Protein AF-A0A3P3E1X8-F1 (afdb_monomer)

Secondary structure (DSSP, 8-state):
----------------------------------PPPPPPPP---------------------------------------------PPPP---SSTTSHHHH-STTSSSSS---------------------------EE---GGGEEEETTEEEETT-EEEEHHHHEEEEEE--B---BS--SEEEEETTEEEEEESS-SEES-EEEEE-BSTTTT-EEEE-SEEEEBTTEEEEEE-TTS-HHHHHHHHHHHTGGGG-B-SSS-B--HHHHHT-EEEE--HHHHHHHHHHHHHHHHHHHHHHHHHHHHHHHHHHHHHHHTTTSS--TT--SPPEEEEGGGTS-EEE-----TT-GGGEEEEEEEE-GGGGGGSEES--S-EE-HHHHHTSS--EE-TTPEEEE-S-STT-TT-EEEESS-EEE-TTEEEEPP-TTS-HHHHHHHHHHTHHHHHHTT--SSS-----HHHHHH-EEEE--HHHHHHHHHHHHHHHHHHHHHHHHHHHHHHHHHHHHHHHHTTSSEE-

Nearest PDB structures (foldseek):
  1yf2-assembly2_B  TM=8.009E-01  e=4.724E-29  Methanocaldococcus jannaschii DSM 2661
  1ydx-assembly1_A  TM=7.244E-01  e=2.830E-20  Mycoplasmoides genitalium
  2y7h-assembly1_A  TM=7.116E-01  e=7.309E-17  Escherichia coli
  7bto-assembly1_I  TM=7.356E-01  e=7.737E-17  Escherichia coli
  7vs4-assembly1_C  TM=6.945E-01  e=8.190E-17  Aquipseudomonas alcaligenes

Structure (mmCIF, N/CA/C/O backbone):
data_AF-A0A3P3E1X8-F1
#
_entry.id   AF-A0A3P3E1X8-F1
#
loop_
_atom_site.group_PDB
_atom_site.id
_atom_site.type_symbol
_atom_site.label_atom_id
_atom_site.label_alt_id
_atom_site.label_comp_id
_atom_site.label_asym_id
_atom_site.label_entity_id
_atom_site.label_seq_id
_atom_site.pdbx_PDB_ins_code
_atom_site.Cartn_x
_atom_site.Cartn_y
_atom_site.Cartn_z
_atom_site.occupancy
_atom_site.B_iso_or_equiv
_atom_site.auth_seq_id
_atom_site.auth_comp_id
_atom_site.auth_asym_id
_atom_site.auth_atom_id
_atom_site.pdbx_PDB_model_num
ATOM 1 N N . MET A 1 1 ? -22.800 -2.916 -76.509 1.00 49.19 1 MET A N 1
ATOM 2 C CA . MET A 1 1 ? -21.400 -2.792 -76.042 1.00 49.19 1 MET A CA 1
ATOM 3 C C . MET A 1 1 ? -20.732 -1.610 -76.734 1.00 49.19 1 MET A C 1
ATOM 5 O O . MET A 1 1 ? -20.527 -1.702 -77.935 1.00 49.19 1 MET A O 1
ATOM 9 N N . ARG A 1 2 ? -20.421 -0.545 -75.979 1.00 27.98 2 ARG A N 1
ATOM 10 C CA . ARG A 1 2 ? -19.323 0.449 -76.109 1.00 27.98 2 ARG A CA 1
ATOM 11 C C . ARG A 1 2 ? -19.760 1.844 -75.581 1.00 27.98 2 ARG A C 1
ATOM 13 O O . ARG A 1 2 ? -20.942 2.152 -75.689 1.00 27.98 2 ARG A O 1
ATOM 20 N N . PRO A 1 3 ? -18.825 2.621 -74.983 1.00 61.28 3 PRO A N 1
ATOM 21 C CA . PRO A 1 3 ? -18.996 3.977 -74.399 1.00 61.28 3 PRO A CA 1
ATOM 22 C C . PRO A 1 3 ? -18.829 5.051 -75.520 1.00 61.28 3 PRO A C 1
ATOM 24 O O . PRO A 1 3 ? -18.974 4.626 -76.670 1.00 61.28 3 PRO A O 1
ATOM 27 N N . PRO A 1 4 ? -18.463 6.357 -75.339 1.00 59.22 4 PRO A N 1
ATOM 28 C CA . PRO A 1 4 ? -18.128 7.208 -74.163 1.00 59.22 4 PRO A CA 1
ATOM 29 C C . PRO A 1 4 ? -18.690 8.667 -74.230 1.00 59.22 4 PRO A C 1
ATOM 31 O O . PRO A 1 4 ? -19.424 8.992 -75.155 1.00 59.22 4 PRO A O 1
ATOM 34 N N . ALA A 1 5 ? -18.297 9.572 -73.312 1.00 33.38 5 ALA A N 1
ATOM 35 C CA . ALA A 1 5 ? -18.135 11.014 -73.609 1.00 33.38 5 ALA A CA 1
ATOM 36 C C . ALA A 1 5 ? -17.311 11.766 -72.539 1.00 33.38 5 ALA A C 1
ATOM 38 O O . ALA A 1 5 ? -17.436 11.505 -71.346 1.00 33.38 5 ALA A O 1
ATOM 39 N N . ALA A 1 6 ? -16.487 12.710 -73.001 1.00 37.81 6 ALA A N 1
ATOM 40 C CA . ALA A 1 6 ? -15.549 13.550 -72.256 1.00 37.81 6 ALA A CA 1
ATOM 41 C C . ALA A 1 6 ? -15.864 15.053 -72.445 1.00 37.81 6 ALA A C 1
ATOM 43 O O . ALA A 1 6 ? -16.340 15.404 -73.517 1.00 37.81 6 ALA A O 1
ATOM 44 N N . LEU A 1 7 ? -15.506 15.870 -71.432 1.00 36.00 7 LEU A N 1
ATOM 45 C CA . LEU A 1 7 ? -15.072 17.298 -71.391 1.00 36.00 7 LEU A CA 1
ATOM 46 C C . LEU A 1 7 ? -15.841 18.403 -72.174 1.00 36.00 7 LEU A C 1
ATOM 48 O O . LEU A 1 7 ? -16.493 18.143 -73.178 1.00 36.00 7 LEU A O 1
ATOM 52 N N . PRO A 1 8 ? -15.736 19.680 -71.729 1.00 46.75 8 PRO A N 1
ATOM 53 C CA . PRO A 1 8 ? -14.694 20.571 -72.279 1.00 46.75 8 PRO A CA 1
ATOM 54 C C . PRO A 1 8 ? -14.038 21.555 -71.277 1.00 46.75 8 PRO A C 1
ATOM 56 O O . PRO A 1 8 ? -14.482 21.736 -70.146 1.00 46.75 8 PRO A O 1
ATOM 59 N N . ALA A 1 9 ? -12.960 22.195 -71.751 1.00 36.31 9 ALA A N 1
ATOM 60 C CA . ALA A 1 9 ? -12.118 23.208 -71.105 1.00 36.31 9 ALA A CA 1
ATOM 61 C C . ALA A 1 9 ? -12.177 24.573 -71.842 1.00 36.31 9 ALA A C 1
ATOM 63 O O . ALA A 1 9 ? -12.545 24.612 -73.013 1.00 36.31 9 ALA A O 1
ATOM 64 N N . GLY A 1 10 ? -11.716 25.657 -71.190 1.00 31.84 10 GLY A N 1
ATOM 65 C CA . GLY A 1 10 ? -11.308 26.948 -71.800 1.00 31.84 10 GLY A CA 1
ATOM 66 C C . GLY A 1 10 ? -11.087 28.055 -70.739 1.00 31.84 10 GLY A C 1
ATOM 67 O O . GLY A 1 10 ? -12.038 28.370 -70.037 1.00 31.84 10 GLY A O 1
ATOM 68 N N . VAL A 1 11 ? -9.850 28.449 -70.359 1.00 35.62 11 VAL A N 1
ATOM 69 C CA . VAL A 1 11 ? -8.920 29.504 -70.894 1.00 35.62 11 VAL A CA 1
ATOM 70 C C . VAL A 1 11 ? -9.412 30.952 -70.619 1.00 35.62 11 VAL A C 1
ATOM 72 O O . VAL A 1 11 ? -10.543 31.249 -70.963 1.00 35.62 11 VAL A O 1
ATOM 75 N N . GLY A 1 12 ? -8.665 31.928 -70.061 1.00 29.92 12 GLY A N 1
ATOM 76 C CA . GLY A 1 12 ? -7.258 32.039 -69.627 1.00 29.92 12 GLY A CA 1
ATOM 77 C C . GLY A 1 12 ? -6.856 33.471 -69.156 1.00 29.92 12 GLY A C 1
ATOM 78 O O . GLY A 1 12 ? -7.692 34.363 -69.196 1.00 29.92 12 GLY A O 1
ATOM 79 N N . GLN A 1 13 ? -5.566 33.631 -68.773 1.00 33.03 13 GLN A N 1
ATOM 80 C CA . GLN A 1 13 ? -4.687 34.846 -68.673 1.00 33.03 13 GLN A CA 1
ATOM 81 C C . GLN A 1 13 ? -5.134 36.028 -67.761 1.00 33.03 13 GLN A C 1
ATOM 83 O O . GLN A 1 13 ? -6.298 36.373 -67.736 1.00 33.03 13 GLN A O 1
ATOM 88 N N . GLY A 1 14 ? -4.323 36.782 -66.998 1.00 29.09 14 GLY A N 1
ATOM 89 C CA . GLY A 1 14 ? -2.883 36.903 -66.728 1.00 29.09 14 GLY A CA 1
ATOM 90 C C . GLY A 1 14 ? -2.587 38.272 -66.042 1.00 29.09 14 GLY A C 1
ATOM 91 O O . GLY A 1 14 ? -3.383 39.193 -66.173 1.00 29.09 14 GLY A O 1
ATOM 92 N N . LEU A 1 15 ? -1.412 38.392 -65.391 1.00 29.38 15 LEU A N 1
ATOM 93 C CA . LEU A 1 15 ? -0.599 39.610 -65.103 1.00 29.38 15 LEU A CA 1
ATOM 94 C C . LEU A 1 15 ? -0.661 40.382 -63.746 1.00 29.38 15 LEU A C 1
ATOM 96 O O . LEU A 1 15 ? -1.644 41.003 -63.370 1.00 29.38 15 LEU A O 1
ATOM 100 N N . HIS A 1 16 ? 0.551 40.451 -63.159 1.00 30.47 16 HIS A N 1
ATOM 101 C CA . HIS A 1 16 ? 1.260 41.563 -62.484 1.00 30.47 16 HIS A CA 1
ATOM 102 C C . HIS A 1 16 ? 1.055 41.965 -61.000 1.00 30.47 16 HIS A C 1
ATOM 104 O O . HIS A 1 16 ? 0.141 42.682 -60.622 1.00 30.47 16 HIS A O 1
ATOM 110 N N . LEU A 1 17 ? 2.086 41.614 -60.205 1.00 31.69 17 LEU A N 1
ATOM 111 C CA . LEU A 1 17 ? 2.957 42.466 -59.360 1.00 31.69 17 LEU A CA 1
ATOM 112 C C . LEU A 1 17 ? 2.432 43.834 -58.865 1.00 31.69 17 LEU A C 1
ATOM 114 O O . LEU A 1 17 ? 2.306 44.757 -59.665 1.00 31.69 17 LEU A O 1
ATOM 118 N N . ARG A 1 18 ? 2.413 44.024 -57.530 1.00 27.75 18 ARG A N 1
ATOM 119 C CA . ARG A 1 18 ? 3.082 45.135 -56.796 1.00 27.75 18 ARG A CA 1
ATOM 120 C C . ARG A 1 18 ? 2.929 45.001 -55.262 1.00 27.75 18 ARG A C 1
ATOM 122 O O . ARG A 1 18 ? 1.825 44.944 -54.741 1.00 27.75 18 ARG A O 1
ATOM 129 N N . ARG A 1 19 ? 4.059 45.001 -54.540 1.00 32.84 19 ARG A N 1
ATOM 130 C CA . ARG A 1 19 ? 4.225 45.568 -53.170 1.00 32.84 19 ARG A CA 1
ATOM 131 C C . ARG A 1 19 ? 4.204 47.116 -53.292 1.00 32.84 19 ARG A C 1
ATOM 133 O O . ARG A 1 19 ? 4.522 47.546 -54.406 1.00 32.84 19 ARG A O 1
ATOM 140 N N . PRO A 1 20 ? 3.933 47.970 -52.261 1.00 39.12 20 PRO A N 1
ATOM 141 C CA . PRO A 1 20 ? 4.679 48.008 -50.976 1.00 39.12 20 PRO A CA 1
ATOM 142 C C . PRO A 1 20 ? 3.999 48.676 -49.729 1.00 39.12 20 PRO A C 1
ATOM 144 O O . PRO A 1 20 ? 2.855 49.101 -49.792 1.00 39.12 20 PRO A O 1
ATOM 147 N N . ALA A 1 21 ? 4.805 48.806 -48.649 1.00 28.55 21 ALA A N 1
ATOM 148 C CA . ALA A 1 21 ? 4.802 49.791 -47.531 1.00 28.55 21 ALA A CA 1
ATOM 149 C C . ALA A 1 21 ? 3.671 49.701 -46.474 1.00 28.55 21 ALA A C 1
ATOM 151 O O . ALA A 1 21 ? 2.501 49.698 -46.815 1.00 28.55 21 ALA A O 1
ATOM 152 N N . VAL A 1 22 ? 3.915 49.483 -45.170 1.00 37.22 22 VAL A N 1
ATOM 153 C CA . VAL A 1 22 ? 4.647 50.264 -44.134 1.00 37.22 22 VAL A CA 1
ATOM 154 C C . VAL A 1 22 ? 4.157 51.710 -43.991 1.00 37.22 22 VAL A C 1
ATOM 156 O O . VAL A 1 22 ? 4.510 52.550 -44.809 1.00 37.22 22 VAL A O 1
ATOM 159 N N . SER A 1 23 ? 3.468 52.015 -42.882 1.00 27.22 23 SER A N 1
ATOM 160 C CA . SER A 1 23 ? 3.600 53.301 -42.181 1.00 27.22 23 SER A CA 1
ATOM 161 C C . SER A 1 23 ? 3.212 53.178 -40.701 1.00 27.22 23 SER A C 1
ATOM 163 O O . SER A 1 23 ? 2.346 52.384 -40.337 1.00 27.22 23 SER A O 1
ATOM 165 N N . ARG A 1 24 ? 3.931 53.949 -39.881 1.00 32.03 24 ARG A N 1
ATOM 166 C CA . ARG A 1 24 ? 3.843 54.133 -38.425 1.00 32.03 24 ARG A CA 1
ATOM 167 C C . ARG A 1 24 ? 2.888 55.282 -38.047 1.00 32.03 24 ARG A C 1
ATOM 169 O O . ARG A 1 24 ? 2.624 56.125 -38.900 1.00 32.03 24 ARG A O 1
ATOM 176 N N . ASP A 1 25 ? 2.554 55.305 -36.748 1.00 32.19 25 ASP A N 1
ATOM 177 C CA . ASP A 1 25 ? 2.068 56.409 -35.885 1.00 32.19 25 ASP A CA 1
ATOM 178 C C . ASP A 1 25 ? 0.648 56.951 -36.201 1.00 32.19 25 ASP A C 1
ATOM 180 O O . ASP A 1 25 ? 0.247 57.020 -37.351 1.00 32.19 25 ASP A O 1
ATOM 184 N N . ASP A 1 26 ? -0.237 57.294 -35.252 1.00 29.69 26 ASP A N 1
ATOM 185 C CA . ASP A 1 26 ? -0.008 58.025 -34.005 1.00 29.69 26 ASP A CA 1
ATOM 186 C C . ASP A 1 26 ? -1.218 57.930 -33.020 1.00 29.69 26 ASP A C 1
ATOM 188 O O . ASP A 1 26 ? -2.374 57.896 -33.430 1.00 29.69 26 ASP A O 1
ATOM 192 N N . GLN A 1 27 ? -0.902 57.940 -31.718 1.00 30.03 27 GLN A N 1
ATOM 193 C CA . GLN A 1 27 ? -1.565 58.599 -30.567 1.00 30.03 27 GLN A CA 1
ATOM 194 C C . GLN A 1 27 ? -3.033 58.392 -30.066 1.00 30.03 27 GLN A C 1
ATOM 196 O O . GLN A 1 27 ? -4.019 58.721 -30.712 1.00 30.03 27 GLN A O 1
ATOM 201 N N . ARG A 1 28 ? -3.067 58.124 -28.736 1.00 30.22 28 ARG A N 1
ATOM 202 C CA . ARG A 1 28 ? -3.974 58.570 -27.632 1.00 30.22 28 ARG A CA 1
ATOM 203 C C . ARG A 1 28 ? -5.379 57.953 -27.464 1.00 30.22 28 ARG A C 1
ATOM 205 O O . ARG A 1 28 ? -6.314 58.326 -28.150 1.00 30.22 28 ARG A O 1
ATOM 212 N N . HIS A 1 29 ? -5.551 57.173 -26.385 1.00 31.17 29 HIS A N 1
ATOM 213 C CA . HIS A 1 29 ? -6.383 57.512 -25.205 1.00 31.17 29 HIS A CA 1
ATOM 214 C C . HIS A 1 29 ? -6.290 56.413 -24.111 1.00 31.17 29 HIS A C 1
ATOM 216 O O . HIS A 1 29 ? -6.400 55.228 -24.400 1.00 31.17 29 HIS A O 1
ATOM 222 N N . ALA A 1 30 ? -6.076 56.818 -22.853 1.00 29.67 30 ALA A N 1
ATOM 223 C CA . ALA A 1 30 ? -6.301 56.033 -21.617 1.00 29.67 30 ALA A CA 1
ATOM 224 C C . ALA A 1 30 ? -7.712 56.370 -21.048 1.00 29.67 30 ALA A C 1
ATOM 226 O O . ALA A 1 30 ? -8.321 57.271 -21.637 1.00 29.67 30 ALA A O 1
ATOM 227 N N . PRO A 1 31 ? -8.233 55.831 -19.906 1.00 43.72 31 PRO A N 1
ATOM 228 C CA . PRO A 1 31 ? -7.720 54.873 -18.885 1.00 43.72 31 PRO A CA 1
ATOM 229 C C . PRO A 1 31 ? -8.835 53.831 -18.474 1.00 43.72 31 PRO A C 1
ATOM 231 O O . PRO A 1 31 ? -9.678 53.577 -19.334 1.00 43.72 31 PRO A O 1
ATOM 234 N N . PRO A 1 32 ? -8.995 53.269 -17.234 1.00 47.78 32 PRO A N 1
ATOM 235 C CA . PRO A 1 32 ? -8.122 53.115 -16.045 1.00 47.78 32 PRO A CA 1
ATOM 236 C C . PRO A 1 32 ? -8.095 51.698 -15.375 1.00 47.78 32 PRO A C 1
ATOM 238 O O . PRO A 1 32 ? -8.989 50.882 -15.555 1.00 47.78 32 PRO A O 1
ATOM 241 N N . GLY A 1 33 ? -7.127 51.489 -14.461 1.00 28.42 33 GLY A N 1
ATOM 242 C CA . GLY A 1 33 ? -7.375 50.892 -13.127 1.00 28.42 33 GLY A CA 1
ATOM 243 C C . GLY A 1 33 ? -7.062 49.403 -12.869 1.00 28.42 33 GLY A C 1
ATOM 244 O O . GLY A 1 33 ? -7.863 48.534 -13.186 1.00 28.42 33 GLY A O 1
ATOM 245 N N . GLY A 1 34 ? -5.969 49.117 -12.143 1.00 29.97 34 GLY A N 1
ATOM 246 C CA . GLY A 1 34 ? -5.712 47.825 -11.476 1.00 29.97 34 GLY A CA 1
ATOM 247 C C . GLY A 1 34 ? -4.430 47.862 -10.613 1.00 29.97 34 GLY A C 1
ATOM 248 O O . GLY A 1 34 ? -3.424 48.374 -11.103 1.00 29.97 34 GLY A O 1
ATOM 249 N N . PRO A 1 35 ? -4.441 47.418 -9.336 1.00 41.62 35 PRO A N 1
ATOM 250 C CA . PRO A 1 35 ? -3.450 47.833 -8.336 1.00 41.62 35 PRO A CA 1
ATOM 251 C C . PRO A 1 35 ? -2.119 47.063 -8.357 1.00 41.62 35 PRO A C 1
ATOM 253 O O . PRO A 1 35 ? -2.046 45.886 -8.702 1.00 41.62 35 PRO A O 1
ATOM 256 N N . GLY A 1 36 ? -1.071 47.788 -7.951 1.00 31.20 36 GLY A N 1
ATOM 257 C CA . GLY A 1 36 ? 0.344 47.430 -8.011 1.00 31.20 36 GLY A CA 1
ATOM 258 C C . GLY A 1 36 ? 0.820 46.344 -7.043 1.00 31.20 36 GLY A C 1
ATOM 259 O O . GLY A 1 36 ? 0.375 46.230 -5.903 1.00 31.20 36 GLY A O 1
ATOM 260 N N . LEU A 1 37 ? 1.817 45.607 -7.532 1.00 31.83 37 LEU A N 1
ATOM 261 C CA . LEU A 1 37 ? 2.762 44.775 -6.793 1.00 31.83 37 LEU A CA 1
ATOM 262 C C . LEU A 1 37 ? 3.810 45.660 -6.090 1.00 31.83 37 LEU A C 1
ATOM 264 O O . LEU A 1 37 ? 4.398 46.541 -6.716 1.00 31.83 37 LEU A O 1
ATOM 268 N N . LEU A 1 38 ? 4.074 45.391 -4.809 1.00 38.09 38 LEU A N 1
ATOM 269 C CA . LEU A 1 38 ? 5.197 45.947 -4.041 1.00 38.09 38 LEU A CA 1
ATOM 270 C C . LEU A 1 38 ? 6.435 45.027 -4.150 1.00 38.09 38 LEU A C 1
ATOM 272 O O . LEU A 1 38 ? 6.277 43.808 -4.054 1.00 38.09 38 LEU A O 1
ATOM 276 N N . PRO A 1 39 ? 7.661 45.569 -4.293 1.00 40.09 39 PRO A N 1
ATOM 277 C CA . PRO A 1 39 ? 8.906 44.804 -4.198 1.00 40.09 39 PRO A CA 1
ATOM 278 C C . PRO A 1 39 ? 9.430 44.701 -2.744 1.00 40.09 39 PRO A C 1
ATOM 280 O O . PRO A 1 39 ? 9.025 45.488 -1.884 1.00 40.09 39 PRO A O 1
ATOM 283 N N . PRO A 1 40 ? 10.334 43.744 -2.442 1.00 36.25 40 PRO A N 1
ATOM 284 C CA . PRO A 1 40 ? 10.769 43.448 -1.078 1.00 36.25 40 PRO A CA 1
ATOM 285 C C . PRO A 1 40 ? 11.883 44.390 -0.590 1.00 36.25 40 PRO A C 1
ATOM 287 O O . PRO A 1 40 ? 12.812 44.714 -1.328 1.00 36.25 40 PRO A O 1
ATOM 290 N N . ASN A 1 41 ? 11.808 44.781 0.685 1.00 31.47 41 ASN A N 1
ATOM 291 C CA . ASN A 1 41 ? 12.804 45.594 1.389 1.00 31.47 41 ASN A CA 1
ATOM 292 C C . ASN A 1 41 ? 13.659 44.698 2.324 1.00 31.47 41 ASN A C 1
ATOM 294 O O . ASN A 1 41 ? 13.076 43.861 3.021 1.00 31.47 41 ASN A O 1
ATOM 298 N N . PRO A 1 42 ? 15.002 44.834 2.374 1.00 39.78 42 PRO A N 1
ATOM 299 C CA . PRO A 1 42 ? 15.874 44.004 3.199 1.00 39.78 42 PRO A CA 1
ATOM 300 C C . PRO A 1 42 ? 16.237 44.694 4.522 1.00 39.78 42 PRO A C 1
ATOM 302 O O . PRO A 1 42 ? 16.703 45.826 4.511 1.00 39.78 42 PRO A O 1
ATOM 305 N N . ALA A 1 43 ? 16.094 43.995 5.652 1.00 28.84 43 ALA A N 1
ATOM 306 C CA . ALA A 1 43 ? 16.901 44.167 6.871 1.00 28.84 43 ALA A CA 1
ATOM 307 C C . ALA A 1 43 ? 16.348 43.286 8.001 1.00 28.84 43 ALA A C 1
ATOM 309 O O . ALA A 1 43 ? 15.186 43.417 8.366 1.00 28.84 43 ALA A O 1
ATOM 310 N N . LEU A 1 44 ? 17.196 42.436 8.591 1.00 30.70 44 LEU A N 1
ATOM 311 C CA . LEU A 1 44 ? 17.574 42.500 10.014 1.00 30.70 44 LEU A CA 1
ATOM 312 C C . LEU A 1 44 ? 18.413 41.271 10.397 1.00 30.70 44 LEU A C 1
ATOM 314 O O . LEU A 1 44 ? 17.920 40.205 10.752 1.00 30.70 44 LEU A O 1
ATOM 318 N N . LEU A 1 45 ? 19.728 41.480 10.340 1.00 27.53 45 LEU A N 1
ATOM 319 C CA . LEU A 1 45 ? 20.737 40.767 11.113 1.00 27.53 45 LEU A CA 1
ATOM 320 C C . LEU A 1 45 ? 20.613 41.175 12.586 1.00 27.53 45 LEU A C 1
ATOM 322 O O . LEU A 1 45 ? 20.724 42.365 12.878 1.00 27.53 45 LEU A O 1
ATOM 326 N N . ARG A 1 46 ? 20.472 40.206 13.499 1.00 27.89 46 ARG A N 1
ATOM 327 C CA . ARG A 1 46 ? 21.031 40.231 14.869 1.00 27.89 46 ARG A CA 1
ATOM 328 C C . ARG A 1 46 ? 20.724 38.916 15.594 1.00 27.89 46 ARG A C 1
ATOM 330 O O . ARG A 1 46 ? 19.596 38.687 16.006 1.00 27.89 46 ARG A O 1
ATOM 337 N N . ALA A 1 47 ? 21.751 38.097 15.810 1.00 30.00 47 ALA A N 1
ATOM 338 C CA . ALA A 1 47 ? 21.804 37.154 16.926 1.00 30.00 47 ALA A CA 1
ATOM 339 C C . ALA A 1 47 ? 23.271 36.844 17.274 1.00 30.00 47 ALA A C 1
ATOM 341 O O . ALA A 1 47 ? 23.975 36.142 16.556 1.00 30.00 47 ALA A O 1
ATOM 3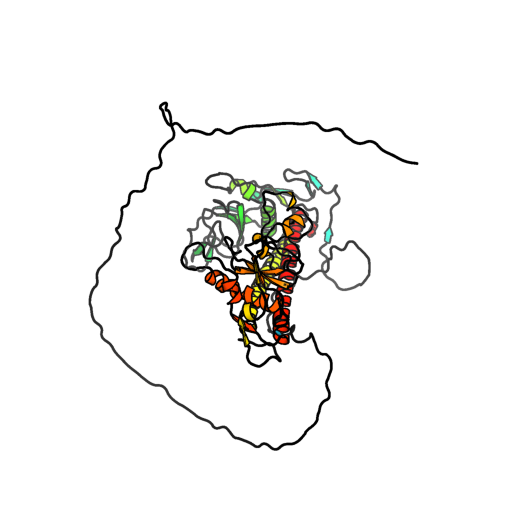42 N N . HIS A 1 48 ? 23.714 37.491 18.351 1.00 29.47 48 HIS A N 1
ATOM 343 C CA . HIS A 1 48 ? 24.674 37.068 19.372 1.00 29.47 48 HIS A CA 1
ATOM 344 C C . HIS A 1 48 ? 25.730 35.988 19.056 1.00 29.47 48 HIS A C 1
ATOM 346 O O . HIS A 1 48 ? 25.450 34.794 19.018 1.00 29.47 48 HIS A O 1
ATOM 352 N N . ARG A 1 49 ? 26.996 36.427 19.050 1.00 28.16 49 ARG A N 1
ATOM 353 C CA . ARG A 1 49 ? 28.129 35.673 19.618 1.00 28.16 49 ARG A CA 1
ATOM 354 C C . ARG A 1 49 ? 28.216 35.946 21.125 1.00 28.16 49 ARG A C 1
ATOM 356 O O . ARG A 1 49 ? 27.916 37.067 21.539 1.00 28.16 49 ARG A O 1
ATOM 363 N N . PRO A 1 50 ? 28.767 35.002 21.900 1.00 34.94 50 PRO A N 1
ATOM 364 C CA . PRO A 1 50 ? 29.673 35.375 22.973 1.00 34.94 50 PRO A CA 1
ATOM 365 C C . PRO A 1 50 ? 31.057 34.736 22.822 1.00 34.94 50 PRO A C 1
ATOM 367 O O . PRO A 1 50 ? 31.281 33.780 22.081 1.00 34.94 50 PRO A O 1
ATOM 370 N N . GLU A 1 51 ? 31.986 35.389 23.501 1.00 27.50 51 GLU A N 1
ATOM 371 C CA . GLU A 1 51 ? 33.431 35.339 23.369 1.00 27.50 51 GLU A CA 1
ATOM 372 C C . GLU A 1 51 ? 34.095 34.102 23.981 1.00 27.50 51 GLU A C 1
ATOM 374 O O . GLU A 1 51 ? 33.571 33.411 24.852 1.00 27.50 51 GLU A O 1
ATOM 379 N N . ALA A 1 52 ? 35.334 33.902 23.537 1.00 27.19 52 ALA A N 1
ATOM 380 C CA . ALA A 1 52 ? 36.321 33.011 24.107 1.00 27.19 52 ALA A CA 1
ATOM 381 C C . ALA A 1 52 ? 36.681 33.374 25.559 1.00 27.19 52 ALA A C 1
ATOM 383 O O . ALA A 1 52 ? 36.948 34.532 25.879 1.00 27.19 52 ALA A O 1
ATOM 384 N N . ARG A 1 53 ? 36.860 32.353 26.404 1.00 28.73 53 ARG A N 1
ATOM 385 C CA . ARG A 1 53 ? 37.759 32.421 27.563 1.00 28.73 53 ARG A CA 1
ATOM 386 C C . ARG A 1 53 ? 38.764 31.274 27.519 1.00 28.73 53 ARG A C 1
ATOM 388 O O . ARG A 1 53 ? 38.411 30.109 27.378 1.00 28.73 53 ARG A O 1
ATOM 395 N N . ARG A 1 54 ? 40.033 31.668 27.624 1.00 28.98 54 ARG A N 1
ATOM 396 C CA . ARG A 1 54 ? 41.214 30.839 27.883 1.00 28.98 54 ARG A CA 1
ATOM 397 C C . ARG A 1 54 ? 41.117 30.213 29.280 1.00 28.98 54 ARG A C 1
ATOM 399 O O . ARG A 1 54 ? 40.651 30.884 30.195 1.00 28.98 54 ARG A O 1
ATOM 406 N N . GLY A 1 55 ? 41.671 29.012 29.463 1.00 26.61 55 GLY A N 1
ATOM 407 C CA . GLY A 1 55 ? 41.979 28.499 30.802 1.00 26.61 55 GLY A CA 1
ATOM 408 C C . GLY A 1 55 ? 42.252 26.996 30.899 1.00 26.61 55 GLY A C 1
ATOM 409 O O . GLY A 1 55 ? 41.337 26.240 31.170 1.00 26.61 55 GLY A O 1
ATOM 410 N N . ALA A 1 56 ? 43.526 26.629 30.730 1.00 27.94 56 ALA A N 1
ATOM 411 C CA . ALA A 1 56 ? 44.267 25.564 31.426 1.00 27.94 56 ALA A CA 1
ATOM 412 C C . ALA A 1 56 ? 43.791 24.086 31.400 1.00 27.94 56 ALA A C 1
ATOM 414 O O . ALA A 1 56 ? 42.801 23.696 32.006 1.00 27.94 56 ALA A O 1
ATOM 415 N N . ALA A 1 57 ? 44.647 23.239 30.813 1.00 29.25 57 ALA A N 1
ATOM 416 C CA . ALA A 1 57 ? 44.810 21.822 31.162 1.00 29.25 57 ALA A CA 1
ATOM 417 C C . ALA A 1 57 ? 45.513 21.675 32.538 1.00 29.25 57 ALA A C 1
ATOM 419 O O . ALA A 1 57 ? 46.181 22.617 32.973 1.00 29.25 57 ALA A O 1
ATOM 420 N N . PRO A 1 58 ? 45.458 20.492 33.182 1.00 37.44 58 PRO A N 1
ATOM 421 C CA . PRO A 1 58 ? 46.534 19.535 32.925 1.00 37.44 58 PRO A CA 1
ATOM 422 C C . PRO A 1 58 ? 46.094 18.070 32.783 1.00 37.44 58 PRO A C 1
ATOM 424 O O . PRO A 1 58 ? 45.032 17.630 33.210 1.00 37.44 58 PRO A O 1
ATOM 427 N N . ARG A 1 59 ? 46.998 17.334 32.136 1.00 29.70 59 ARG A N 1
ATOM 428 C CA . ARG A 1 59 ? 47.009 15.897 31.870 1.00 29.70 59 ARG A CA 1
ATOM 429 C C . ARG A 1 59 ? 47.309 15.114 33.151 1.00 29.70 59 ARG A C 1
ATOM 431 O O . ARG A 1 59 ? 48.212 15.507 33.878 1.00 29.70 59 ARG A O 1
ATOM 438 N N . HIS A 1 60 ? 46.708 13.937 33.310 1.00 31.48 60 HIS A N 1
ATOM 439 C CA . HIS A 1 60 ? 47.372 12.815 33.973 1.00 31.48 60 HIS A CA 1
ATOM 440 C C . HIS A 1 60 ? 47.070 11.502 33.242 1.00 31.48 60 HIS A C 1
ATOM 442 O O . HIS A 1 60 ? 45.920 11.127 33.035 1.00 31.48 60 HIS A O 1
ATOM 448 N N . ARG A 1 61 ? 48.164 10.866 32.808 1.00 28.34 61 ARG A N 1
ATOM 449 C CA . ARG A 1 61 ? 48.291 9.466 32.394 1.00 28.34 61 ARG A CA 1
ATOM 450 C C . ARG A 1 61 ? 48.151 8.560 33.612 1.00 28.34 61 ARG A C 1
ATOM 452 O O . ARG A 1 61 ? 48.723 8.908 34.641 1.00 28.34 61 ARG A O 1
ATOM 459 N N . THR A 1 62 ? 47.617 7.363 33.391 1.00 29.80 62 THR A N 1
ATOM 460 C CA . THR A 1 62 ? 48.232 6.097 33.829 1.00 29.80 62 THR A CA 1
ATOM 461 C C . THR A 1 62 ? 47.734 4.963 32.926 1.00 29.80 62 THR A C 1
ATOM 463 O O . THR A 1 62 ? 46.549 4.638 32.946 1.00 29.80 62 THR A O 1
ATOM 466 N N . ASP A 1 63 ? 48.660 4.421 32.129 1.00 27.42 63 ASP A N 1
ATOM 467 C CA . ASP A 1 63 ? 48.731 3.021 31.668 1.00 27.42 63 ASP A CA 1
ATOM 468 C C . ASP A 1 63 ? 48.799 2.098 32.916 1.00 27.42 63 ASP A C 1
ATOM 470 O O . ASP A 1 63 ? 49.186 2.580 33.980 1.00 27.42 63 ASP A O 1
ATOM 474 N N . GLU A 1 64 ? 48.416 0.819 32.986 1.00 29.94 64 GLU A N 1
ATOM 475 C CA . GLU A 1 64 ? 48.620 -0.416 32.191 1.00 29.94 64 GLU A CA 1
ATOM 476 C C . GLU A 1 64 ? 47.862 -1.556 32.979 1.00 29.94 64 GLU A C 1
ATOM 478 O O . GLU A 1 64 ? 47.243 -1.225 33.996 1.00 29.94 64 GLU A O 1
ATOM 483 N N . PRO A 1 65 ? 47.940 -2.889 32.706 1.00 40.88 65 PRO A N 1
ATOM 484 C CA . PRO A 1 65 ? 48.392 -3.634 31.527 1.00 40.88 65 PRO A CA 1
ATOM 485 C C . PRO A 1 65 ? 47.448 -4.772 31.050 1.00 40.88 65 PRO A C 1
ATOM 487 O O . PRO A 1 65 ? 46.520 -5.226 31.719 1.00 40.88 65 PRO A O 1
ATOM 490 N N . VAL A 1 66 ? 47.783 -5.278 29.861 1.00 32.94 66 VAL A N 1
ATOM 491 C CA . VAL A 1 66 ? 47.330 -6.529 29.223 1.00 32.94 66 VAL A CA 1
ATOM 492 C C . VAL A 1 66 ? 48.075 -7.740 29.809 1.00 32.94 66 VAL A C 1
ATOM 494 O O . VAL A 1 66 ? 49.254 -7.615 30.137 1.00 32.94 66 VAL A O 1
ATOM 497 N N . PRO A 1 67 ? 47.478 -8.949 29.787 1.00 34.31 67 PRO A N 1
ATOM 498 C CA . PRO A 1 67 ? 48.289 -10.154 29.626 1.00 34.31 67 PRO A CA 1
ATOM 499 C C . PRO A 1 67 ? 47.803 -11.115 28.524 1.00 34.31 67 PRO A C 1
ATOM 501 O O . PRO A 1 67 ? 46.642 -11.508 28.472 1.00 34.31 67 PRO A O 1
ATOM 504 N N . GLY A 1 68 ? 48.770 -11.602 27.736 1.00 27.30 68 GLY A N 1
ATOM 505 C CA . GLY A 1 68 ? 48.948 -13.051 27.572 1.00 27.30 68 GLY A CA 1
ATOM 506 C C . GLY A 1 68 ? 48.482 -13.710 26.271 1.00 27.30 68 GLY A C 1
ATOM 507 O O . GLY A 1 68 ? 47.400 -14.277 26.197 1.00 27.30 68 GLY A O 1
ATOM 508 N N . LEU A 1 69 ? 49.388 -13.772 25.290 1.00 27.58 69 LEU A N 1
ATOM 509 C CA . LEU A 1 69 ? 49.405 -14.777 24.220 1.00 27.58 69 LEU A CA 1
ATOM 510 C C . LEU A 1 69 ? 49.505 -16.206 24.783 1.00 27.58 69 LEU A C 1
ATOM 512 O O . LEU A 1 69 ? 50.400 -16.482 25.579 1.00 27.58 69 LEU A O 1
ATOM 516 N N . LEU A 1 70 ? 48.742 -17.151 24.222 1.00 27.89 70 LEU A N 1
ATOM 517 C CA . LEU A 1 70 ? 49.110 -18.572 24.218 1.00 27.89 70 LEU A CA 1
ATOM 518 C C . LEU A 1 70 ? 48.757 -19.228 22.875 1.00 27.89 70 LEU A C 1
ATOM 520 O O . LEU A 1 70 ? 47.602 -19.421 22.509 1.00 27.89 70 LEU A O 1
ATOM 524 N N . ARG A 1 71 ? 49.820 -19.557 22.132 1.00 29.06 71 ARG A N 1
ATOM 525 C CA . ARG A 1 71 ? 49.839 -20.417 20.944 1.00 29.06 71 ARG A CA 1
ATOM 526 C C . ARG A 1 71 ? 49.648 -21.880 21.359 1.00 29.06 71 ARG A C 1
ATOM 528 O O . ARG A 1 71 ? 50.437 -22.363 22.164 1.00 29.06 71 ARG A O 1
ATOM 535 N N . GLN A 1 72 ? 48.764 -22.619 20.691 1.00 29.77 72 GLN A N 1
ATOM 536 C CA . GLN A 1 72 ? 48.855 -24.084 20.544 1.00 29.77 72 GLN A CA 1
ATOM 537 C C . GLN A 1 72 ? 48.446 -24.440 19.102 1.00 29.77 72 GLN A C 1
ATOM 539 O O . GLN A 1 72 ? 47.360 -24.100 18.653 1.00 29.77 72 GLN A O 1
ATOM 544 N N . ARG A 1 73 ? 49.425 -24.690 18.223 1.00 26.17 73 ARG A N 1
ATOM 545 C CA . ARG A 1 73 ? 49.911 -26.010 17.764 1.00 26.17 73 ARG A CA 1
ATOM 546 C C . ARG A 1 73 ? 48.828 -26.872 17.098 1.00 26.17 73 ARG A C 1
ATOM 548 O O . ARG A 1 73 ? 48.044 -27.524 17.764 1.00 26.17 73 ARG A O 1
ATOM 555 N N . ARG A 1 74 ? 48.890 -26.893 15.759 1.00 27.09 74 ARG A N 1
ATOM 556 C CA . ARG A 1 74 ? 48.358 -27.952 14.890 1.00 27.09 74 ARG A CA 1
ATOM 557 C C . ARG A 1 74 ? 49.214 -29.210 14.986 1.00 27.09 74 ARG A C 1
ATOM 559 O O . ARG A 1 74 ? 50.435 -29.132 15.131 1.00 27.09 74 ARG A O 1
ATOM 566 N N . GLU A 1 75 ? 48.606 -30.319 14.634 1.00 30.75 75 GLU A N 1
ATOM 567 C CA . GLU A 1 75 ? 49.215 -31.560 14.203 1.00 30.75 75 GLU A CA 1
ATOM 568 C C . GLU A 1 75 ? 48.704 -31.946 12.802 1.00 30.75 75 GLU A C 1
ATOM 570 O O . GLU A 1 75 ? 47.521 -32.046 12.492 1.00 30.75 75 GLU A O 1
ATOM 575 N N . ARG A 1 76 ? 49.659 -32.142 11.894 1.00 27.75 76 ARG A N 1
ATOM 576 C CA . ARG A 1 76 ? 49.431 -32.757 10.586 1.00 27.75 76 ARG A CA 1
ATOM 577 C C . ARG A 1 76 ? 49.309 -34.268 10.771 1.00 27.75 76 ARG A C 1
ATOM 579 O O . ARG A 1 76 ? 50.229 -34.862 11.330 1.00 27.75 76 ARG A O 1
ATOM 586 N N . ARG A 1 77 ? 48.331 -34.919 10.130 1.00 28.91 77 ARG A N 1
ATOM 587 C CA . ARG A 1 77 ? 48.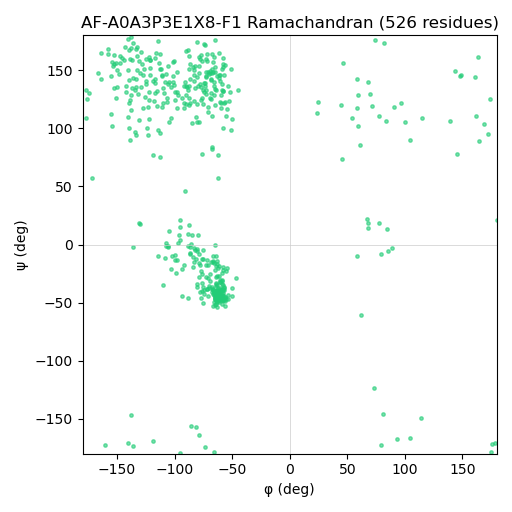497 -36.308 9.661 1.00 28.91 77 ARG A CA 1
ATOM 588 C C . ARG A 1 77 ? 47.926 -36.546 8.254 1.00 28.91 77 ARG A C 1
ATOM 590 O O . ARG A 1 77 ? 46.737 -36.426 8.016 1.00 28.91 77 ARG A O 1
ATOM 597 N N . ARG A 1 78 ? 48.882 -36.865 7.370 1.00 26.28 78 ARG A N 1
ATOM 598 C CA . ARG A 1 78 ? 48.935 -37.820 6.239 1.00 26.28 78 ARG A CA 1
ATOM 599 C C . ARG A 1 78 ? 47.765 -37.934 5.245 1.00 26.28 78 ARG A C 1
ATOM 601 O O . ARG A 1 78 ? 46.689 -38.413 5.564 1.00 26.28 78 ARG A O 1
ATOM 608 N N . ARG A 1 79 ? 48.112 -37.664 3.978 1.00 28.06 79 ARG A N 1
ATOM 609 C CA . ARG A 1 79 ? 47.509 -38.222 2.755 1.00 28.06 79 ARG A CA 1
ATOM 610 C C . ARG A 1 79 ? 47.922 -39.688 2.565 1.00 28.06 79 ARG A C 1
ATOM 612 O O . ARG A 1 79 ? 49.087 -39.996 2.809 1.00 28.06 79 ARG A O 1
ATOM 619 N N . GLN A 1 80 ? 47.040 -40.493 1.972 1.00 26.58 80 GLN A N 1
ATOM 620 C CA . GLN A 1 80 ? 47.353 -41.405 0.857 1.00 26.58 80 GLN A CA 1
ATOM 621 C C . GLN A 1 80 ? 46.082 -41.679 0.007 1.00 26.58 80 GLN A C 1
ATOM 623 O O . GLN A 1 80 ? 44.985 -41.432 0.505 1.00 26.58 80 GLN A O 1
ATOM 628 N N . PRO A 1 81 ? 46.218 -42.077 -1.279 1.00 35.62 81 PRO A N 1
ATOM 629 C CA . PRO A 1 81 ? 45.198 -41.909 -2.325 1.00 35.62 81 PRO A CA 1
ATOM 630 C C . PRO A 1 81 ? 44.587 -43.232 -2.833 1.00 35.6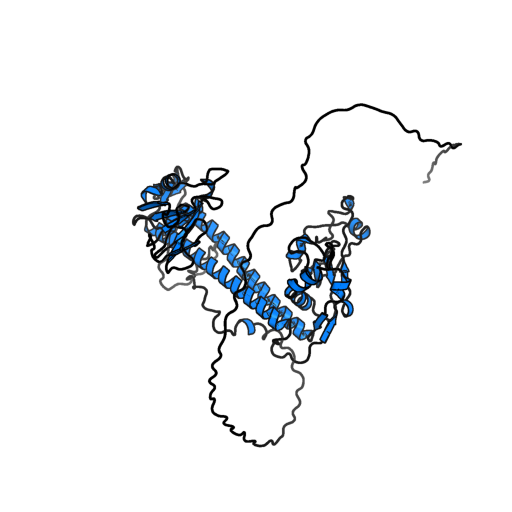2 81 PRO A C 1
ATOM 632 O O . PRO A 1 81 ? 45.210 -44.274 -2.678 1.00 35.62 81 PRO A O 1
ATOM 635 N N . ALA A 1 82 ? 43.441 -43.163 -3.527 1.00 26.53 82 ALA A N 1
ATOM 636 C CA . ALA A 1 82 ? 43.133 -43.851 -4.802 1.00 26.53 82 ALA A CA 1
ATOM 637 C C . ALA A 1 82 ? 41.615 -43.918 -5.054 1.00 26.53 82 ALA A C 1
ATOM 639 O O . ALA A 1 82 ? 40.839 -44.125 -4.129 1.00 26.53 82 ALA A O 1
ATOM 640 N N . GLY A 1 83 ? 41.211 -43.795 -6.324 1.00 25.84 83 GLY A N 1
ATOM 641 C CA . GLY A 1 83 ? 39.855 -44.115 -6.781 1.00 25.84 83 GLY A CA 1
ATOM 642 C C . GLY A 1 83 ? 39.357 -43.211 -7.905 1.00 25.84 83 GLY A C 1
ATOM 643 O O . GLY A 1 83 ? 38.579 -42.296 -7.666 1.00 25.84 83 GLY A O 1
ATOM 644 N N . ARG A 1 84 ? 39.816 -43.454 -9.140 1.00 27.28 84 ARG A N 1
ATOM 645 C CA . ARG A 1 84 ? 39.209 -42.894 -10.357 1.00 27.28 84 ARG A CA 1
ATOM 646 C C . ARG A 1 84 ? 37.910 -43.649 -10.643 1.00 27.28 84 ARG A C 1
ATOM 648 O O . ARG A 1 84 ? 37.983 -44.839 -10.915 1.00 27.28 84 ARG A O 1
ATOM 655 N N . HIS A 1 85 ? 36.778 -42.956 -10.691 1.00 28.14 85 HIS A N 1
ATOM 656 C CA . HIS A 1 85 ? 35.605 -43.407 -11.440 1.00 28.14 85 HIS A CA 1
ATOM 657 C C . HIS A 1 85 ? 34.965 -42.212 -12.153 1.00 28.14 85 HIS A C 1
ATOM 659 O O . HIS A 1 85 ? 34.667 -41.189 -11.542 1.00 28.14 85 HIS A O 1
ATOM 665 N N . HIS A 1 86 ? 34.822 -42.338 -13.473 1.00 28.25 86 HIS A N 1
ATOM 666 C CA . HIS A 1 86 ? 33.976 -41.481 -14.302 1.00 28.25 86 HIS A CA 1
ATOM 667 C C . HIS A 1 86 ? 32.5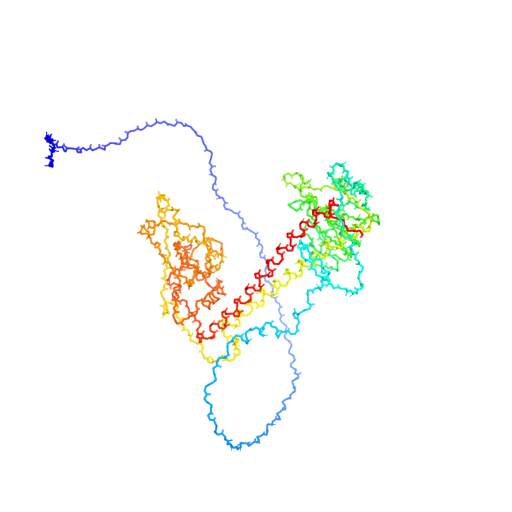10 -41.582 -13.864 1.00 28.25 86 HIS A C 1
ATOM 669 O O . HIS A 1 86 ? 32.056 -42.694 -13.590 1.00 28.25 86 HIS A O 1
ATOM 675 N N . PRO A 1 87 ? 31.742 -40.486 -13.962 1.00 28.81 87 PRO A N 1
ATOM 676 C CA . PRO A 1 87 ? 30.314 -40.585 -14.202 1.00 28.81 87 PRO A CA 1
ATOM 677 C C . PRO A 1 87 ? 29.931 -39.978 -15.561 1.00 28.81 87 PRO A C 1
ATOM 679 O O . PRO A 1 87 ? 30.342 -38.875 -15.923 1.00 28.81 87 PRO A O 1
ATOM 682 N N . GLN A 1 88 ? 29.128 -40.737 -16.306 1.00 26.38 88 GLN A N 1
ATOM 683 C CA . GLN A 1 88 ? 28.253 -40.254 -17.377 1.00 26.38 88 GLN A CA 1
ATOM 684 C C . GLN A 1 88 ? 27.138 -39.349 -16.800 1.00 26.38 88 GLN A C 1
ATOM 686 O O . GLN A 1 88 ? 26.900 -39.382 -15.590 1.00 26.38 88 GLN A O 1
ATOM 691 N N . PRO A 1 89 ? 26.482 -38.511 -17.628 1.00 28.33 89 PRO A N 1
ATOM 692 C CA . PRO A 1 89 ? 25.723 -37.359 -17.155 1.00 28.33 89 PRO A CA 1
ATOM 693 C C . PRO A 1 89 ? 24.345 -37.758 -16.619 1.00 28.33 89 PRO A C 1
ATOM 695 O O . PRO A 1 89 ? 23.628 -38.536 -17.242 1.00 28.33 89 PRO A O 1
ATOM 698 N N . ALA A 1 90 ? 23.969 -37.184 -15.475 1.00 26.16 90 ALA A N 1
ATOM 699 C CA . ALA A 1 90 ? 22.612 -37.246 -14.952 1.00 26.16 90 ALA A CA 1
ATOM 700 C C . ALA A 1 90 ? 21.819 -36.027 -15.439 1.00 26.16 90 ALA A C 1
ATOM 702 O O . ALA A 1 90 ? 22.194 -34.878 -15.199 1.00 26.16 90 ALA A O 1
ATOM 703 N N . GLU A 1 91 ? 20.726 -36.318 -16.131 1.00 27.44 91 GLU A N 1
ATOM 704 C CA . GLU A 1 91 ? 19.689 -35.389 -16.553 1.00 27.44 91 GLU A CA 1
ATOM 705 C C . GLU A 1 91 ? 18.965 -34.756 -15.347 1.00 27.44 91 GLU A C 1
ATOM 707 O O . GLU A 1 91 ? 18.733 -35.399 -14.324 1.00 27.44 91 GLU A O 1
ATOM 712 N N . GLY A 1 92 ? 18.574 -33.488 -15.508 1.00 32.72 92 GLY A N 1
ATOM 713 C CA . GLY A 1 92 ? 17.352 -32.913 -14.938 1.00 32.72 92 GLY A CA 1
ATOM 714 C C . GLY A 1 92 ? 17.186 -32.897 -13.415 1.00 32.72 92 GLY A C 1
ATOM 715 O O . GLY A 1 92 ? 16.445 -33.699 -12.853 1.00 32.72 92 GLY A O 1
ATOM 716 N N . ARG A 1 93 ? 17.722 -31.865 -12.751 1.00 26.14 93 ARG A N 1
ATOM 717 C CA . ARG A 1 93 ? 17.145 -31.343 -11.498 1.00 26.14 93 ARG A CA 1
ATOM 718 C C . ARG A 1 93 ? 17.078 -29.820 -11.549 1.00 26.14 93 ARG A C 1
ATOM 720 O O . ARG A 1 93 ? 18.048 -29.137 -11.243 1.00 26.14 93 ARG A O 1
ATOM 727 N N . THR A 1 94 ? 15.917 -29.293 -11.916 1.00 35.44 94 THR A N 1
ATOM 728 C CA . THR A 1 94 ? 15.545 -27.885 -11.741 1.00 35.44 94 THR A CA 1
ATOM 729 C C . THR A 1 94 ? 14.423 -27.768 -10.701 1.00 35.44 94 THR A C 1
ATOM 731 O O . THR A 1 94 ? 13.619 -28.681 -10.534 1.00 35.44 94 THR A O 1
ATOM 734 N N . ALA A 1 95 ? 14.392 -26.619 -10.014 1.00 32.62 95 ALA A N 1
ATOM 735 C CA . ALA A 1 95 ? 13.278 -26.069 -9.221 1.00 32.62 95 ALA A CA 1
ATOM 736 C C . ALA A 1 95 ? 13.060 -26.496 -7.745 1.00 32.62 95 ALA A C 1
ATOM 738 O O . ALA A 1 95 ? 12.027 -26.151 -7.180 1.00 32.62 95 ALA A O 1
ATOM 739 N N . GLY A 1 96 ? 14.015 -27.153 -7.072 1.00 28.02 96 GLY A N 1
ATOM 740 C CA . GLY A 1 96 ? 13.890 -27.467 -5.631 1.00 28.02 96 GLY A CA 1
ATOM 741 C C . GLY A 1 96 ? 14.514 -26.445 -4.665 1.00 28.02 96 GLY A C 1
ATOM 742 O O . GLY A 1 96 ? 13.900 -26.067 -3.677 1.00 28.02 96 GLY A O 1
ATOM 743 N N . GLY A 1 97 ? 15.728 -25.964 -4.954 1.00 29.30 97 GLY A N 1
ATOM 744 C CA . GLY A 1 97 ? 16.596 -25.347 -3.934 1.00 29.30 97 GLY A CA 1
ATOM 745 C C . GLY A 1 97 ? 16.418 -23.850 -3.651 1.00 29.30 97 GLY A C 1
ATOM 746 O O . GLY A 1 97 ? 17.122 -23.318 -2.800 1.00 29.30 97 GLY A O 1
ATOM 747 N N . VAL A 1 98 ? 15.522 -23.144 -4.350 1.00 38.59 98 VAL A N 1
ATOM 748 C CA . VAL A 1 98 ? 15.344 -21.683 -4.168 1.00 38.59 98 VAL A CA 1
ATOM 749 C C . VAL A 1 98 ? 14.236 -21.355 -3.154 1.00 38.59 98 VAL A C 1
ATOM 751 O O . VAL A 1 98 ? 14.266 -20.297 -2.530 1.00 38.59 98 VAL A O 1
ATOM 754 N N . ARG A 1 99 ? 13.307 -22.290 -2.903 1.00 35.03 99 ARG A N 1
ATOM 755 C CA . ARG A 1 99 ? 12.251 -22.134 -1.885 1.00 35.03 99 ARG A CA 1
ATOM 756 C C . ARG A 1 99 ? 12.771 -22.236 -0.447 1.00 35.03 99 ARG A C 1
ATOM 758 O O . ARG A 1 99 ? 12.203 -21.609 0.445 1.00 35.03 99 ARG A O 1
ATOM 765 N N . ASP A 1 100 ? 13.856 -22.972 -0.223 1.00 38.34 100 ASP A N 1
ATOM 766 C CA . ASP A 1 100 ? 14.316 -23.305 1.132 1.00 38.34 100 ASP A CA 1
ATOM 767 C C . ASP A 1 100 ? 15.018 -22.137 1.843 1.00 38.34 100 ASP A C 1
ATOM 769 O O . ASP A 1 100 ? 14.911 -22.003 3.060 1.00 38.34 100 ASP A O 1
ATOM 773 N N . LEU A 1 101 ? 15.605 -21.190 1.102 1.00 41.75 101 LEU A N 1
ATOM 774 C CA . LEU A 1 101 ? 16.228 -19.991 1.687 1.00 41.75 101 LEU A CA 1
ATOM 775 C C . LEU A 1 101 ? 15.227 -19.061 2.395 1.00 41.75 101 LEU A C 1
ATOM 777 O O . LEU A 1 101 ? 15.615 -18.290 3.272 1.00 41.75 101 LEU A O 1
ATOM 781 N N . TRP A 1 102 ? 13.940 -19.148 2.047 1.00 41.84 102 TRP A N 1
ATOM 782 C CA . TRP A 1 102 ? 12.865 -18.378 2.680 1.00 41.84 102 TRP A CA 1
ATOM 783 C C . TRP A 1 102 ? 12.199 -19.115 3.848 1.00 41.84 102 TRP A C 1
ATOM 785 O O . TRP A 1 102 ? 11.520 -18.487 4.666 1.00 41.84 102 TRP A O 1
ATOM 795 N N . HIS A 1 103 ? 12.384 -20.435 3.937 1.00 37.09 103 HIS A N 1
ATOM 796 C CA . HIS A 1 103 ? 11.780 -21.284 4.962 1.00 37.09 103 HIS A CA 1
ATOM 797 C C . HIS A 1 103 ? 12.756 -21.696 6.075 1.00 37.09 103 HIS A C 1
ATOM 799 O O . HIS A 1 103 ? 12.299 -21.976 7.184 1.00 37.09 103 HIS A O 1
ATOM 805 N N . GLU A 1 104 ? 14.071 -21.644 5.846 1.00 29.30 104 GLU A N 1
ATOM 806 C CA . GLU A 1 104 ? 15.108 -22.001 6.827 1.00 29.30 104 GLU A CA 1
ATOM 807 C C . GLU A 1 104 ? 15.593 -20.819 7.696 1.00 29.30 104 GLU A C 1
ATOM 809 O O . GLU A 1 104 ? 16.784 -20.644 7.949 1.00 29.30 104 GLU A O 1
ATOM 814 N N . GLN A 1 105 ? 14.664 -20.016 8.225 1.00 30.94 105 GLN A N 1
ATOM 815 C CA . GLN A 1 105 ? 14.923 -19.246 9.449 1.00 30.94 105 GLN A CA 1
ATOM 816 C C . GLN A 1 105 ? 13.997 -19.741 10.569 1.00 30.94 105 GLN A C 1
ATOM 818 O O . GLN A 1 105 ? 12.770 -19.647 10.430 1.00 30.94 105 GLN A O 1
ATOM 823 N N . PRO A 1 106 ? 14.533 -20.250 11.696 1.00 29.52 106 PRO A N 1
ATOM 824 C CA . PRO A 1 106 ? 13.718 -20.736 12.801 1.00 29.52 106 PRO A CA 1
ATOM 825 C C . PRO A 1 106 ? 13.146 -19.547 13.590 1.00 29.52 106 PRO A C 1
ATOM 827 O O . PRO A 1 106 ? 13.697 -19.191 14.621 1.00 29.52 106 PRO A O 1
ATOM 830 N N . ALA A 1 107 ? 12.087 -18.903 13.070 1.00 32.75 107 ALA A N 1
ATOM 831 C CA . ALA A 1 107 ? 11.155 -18.011 13.799 1.00 32.75 107 ALA A CA 1
ATOM 832 C C . ALA A 1 107 ? 10.018 -17.399 12.929 1.00 32.75 107 ALA A C 1
ATOM 834 O O . ALA A 1 107 ? 9.471 -16.359 13.289 1.00 32.75 107 ALA A O 1
ATOM 835 N N . VAL A 1 108 ? 9.646 -17.955 11.764 1.00 36.25 108 VAL A N 1
ATOM 836 C CA . VAL A 1 108 ? 8.676 -17.275 10.857 1.00 36.25 108 VAL A CA 1
ATOM 837 C C . VAL A 1 108 ? 7.291 -17.939 10.796 1.00 36.25 108 VAL A C 1
ATOM 839 O O . VAL A 1 108 ? 6.338 -17.330 10.318 1.00 36.25 108 VAL A O 1
ATOM 842 N N . ARG A 1 109 ? 7.112 -19.151 11.338 1.00 29.72 109 ARG A N 1
ATOM 843 C CA . ARG A 1 109 ? 5.825 -19.877 11.260 1.00 29.72 109 ARG A CA 1
ATOM 844 C C . ARG A 1 109 ? 4.820 -19.599 12.391 1.00 29.72 109 ARG A C 1
ATOM 846 O O . ARG A 1 109 ? 3.725 -20.142 12.323 1.00 29.72 109 ARG A O 1
ATOM 853 N N . SER A 1 110 ? 5.128 -18.767 13.391 1.00 38.84 110 SER A N 1
ATOM 854 C CA . SER A 1 110 ? 4.314 -18.690 14.623 1.00 38.84 110 SER A CA 1
ATOM 855 C C . SER A 1 110 ? 3.878 -17.291 15.087 1.00 38.84 110 SER A C 1
ATOM 857 O O . SER A 1 110 ? 3.486 -17.146 16.238 1.00 38.84 110 SER A O 1
ATOM 859 N N . GLU A 1 111 ? 3.922 -16.255 14.242 1.00 35.91 111 GLU A N 1
ATOM 860 C CA . GLU A 1 111 ? 3.582 -14.877 14.673 1.00 35.91 111 GLU A CA 1
ATOM 861 C C . GLU A 1 111 ? 2.240 -14.339 14.150 1.00 35.91 111 GLU A C 1
ATOM 863 O O . GLU A 1 111 ? 1.859 -13.213 14.471 1.00 35.91 111 GLU A O 1
ATOM 868 N N . ILE A 1 112 ? 1.485 -15.133 13.387 1.00 34.12 112 ILE A N 1
ATOM 869 C CA . ILE A 1 112 ? 0.058 -14.862 13.193 1.00 34.12 112 ILE A CA 1
ATOM 870 C C . ILE A 1 112 ? -0.650 -15.658 14.290 1.00 34.12 112 ILE A C 1
ATOM 872 O O . ILE A 1 112 ? -0.510 -16.884 14.277 1.00 34.12 112 ILE A O 1
ATOM 876 N N . PRO A 1 113 ? -1.375 -15.032 15.239 1.00 30.41 113 PRO A N 1
ATOM 877 C CA . PRO A 1 113 ? -2.263 -15.805 16.091 1.00 30.41 113 PRO A CA 1
ATOM 878 C C . PRO A 1 113 ? -3.148 -16.629 15.162 1.00 30.41 113 PRO A C 1
ATOM 880 O O . PRO A 1 113 ? -3.764 -16.082 14.243 1.00 30.41 113 PRO A O 1
ATOM 883 N N . ALA A 1 114 ? -3.143 -17.948 15.345 1.00 28.95 114 ALA A N 1
ATOM 884 C CA . ALA A 1 114 ? -4.155 -18.778 14.734 1.00 28.95 114 ALA A CA 1
ATOM 885 C C . ALA A 1 114 ? -5.483 -18.228 15.251 1.00 28.95 114 ALA A C 1
ATOM 887 O O . ALA A 1 114 ? -5.864 -18.480 16.390 1.00 28.95 114 ALA A O 1
ATOM 888 N N . VAL A 1 115 ? -6.169 -17.429 14.430 1.00 32.34 115 VAL A N 1
ATOM 889 C CA . VAL A 1 115 ? -7.617 -17.368 14.531 1.00 32.34 115 VAL A CA 1
ATOM 890 C C . VAL A 1 115 ? -7.997 -18.828 14.395 1.00 32.34 115 VAL A C 1
ATOM 892 O O . VAL A 1 115 ? -7.630 -19.452 13.393 1.00 32.34 115 VAL A O 1
ATOM 895 N N . SER A 1 116 ? -8.600 -19.399 15.433 1.00 29.55 116 SER A N 1
ATOM 896 C CA . SER A 1 116 ? -9.310 -20.656 15.300 1.00 29.55 116 SER A CA 1
ATOM 897 C C . SER A 1 116 ? -10.244 -20.454 14.122 1.00 29.55 116 SER A C 1
ATOM 899 O O . SER A 1 116 ? -11.273 -19.788 14.230 1.00 29.55 116 SER A O 1
ATOM 901 N N . ALA A 1 117 ? -9.819 -20.936 12.960 1.00 29.95 117 ALA A N 1
ATOM 902 C CA . ALA A 1 117 ? -10.669 -21.076 11.814 1.00 29.95 117 ALA A CA 1
ATOM 903 C C . ALA A 1 117 ? -11.653 -22.163 12.229 1.00 29.95 117 ALA A C 1
ATOM 905 O O . ALA A 1 117 ? -11.444 -23.341 11.960 1.00 29.95 117 ALA A O 1
ATOM 906 N N . GLY A 1 118 ? -12.706 -21.756 12.942 1.00 27.89 118 GLY A N 1
ATOM 907 C CA . GLY A 1 118 ? -13.990 -22.390 12.763 1.00 27.89 118 GLY A CA 1
ATOM 908 C C . GLY A 1 118 ? -14.200 -22.372 11.261 1.00 27.89 118 GLY A C 1
ATOM 909 O O . GLY A 1 118 ? -14.297 -21.311 10.642 1.00 27.89 118 GLY A O 1
ATOM 910 N N . SER A 1 119 ? -14.095 -23.544 10.656 1.00 32.75 119 SER A N 1
ATOM 911 C CA . SER A 1 119 ? -14.424 -23.797 9.269 1.00 32.75 119 SER A CA 1
ATOM 912 C C . SER A 1 119 ? -15.915 -23.524 9.083 1.00 32.75 119 SER A C 1
ATOM 914 O O . SER A 1 119 ? -16.726 -24.436 9.052 1.00 32.75 119 SER A O 1
ATOM 916 N N . GLY A 1 120 ? -16.274 -22.247 9.010 1.00 28.86 120 GLY A N 1
ATOM 917 C CA . GLY A 1 120 ? -17.554 -21.735 8.556 1.00 28.86 120 GLY A CA 1
ATOM 918 C C . GLY A 1 120 ? -17.291 -20.991 7.261 1.00 28.86 120 GLY A C 1
ATOM 919 O O . GLY A 1 120 ? -17.188 -19.767 7.237 1.00 28.86 120 GLY A O 1
ATOM 920 N N . GLY A 1 121 ? -17.078 -21.742 6.180 1.00 25.02 121 GLY A N 1
ATOM 921 C CA . GLY A 1 121 ? -17.131 -21.157 4.852 1.00 25.02 121 GLY A CA 1
ATOM 922 C C . GLY A 1 121 ? -18.510 -20.538 4.652 1.00 25.02 121 GLY A C 1
ATOM 923 O O . GLY A 1 121 ? -19.522 -21.184 4.909 1.00 25.02 121 GLY A O 1
ATOM 924 N N . ILE A 1 122 ? -18.556 -19.302 4.157 1.00 31.75 122 ILE A N 1
ATOM 925 C CA . ILE A 1 122 ? -19.737 -18.786 3.464 1.00 31.75 122 ILE A CA 1
ATOM 926 C C . ILE A 1 122 ? -19.829 -19.606 2.168 1.00 31.75 122 ILE A C 1
ATOM 928 O O . ILE A 1 122 ? -19.283 -19.224 1.135 1.00 31.75 122 ILE A O 1
ATOM 932 N N . ALA A 1 123 ? -20.398 -20.805 2.264 1.00 27.08 123 ALA A N 1
ATOM 933 C CA . ALA A 1 123 ? -20.601 -21.719 1.155 1.00 27.08 123 ALA A CA 1
ATOM 934 C C . ALA A 1 123 ? -22.084 -21.694 0.781 1.00 27.08 123 ALA A C 1
ATOM 936 O O . ALA A 1 123 ? -22.927 -22.261 1.472 1.00 27.08 123 ALA A O 1
ATOM 937 N N . ALA A 1 124 ? -22.393 -21.042 -0.341 1.00 27.53 124 ALA A N 1
ATOM 938 C CA . ALA A 1 124 ? -23.536 -21.443 -1.149 1.00 27.53 124 ALA A CA 1
ATOM 939 C C . ALA A 1 124 ? -23.286 -22.904 -1.575 1.00 27.53 124 ALA A C 1
ATOM 941 O O . ALA A 1 124 ? -22.215 -23.222 -2.092 1.00 27.53 124 ALA A O 1
ATOM 942 N N . GLY A 1 125 ? -24.215 -23.789 -1.213 1.00 25.73 125 GLY A N 1
ATOM 943 C CA . GLY A 1 125 ? -23.941 -25.206 -0.981 1.00 25.73 125 GLY A CA 1
ATOM 944 C C . GLY A 1 125 ? -23.534 -26.066 -2.178 1.00 25.73 125 GLY A C 1
ATOM 945 O O . GLY A 1 125 ? -23.898 -25.779 -3.309 1.00 25.73 125 GLY A O 1
ATOM 946 N N . VAL A 1 126 ? -22.854 -27.173 -1.858 1.00 25.52 126 VAL A N 1
ATOM 947 C CA . VAL A 1 126 ? -23.038 -28.544 -2.380 1.00 25.52 126 VAL A CA 1
ATOM 948 C C . VAL A 1 126 ? -22.556 -29.490 -1.261 1.00 25.52 126 VAL A C 1
ATOM 950 O O . VAL A 1 126 ? -21.550 -29.201 -0.619 1.00 25.52 126 VAL A O 1
ATOM 953 N N . GLY A 1 127 ? -23.321 -30.548 -0.972 1.00 26.17 127 GLY A N 1
ATOM 954 C CA . GLY A 1 127 ? -23.214 -31.367 0.244 1.00 26.17 127 GLY A CA 1
ATOM 955 C C . GLY A 1 127 ? -22.027 -32.332 0.360 1.00 26.17 127 GLY A C 1
ATOM 956 O O . GLY A 1 127 ? -21.285 -32.571 -0.591 1.00 26.17 127 GLY A O 1
ATOM 957 N N . GLY A 1 128 ? -21.911 -32.911 1.559 1.00 25.03 128 GLY A N 1
ATOM 958 C CA . GLY A 1 128 ? -21.018 -34.018 1.907 1.00 25.03 128 GLY A CA 1
ATOM 959 C C . GLY A 1 128 ? -20.812 -34.122 3.423 1.00 25.03 128 GLY A C 1
ATOM 960 O O . GLY A 1 128 ? -20.185 -33.247 4.014 1.00 25.03 128 GLY A O 1
ATOM 961 N N . ASP A 1 129 ? -21.361 -35.178 4.024 1.00 27.22 129 ASP A N 1
ATOM 962 C CA . ASP A 1 129 ? -21.321 -35.518 5.453 1.00 27.22 129 ASP A CA 1
ATOM 963 C C . ASP A 1 129 ? -19.913 -35.857 5.970 1.00 27.22 129 ASP A C 1
ATOM 965 O O . ASP A 1 129 ? -19.209 -36.627 5.319 1.00 27.22 129 ASP A O 1
ATOM 969 N N . VAL A 1 130 ? -19.564 -35.396 7.183 1.00 29.47 130 VAL A N 1
ATOM 970 C CA . VAL A 1 130 ? -18.697 -36.115 8.147 1.00 29.47 130 VAL A CA 1
ATOM 971 C C . VAL A 1 130 ? -19.081 -35.712 9.583 1.00 29.47 130 VAL A C 1
ATOM 973 O O . VAL A 1 130 ? -19.091 -34.531 9.926 1.00 29.47 130 VAL A O 1
ATOM 976 N N . GLU A 1 131 ? -19.376 -36.708 10.421 1.00 27.86 131 GLU A N 1
ATOM 977 C CA . GLU A 1 131 ? -19.684 -36.593 11.854 1.00 27.86 131 GLU A CA 1
ATOM 978 C C . GLU A 1 131 ? -18.432 -36.429 12.745 1.00 27.86 131 GLU A C 1
ATOM 980 O O . GLU A 1 131 ? -17.407 -37.072 12.517 1.00 27.86 131 GLU A O 1
ATOM 985 N N . GLY A 1 132 ? -18.585 -35.686 13.854 1.00 27.06 132 GLY A N 1
ATOM 986 C CA . GLY A 1 132 ? -17.961 -36.016 15.147 1.00 27.06 132 GLY A CA 1
ATOM 987 C C . GLY A 1 132 ? -16.907 -35.052 15.721 1.00 27.06 132 GLY A C 1
ATOM 988 O O . GLY A 1 132 ? -15.756 -35.058 15.298 1.00 27.06 132 GLY A O 1
ATOM 989 N N . GLY A 1 133 ? -17.265 -34.338 16.802 1.00 24.75 133 GLY A N 1
ATOM 990 C CA . GLY A 1 133 ? -16.311 -33.779 17.780 1.00 24.75 133 GLY A CA 1
ATOM 991 C C . GLY A 1 133 ? -16.652 -32.367 18.269 1.00 24.75 133 GLY A C 1
ATOM 992 O O . GLY A 1 133 ? -16.484 -31.407 17.531 1.00 24.75 133 GLY A O 1
ATOM 993 N N . GLY A 1 134 ? -17.136 -32.243 19.510 1.00 34.34 134 GLY A N 1
ATOM 994 C CA . GLY A 1 134 ? -17.801 -31.048 20.045 1.00 34.34 134 GLY A CA 1
ATOM 995 C C . GLY A 1 134 ? -17.002 -29.737 20.021 1.00 34.34 134 GLY A C 1
ATOM 996 O O . GLY A 1 134 ? -15.881 -29.656 20.518 1.00 34.34 134 GLY A O 1
ATOM 997 N N . ALA A 1 135 ? -17.663 -28.688 19.530 1.00 30.50 135 ALA A N 1
ATOM 998 C CA . ALA A 1 135 ? -17.319 -27.286 19.717 1.00 30.50 135 ALA A CA 1
ATOM 999 C C . ALA A 1 135 ? -18.628 -26.498 19.883 1.00 30.50 135 ALA A C 1
ATOM 1001 O O . ALA A 1 135 ? -19.601 -26.750 19.168 1.00 30.50 135 ALA A O 1
ATOM 1002 N N . VAL A 1 136 ? -18.665 -25.576 20.848 1.00 33.62 136 VAL A N 1
ATOM 1003 C CA . VAL A 1 136 ? -19.796 -24.666 21.074 1.00 33.62 136 VAL A CA 1
ATOM 1004 C C . VAL A 1 136 ? -20.065 -23.926 19.764 1.00 33.62 136 VAL A C 1
ATOM 1006 O O . VAL A 1 136 ? -19.230 -23.165 19.283 1.00 33.62 136 VAL A O 1
ATOM 1009 N N . THR A 1 137 ? -21.193 -24.244 19.139 1.00 37.69 137 THR A N 1
ATOM 1010 C CA . THR A 1 137 ? -21.594 -23.696 17.846 1.00 37.69 137 THR A CA 1
ATOM 1011 C C . THR A 1 137 ? -22.181 -22.315 18.113 1.00 37.69 137 THR A C 1
ATOM 1013 O O . THR A 1 137 ? -23.275 -22.231 18.658 1.00 37.69 137 THR A O 1
ATOM 1016 N N . GLN A 1 138 ? -21.455 -21.239 17.787 1.00 52.25 138 GLN A N 1
ATOM 1017 C CA . GLN A 1 138 ? -22.068 -19.909 17.693 1.00 52.25 138 GLN A CA 1
ATOM 1018 C C . GLN A 1 138 ? -23.167 -19.994 16.627 1.00 52.25 138 GLN A C 1
ATOM 1020 O O . GLN A 1 138 ? -22.883 -20.316 15.468 1.00 52.25 138 GLN A O 1
ATOM 1025 N N . LEU A 1 139 ? -24.418 -19.771 17.024 1.00 56.00 139 LEU A N 1
ATOM 1026 C CA . LEU A 1 139 ? -25.551 -19.807 16.110 1.00 56.00 139 LEU A CA 1
ATOM 1027 C C . LEU A 1 139 ? -25.577 -18.482 15.348 1.00 56.00 139 LEU A C 1
ATOM 1029 O O . LEU A 1 139 ? -25.918 -17.431 15.884 1.00 56.00 139 LEU A O 1
ATOM 1033 N N . VAL A 1 140 ? -25.163 -18.530 14.083 1.00 67.25 140 VAL A N 1
ATOM 1034 C CA . VAL A 1 140 ? -25.329 -17.407 13.159 1.00 67.25 140 VAL A CA 1
ATOM 1035 C C . VAL A 1 140 ? -26.754 -17.462 12.629 1.00 67.25 140 VAL A C 1
ATOM 1037 O O . VAL A 1 140 ? -27.086 -18.344 11.836 1.00 67.25 140 VAL A O 1
ATOM 1040 N N . GLU A 1 141 ? -27.591 -16.519 13.048 1.00 73.31 141 GLU A N 1
ATOM 1041 C CA . GLU A 1 141 ? -28.974 -16.423 12.578 1.00 73.31 141 GLU A CA 1
ATOM 1042 C C . GLU A 1 141 ? -29.167 -15.229 11.640 1.00 73.31 141 GLU A C 1
ATOM 1044 O O . GLU A 1 141 ? -28.641 -14.134 11.864 1.00 73.31 141 GLU A O 1
ATOM 1049 N N . VAL A 1 142 ? -29.959 -15.443 10.587 1.00 73.19 142 VAL A N 1
ATOM 1050 C CA . VAL A 1 142 ? -30.493 -14.383 9.724 1.00 73.19 142 VAL A CA 1
ATOM 1051 C C . VAL A 1 142 ? -31.960 -14.187 10.119 1.00 73.19 142 VAL A C 1
ATOM 1053 O O . VAL A 1 142 ? -32.770 -15.078 9.844 1.00 73.19 142 VAL A O 1
ATOM 1056 N N . PRO A 1 143 ? -32.334 -13.075 10.778 1.00 66.25 143 PRO A N 1
ATOM 1057 C CA . PRO A 1 143 ? -33.707 -12.880 11.230 1.00 66.25 143 PRO A CA 1
ATOM 1058 C C . PRO A 1 143 ? -34.673 -12.712 10.051 1.00 66.25 143 PRO A C 1
ATOM 1060 O O . PRO A 1 143 ? -34.324 -12.131 9.020 1.00 66.25 143 PRO A O 1
ATOM 1063 N N . GLN A 1 144 ? -35.916 -13.174 10.214 1.00 68.44 144 GLN A N 1
ATOM 1064 C CA . GLN A 1 144 ? -36.987 -12.886 9.254 1.00 68.44 144 GLN A CA 1
ATOM 1065 C C . GLN A 1 144 ? -37.304 -11.381 9.217 1.00 68.44 144 GLN A C 1
ATOM 1067 O O . GLN A 1 144 ? -37.118 -10.671 10.201 1.00 68.44 144 GLN A O 1
ATOM 1072 N N . GLN A 1 145 ? -37.803 -10.883 8.082 1.00 57.28 145 GLN A N 1
ATOM 1073 C CA . GLN A 1 145 ? -38.033 -9.447 7.858 1.00 57.28 145 GLN A CA 1
ATOM 1074 C C . GLN A 1 145 ? -39.036 -8.827 8.853 1.00 57.28 145 GLN A C 1
ATOM 1076 O O . GLN A 1 145 ? -38.876 -7.671 9.240 1.00 57.28 145 GLN A O 1
ATOM 1081 N N . ASP A 1 146 ? -39.997 -9.620 9.334 1.00 57.41 146 ASP A N 1
ATOM 1082 C CA . ASP A 1 146 ? -41.003 -9.224 10.333 1.00 57.41 146 ASP A CA 1
ATOM 1083 C C . ASP A 1 146 ? -40.441 -9.145 11.768 1.00 57.41 146 ASP A C 1
ATOM 1085 O O . ASP A 1 146 ? -41.128 -8.709 12.689 1.00 57.41 146 ASP A O 1
ATOM 1089 N N . ALA A 1 147 ? -39.174 -9.526 11.969 1.00 81.06 147 ALA A N 1
ATOM 1090 C CA . ALA A 1 147 ? -38.457 -9.414 13.239 1.00 81.06 147 ALA A CA 1
ATOM 1091 C C . ALA A 1 147 ? -37.749 -8.057 13.416 1.00 81.06 147 ALA A C 1
ATOM 1093 O O . ALA A 1 147 ? -36.958 -7.898 14.345 1.00 81.06 147 ALA A O 1
ATOM 1094 N N . PHE A 1 148 ? -38.003 -7.081 12.537 1.00 89.81 148 PHE A N 1
ATOM 1095 C CA . PHE A 1 148 ? -37.405 -5.747 12.587 1.00 89.81 148 PHE A CA 1
ATOM 1096 C C . PHE A 1 148 ? -38.432 -4.665 12.940 1.00 89.81 148 PHE A C 1
ATOM 1098 O O . PHE A 1 148 ? -39.575 -4.682 12.492 1.00 89.81 148 PHE A O 1
ATOM 1105 N N . GLN A 1 149 ? -37.987 -3.659 13.689 1.00 91.69 149 GLN A N 1
ATOM 1106 C CA . GLN A 1 149 ? -38.731 -2.441 14.003 1.00 91.69 149 GLN A CA 1
ATOM 1107 C C . GLN A 1 149 ? -38.080 -1.217 13.344 1.00 91.69 149 GLN A C 1
ATOM 1109 O O . GLN A 1 149 ? -36.865 -1.176 13.130 1.00 91.69 149 GLN A O 1
ATOM 1114 N N . GLN A 1 150 ? -38.883 -0.201 13.017 1.00 93.12 150 GLN A N 1
ATOM 1115 C CA . GLN A 1 150 ? -38.380 1.077 12.506 1.00 93.12 150 GLN A CA 1
ATOM 1116 C C . GLN A 1 150 ? -38.069 2.042 13.646 1.00 93.12 150 GLN A C 1
ATOM 1118 O O . GLN A 1 150 ? -38.887 2.244 14.540 1.00 93.12 150 GLN A O 1
ATOM 1123 N N . THR A 1 151 ? -36.895 2.668 13.586 1.00 92.62 151 THR A N 1
ATOM 1124 C CA . THR A 1 151 ? -36.419 3.620 14.598 1.00 92.62 151 THR A CA 1
ATOM 1125 C C . THR A 1 151 ? -35.793 4.851 13.947 1.00 92.62 151 THR A C 1
ATOM 1127 O O . THR A 1 151 ? -35.572 4.895 12.737 1.00 92.62 151 THR A O 1
ATOM 1130 N N . GLU A 1 152 ? -35.439 5.850 14.755 1.00 89.81 152 GLU A N 1
ATOM 1131 C CA . GLU A 1 152 ? -34.749 7.065 14.295 1.00 89.81 152 GLU A CA 1
ATOM 1132 C C . GLU A 1 152 ? -33.366 6.806 13.663 1.00 89.81 152 GLU A C 1
ATOM 1134 O O . GLU A 1 152 ? -32.849 7.650 12.932 1.00 89.81 152 GLU A O 1
ATOM 1139 N N . ILE A 1 153 ? -32.762 5.638 13.913 1.00 91.06 153 ILE A N 1
ATOM 1140 C CA . ILE A 1 153 ? -31.475 5.227 13.328 1.00 91.06 153 ILE A CA 1
ATOM 1141 C C . ILE A 1 153 ? -31.620 4.188 12.212 1.00 91.06 153 ILE A C 1
ATOM 1143 O O . ILE A 1 153 ? -30.612 3.644 11.758 1.00 91.06 153 ILE A O 1
ATOM 1147 N N . GLY A 1 154 ? -32.851 3.958 11.748 1.00 91.12 154 GLY A N 1
ATOM 1148 C CA . GLY A 1 154 ? -33.199 2.991 10.714 1.00 91.12 154 GLY A CA 1
ATOM 1149 C C . GLY A 1 154 ? -33.857 1.731 11.271 1.00 91.12 154 GLY A C 1
ATOM 1150 O O . GLY A 1 154 ? -34.291 1.681 12.425 1.00 91.12 154 GLY A O 1
ATOM 1151 N N . SER A 1 155 ? -33.940 0.711 10.421 1.00 91.81 155 SER A N 1
ATOM 1152 C CA . SER A 1 155 ? -34.495 -0.589 10.785 1.00 91.81 155 SER A CA 1
ATOM 1153 C C . SER A 1 155 ? -33.488 -1.380 11.620 1.00 91.81 155 SER A C 1
ATOM 1155 O O . SER A 1 155 ? -32.340 -1.542 11.203 1.00 91.81 155 SER A O 1
ATOM 1157 N N . ILE A 1 156 ? -33.920 -1.843 12.791 1.00 93.88 156 ILE A N 1
ATOM 1158 C CA . ILE A 1 156 ? -33.141 -2.683 13.711 1.00 93.88 156 ILE A CA 1
ATOM 1159 C C . ILE A 1 156 ? -34.004 -3.866 14.168 1.00 93.88 156 ILE A C 1
ATOM 1161 O O . ILE A 1 156 ? -35.228 -3.775 14.052 1.00 93.88 156 ILE A O 1
ATOM 1165 N N . PRO A 1 157 ? -33.429 -4.950 14.708 1.00 94.50 157 PRO A N 1
ATOM 1166 C CA . PRO A 1 157 ? -34.225 -6.035 15.263 1.00 94.50 157 PRO A CA 1
ATOM 1167 C C . PRO A 1 157 ? -35.173 -5.560 16.372 1.00 94.50 157 PRO A C 1
ATOM 1169 O O . PRO A 1 157 ? -34.868 -4.635 17.129 1.00 94.50 157 PRO A O 1
ATOM 1172 N N . ALA A 1 158 ? -36.346 -6.182 16.457 1.00 92.75 158 ALA A N 1
ATOM 1173 C CA . ALA A 1 158 ? -37.404 -5.813 17.395 1.00 92.75 158 ALA A CA 1
ATOM 1174 C C . ALA A 1 158 ? -36.990 -5.986 18.867 1.00 92.75 158 ALA A C 1
ATOM 1176 O O . ALA A 1 158 ? -37.481 -5.273 19.737 1.00 92.75 158 ALA A O 1
ATOM 1177 N N . ASP A 1 159 ? -36.061 -6.902 19.140 1.00 92.06 159 ASP A N 1
ATOM 1178 C CA . ASP A 1 159 ? -35.499 -7.173 20.463 1.00 92.06 159 ASP A CA 1
ATOM 1179 C C . ASP A 1 159 ? -34.298 -6.277 20.819 1.00 92.06 159 ASP A C 1
ATOM 1181 O O . ASP A 1 159 ? -33.829 -6.286 21.958 1.00 92.06 159 ASP A O 1
ATOM 1185 N N . TRP A 1 160 ? -33.805 -5.473 19.872 1.00 95.00 160 TRP A N 1
ATOM 1186 C CA . TRP A 1 160 ? -32.785 -4.463 20.143 1.00 95.00 160 TRP A CA 1
ATOM 1187 C C . TRP A 1 160 ? -33.415 -3.191 20.710 1.00 95.00 160 TRP A C 1
ATOM 1189 O O . TRP A 1 160 ? -34.557 -2.845 20.417 1.00 95.00 160 TRP A O 1
ATOM 1199 N N . SER A 1 161 ? -32.636 -2.433 21.482 1.00 94.50 161 SER A N 1
ATOM 1200 C CA . SER A 1 161 ? -33.062 -1.135 22.017 1.00 94.50 161 SER A CA 1
ATOM 1201 C C . SER A 1 161 ? -32.203 0.007 21.484 1.00 94.50 161 SER A C 1
ATOM 1203 O O . SER A 1 161 ? -30.993 -0.138 21.314 1.00 94.50 161 SER A O 1
ATOM 1205 N N . VAL A 1 162 ? -32.813 1.165 21.220 1.00 96.88 162 VAL A N 1
ATOM 1206 C CA . VAL A 1 162 ? -32.071 2.391 20.892 1.00 96.88 162 VAL A CA 1
ATOM 1207 C C . VAL A 1 162 ? -31.847 3.183 22.167 1.00 96.88 162 VAL A C 1
ATOM 1209 O O . VAL A 1 162 ? -32.795 3.499 22.883 1.00 96.88 162 VAL A O 1
ATOM 1212 N N . GLN A 1 163 ? -30.591 3.515 22.447 1.00 95.56 163 GLN A N 1
ATOM 1213 C CA . GLN A 1 163 ? -30.215 4.305 23.613 1.00 95.56 163 GLN A CA 1
ATOM 1214 C C . GLN A 1 163 ? -29.181 5.373 23.225 1.00 95.56 163 GLN A C 1
ATOM 1216 O O . GLN A 1 163 ? -28.304 5.117 22.390 1.00 95.56 163 GLN A O 1
ATOM 1221 N N . PRO A 1 164 ? -29.233 6.580 23.817 1.00 97.00 164 PRO A N 1
ATOM 1222 C CA . PRO A 1 164 ? -28.193 7.578 23.611 1.00 97.00 164 PRO A CA 1
ATOM 1223 C C . PRO A 1 164 ? -26.886 7.122 24.274 1.00 97.00 164 PRO A C 1
ATOM 1225 O O . PRO A 1 164 ? -26.913 6.608 25.394 1.00 97.00 164 PRO A O 1
ATOM 1228 N N . LEU A 1 165 ? -25.729 7.365 23.648 1.00 97.19 165 LEU A N 1
ATOM 1229 C CA . LEU A 1 165 ? -24.408 7.000 24.193 1.00 97.19 165 LEU A CA 1
ATOM 1230 C C . LEU A 1 165 ? -24.218 7.464 25.646 1.00 97.19 165 LEU A C 1
ATOM 1232 O O . LEU A 1 165 ? -23.621 6.760 26.457 1.00 97.19 165 LEU A O 1
ATOM 1236 N N . GLY A 1 166 ? -24.735 8.645 25.990 1.00 96.50 166 GLY A N 1
ATOM 1237 C CA . GLY A 1 166 ? -24.645 9.203 27.337 1.00 96.50 166 GLY A CA 1
ATOM 1238 C C . GLY A 1 166 ? -25.333 8.367 28.421 1.00 96.50 166 GLY A C 1
ATOM 1239 O O . GLY A 1 166 ? -24.983 8.530 29.583 1.00 96.50 166 GLY A O 1
ATOM 1240 N N . SER A 1 167 ? -26.269 7.481 28.064 1.00 95.94 167 SER A N 1
ATOM 1241 C CA . SER A 1 167 ? -26.953 6.591 29.016 1.00 95.94 167 SER A CA 1
ATOM 1242 C C . SER A 1 167 ? -26.119 5.370 29.417 1.00 95.94 167 SER A C 1
ATOM 1244 O O . SER A 1 167 ? -26.249 4.887 30.537 1.00 95.94 167 SER A O 1
ATOM 1246 N N . VAL A 1 168 ? -25.224 4.908 28.537 1.00 95.75 168 VAL A N 1
ATOM 1247 C CA . VAL A 1 168 ? -24.331 3.762 28.793 1.00 95.75 168 VAL A CA 1
ATOM 1248 C C . VAL A 1 168 ? -22.918 4.190 29.199 1.00 95.75 168 VAL A C 1
ATOM 1250 O O . VAL A 1 168 ? -22.122 3.373 29.663 1.00 95.75 168 VAL A O 1
ATOM 1253 N N . ALA A 1 169 ? -22.576 5.469 29.019 1.00 97.00 169 ALA A N 1
ATOM 1254 C CA . ALA A 1 169 ? -21.268 6.011 29.353 1.00 97.00 169 ALA A CA 1
ATOM 1255 C C . ALA A 1 169 ? -21.214 6.538 30.797 1.00 97.00 169 ALA A C 1
ATOM 1257 O O . ALA A 1 169 ? -22.001 7.390 31.197 1.00 97.00 169 ALA A O 1
ATOM 1258 N N . THR A 1 170 ? -20.208 6.110 31.562 1.00 96.31 170 THR A N 1
ATOM 1259 C CA . THR A 1 170 ? -19.902 6.658 32.897 1.00 96.31 170 THR A CA 1
ATOM 1260 C C . THR A 1 170 ? -19.184 8.003 32.822 1.00 96.31 170 THR A C 1
ATOM 1262 O O . THR A 1 170 ? -19.248 8.797 33.758 1.00 96.31 170 THR A O 1
ATOM 1265 N N . ALA A 1 171 ? -18.512 8.295 31.703 1.00 95.19 171 ALA A N 1
ATOM 1266 C CA . ALA A 1 171 ? -17.919 9.600 31.443 1.00 95.19 171 ALA A CA 1
ATOM 1267 C C . ALA A 1 171 ? -17.891 9.908 29.945 1.00 95.19 171 ALA A C 1
ATOM 1269 O O . ALA A 1 171 ? -17.471 9.075 29.148 1.00 95.19 171 ALA A O 1
ATOM 1270 N N . VAL A 1 172 ? -18.267 11.137 29.582 1.00 97.12 172 VAL A N 1
ATOM 1271 C CA . VAL A 1 172 ? -18.013 11.740 28.264 1.00 97.12 172 VAL A CA 1
ATOM 1272 C C . VAL A 1 172 ? -17.484 13.147 28.511 1.00 97.12 172 VAL A C 1
ATOM 1274 O O . VAL A 1 172 ? -18.262 14.072 28.768 1.00 97.12 172 VAL A O 1
ATOM 1277 N N . ALA A 1 173 ? -16.160 13.292 28.535 1.00 95.94 173 ALA A N 1
ATOM 1278 C CA . ALA A 1 173 ? -15.499 14.517 28.982 1.00 95.94 173 ALA A CA 1
ATOM 1279 C C . ALA A 1 173 ? -14.158 14.737 28.277 1.00 95.94 173 ALA A C 1
ATOM 1281 O O . ALA A 1 173 ? -13.478 13.783 27.910 1.00 95.94 173 ALA A O 1
ATOM 1282 N N . SER A 1 174 ? -13.773 16.003 28.106 1.00 95.31 174 SER A N 1
ATOM 1283 C CA . SER A 1 174 ? -12.442 16.350 27.600 1.00 95.31 174 SER A CA 1
ATOM 1284 C C . SER A 1 174 ? -11.352 15.981 28.604 1.00 95.31 174 SER A C 1
ATOM 1286 O O . SER A 1 174 ? -11.584 15.977 29.818 1.00 95.31 174 SER A O 1
ATOM 1288 N N . GLY A 1 175 ? -10.171 15.677 28.076 1.00 92.75 175 GLY A N 1
ATOM 1289 C CA . GLY A 1 175 ? -8.961 15.523 28.860 1.00 92.75 175 GLY A CA 1
ATOM 1290 C C . GLY A 1 175 ? -8.577 16.805 29.597 1.00 92.75 175 GLY A C 1
ATOM 1291 O O . GLY A 1 175 ? -9.103 17.888 29.330 1.00 92.75 175 GLY A O 1
ATOM 1292 N N . ARG A 1 176 ? -7.680 16.671 30.569 1.00 92.12 176 ARG A N 1
ATOM 1293 C CA . ARG A 1 176 ? -7.177 17.782 31.391 1.00 92.12 176 ARG A CA 1
ATOM 1294 C C . ARG A 1 176 ? -5.665 17.736 31.599 1.00 92.12 176 ARG A C 1
ATOM 1296 O O . ARG A 1 176 ? -5.123 18.635 32.232 1.00 92.12 176 ARG A O 1
ATOM 1303 N N . SER A 1 177 ? -5.001 16.711 31.077 1.00 87.06 177 SER A N 1
ATOM 1304 C CA . SER A 1 177 ? -3.553 16.576 31.155 1.00 87.06 177 SER A CA 1
ATOM 1305 C C . SER A 1 177 ? -2.893 17.636 30.272 1.00 87.06 177 SER A C 1
ATOM 1307 O O . SER A 1 177 ? -3.418 17.999 29.215 1.00 87.06 177 SER A O 1
ATOM 1309 N N . GLY A 1 178 ? -1.715 18.111 30.680 1.00 83.75 178 GLY A N 1
ATOM 1310 C CA . GLY A 1 178 ? -0.832 18.860 29.782 1.00 83.75 178 GLY A CA 1
ATOM 1311 C C . GLY A 1 178 ? -0.335 17.979 28.630 1.00 83.75 178 GLY A C 1
ATOM 1312 O O . GLY A 1 178 ? -0.581 16.777 28.609 1.00 83.75 178 GLY A O 1
ATOM 1313 N N . SER A 1 179 ? 0.421 18.545 27.687 1.00 77.31 179 SER A N 1
ATOM 1314 C CA . SER A 1 179 ? 0.932 17.830 26.501 1.00 77.31 179 SER A CA 1
ATOM 1315 C C . SER A 1 179 ? 1.927 16.689 26.792 1.00 77.31 179 SER A C 1
ATOM 1317 O O . SER A 1 179 ? 2.394 16.038 25.862 1.00 77.31 179 SER A O 1
ATOM 1319 N N . GLY A 1 180 ? 2.249 16.435 28.063 1.00 76.06 180 GLY A N 1
ATOM 1320 C CA . GLY A 1 180 ? 3.280 15.490 28.485 1.00 76.06 180 GLY A CA 1
ATOM 1321 C C . GLY A 1 180 ? 4.698 16.017 28.254 1.00 76.06 180 GLY A C 1
ATOM 1322 O O . GLY A 1 180 ? 4.904 17.104 27.710 1.00 76.06 180 GLY A O 1
ATOM 1323 N N . SER A 1 181 ? 5.683 15.237 28.694 1.00 80.06 181 SER A N 1
ATOM 1324 C CA . SER A 1 181 ? 7.105 15.455 28.421 1.00 80.06 181 SER A CA 1
ATOM 1325 C C . SER A 1 181 ? 7.664 14.313 27.559 1.00 80.06 181 SER A C 1
ATOM 1327 O O . SER A 1 181 ? 6.964 13.342 27.275 1.00 80.06 181 SER A O 1
ATOM 1329 N N . ALA A 1 182 ? 8.926 14.399 27.130 1.00 78.50 182 ALA A N 1
ATOM 1330 C CA . ALA A 1 182 ? 9.593 13.272 26.465 1.00 78.50 182 ALA A CA 1
ATOM 1331 C C . ALA A 1 182 ? 9.940 12.120 27.436 1.00 78.50 182 ALA A C 1
ATOM 1333 O O . ALA A 1 182 ? 10.293 11.031 26.994 1.00 78.50 182 ALA A O 1
ATOM 1334 N N . GLN A 1 183 ? 9.862 12.371 28.746 1.00 73.81 183 GLN A N 1
ATOM 1335 C CA . GLN A 1 183 ? 10.148 11.436 29.833 1.00 73.81 183 GLN A CA 1
ATOM 1336 C C . GLN A 1 183 ? 8.843 11.078 30.569 1.00 73.81 183 GLN A C 1
ATOM 1338 O O . GLN A 1 183 ? 7.938 11.908 30.684 1.00 73.81 183 GLN A O 1
ATOM 1343 N N . GLY A 1 184 ? 8.724 9.843 31.052 1.00 83.75 184 GLY A N 1
ATOM 1344 C CA . GLY A 1 184 ? 7.521 9.370 31.738 1.00 83.75 184 GLY A CA 1
ATOM 1345 C C . GLY A 1 184 ? 7.248 7.884 31.514 1.00 83.75 184 GLY A C 1
ATOM 1346 O O . GLY A 1 184 ? 7.467 7.378 30.413 1.00 83.75 184 GLY A O 1
ATOM 1347 N N . GLY A 1 185 ? 6.714 7.199 32.525 1.00 91.75 185 GLY A N 1
ATOM 1348 C CA . GLY A 1 185 ? 6.266 5.806 32.410 1.00 91.75 185 GLY A CA 1
ATOM 1349 C C . GLY A 1 185 ? 4.908 5.600 31.720 1.00 91.75 185 GLY A C 1
ATOM 1350 O O . GLY A 1 185 ? 4.613 4.483 31.297 1.00 91.75 185 GLY A O 1
ATOM 1351 N N . PHE A 1 186 ? 4.072 6.641 31.592 1.00 93.94 186 PHE A N 1
ATOM 1352 C CA . PHE A 1 186 ? 2.690 6.518 31.100 1.00 93.94 186 PHE A CA 1
ATOM 1353 C C . PHE A 1 186 ? 2.403 7.433 29.904 1.00 93.94 186 PHE A C 1
ATOM 1355 O O . PHE A 1 186 ? 2.808 8.595 29.927 1.00 93.94 186 PHE A O 1
ATOM 1362 N N . PRO A 1 187 ? 1.688 6.964 28.866 1.00 96.00 187 PRO A N 1
ATOM 1363 C CA . PRO A 1 187 ? 1.426 7.758 27.671 1.00 96.00 187 PRO A CA 1
ATOM 1364 C C . PRO A 1 187 ? 0.406 8.873 27.931 1.00 96.00 187 PRO A C 1
ATOM 1366 O O . PRO A 1 187 ? -0.576 8.695 28.653 1.00 96.00 187 PRO A O 1
ATOM 1369 N N . VAL A 1 188 ? 0.609 10.019 27.286 1.00 95.88 188 VAL A N 1
ATOM 1370 C CA . VAL A 1 188 ? -0.359 11.116 27.200 1.00 95.88 188 VAL A CA 1
ATOM 1371 C C . VAL A 1 188 ? -0.939 11.141 25.792 1.00 95.88 188 VAL A C 1
ATOM 1373 O O . VAL A 1 188 ? -0.206 11.257 24.808 1.00 95.88 188 VAL A O 1
ATOM 1376 N N . HIS A 1 189 ? -2.261 11.036 25.694 1.00 95.25 189 HIS A N 1
ATOM 1377 C CA . HIS A 1 189 ? -2.982 10.985 24.429 1.00 95.25 189 HIS A CA 1
ATOM 1378 C C . HIS A 1 189 ? -3.573 12.346 24.059 1.00 95.25 189 HIS A C 1
ATOM 1380 O O . HIS A 1 189 ? -4.270 12.975 24.855 1.00 95.25 189 HIS A O 1
ATOM 1386 N N . GLY A 1 190 ? -3.334 12.757 22.817 1.00 92.75 190 GLY A N 1
ATOM 1387 C CA . GLY A 1 190 ? -4.014 13.865 22.158 1.00 92.75 190 GLY A CA 1
ATOM 1388 C C . GLY A 1 190 ? -4.769 13.419 20.908 1.00 92.75 190 GLY A C 1
ATOM 1389 O O . GLY A 1 190 ? -4.903 12.228 20.620 1.00 92.75 190 GLY A O 1
ATOM 1390 N N . SER A 1 191 ? -5.234 14.390 20.118 1.00 88.94 191 SER A N 1
ATOM 1391 C CA . SER A 1 191 ? -6.100 14.148 18.952 1.00 88.94 191 SER A CA 1
ATOM 1392 C C . SER A 1 191 ? -5.450 13.316 17.834 1.00 88.94 191 SER A C 1
ATOM 1394 O O . SER A 1 191 ? -6.137 12.821 16.939 1.00 88.94 191 SER A O 1
ATOM 1396 N N . THR A 1 192 ? -4.128 13.143 17.875 1.00 87.62 192 THR A N 1
ATOM 1397 C CA . THR A 1 192 ? -3.336 12.367 16.911 1.00 87.62 192 THR A CA 1
ATOM 1398 C C . THR A 1 192 ? -2.820 11.034 17.454 1.00 87.62 192 THR A C 1
ATOM 1400 O O . THR A 1 192 ? -2.188 10.301 16.696 1.00 87.62 192 THR A O 1
ATOM 1403 N N . GLY A 1 193 ? -3.095 10.692 18.716 1.00 90.50 193 GLY A N 1
ATOM 1404 C CA . GLY A 1 193 ? -2.519 9.532 19.402 1.00 90.50 193 GLY A CA 1
ATOM 1405 C C . GLY A 1 193 ? -1.617 9.951 20.562 1.00 90.50 193 GLY A C 1
ATOM 1406 O O . GLY A 1 193 ? -1.868 10.974 21.194 1.00 90.50 193 GLY A O 1
ATOM 1407 N N . VAL A 1 194 ? -0.582 9.164 20.862 1.00 93.69 194 VAL A N 1
ATOM 1408 C CA . VAL A 1 194 ? 0.381 9.491 21.928 1.00 93.69 194 VAL A CA 1
ATOM 1409 C C . VAL A 1 194 ? 1.213 10.707 21.514 1.00 93.69 194 VAL A C 1
ATOM 1411 O O . VAL A 1 194 ? 1.818 10.703 20.443 1.00 93.69 194 VAL A O 1
ATOM 1414 N N . ILE A 1 195 ? 1.232 11.743 22.353 1.00 92.75 195 ILE A N 1
ATOM 1415 C CA . ILE A 1 195 ? 1.945 13.011 22.102 1.00 92.75 195 ILE A CA 1
ATOM 1416 C C . ILE A 1 195 ? 3.105 13.259 23.075 1.00 92.75 195 ILE A C 1
ATOM 1418 O O . ILE A 1 195 ? 3.899 14.172 22.869 1.00 92.75 195 ILE A O 1
ATOM 1422 N N . GLY A 1 196 ? 3.207 12.447 24.123 1.00 93.56 196 GLY A N 1
ATOM 1423 C CA . GLY A 1 196 ? 4.214 12.557 25.167 1.00 93.56 196 GLY A CA 1
ATOM 1424 C C . GLY A 1 196 ? 3.963 11.530 26.263 1.00 93.56 196 GLY A C 1
ATOM 1425 O O . GLY A 1 196 ? 3.090 10.670 26.131 1.00 93.56 196 GLY A O 1
ATOM 1426 N N . TYR A 1 197 ? 4.718 11.643 27.348 1.00 94.69 197 TYR A N 1
ATOM 1427 C CA . TYR A 1 197 ? 4.635 10.766 28.508 1.00 94.69 197 TYR A CA 1
ATOM 1428 C C . TYR A 1 197 ? 4.549 11.573 29.811 1.00 94.69 197 TYR A C 1
ATOM 1430 O O . TYR A 1 197 ? 4.898 12.755 29.864 1.00 94.69 197 TYR A O 1
ATOM 1438 N N . THR A 1 198 ? 4.032 10.940 30.861 1.00 92.88 198 THR A N 1
ATOM 1439 C CA . THR A 1 198 ? 3.897 11.492 32.213 1.00 92.88 198 THR A CA 1
ATOM 1440 C C . THR A 1 198 ? 4.210 10.419 33.254 1.00 92.88 198 THR A C 1
ATOM 1442 O O . THR A 1 198 ? 3.970 9.235 33.029 1.00 92.88 198 THR A O 1
ATOM 1445 N N . GLU A 1 199 ? 4.727 10.829 34.409 1.00 93.94 199 GLU A N 1
ATOM 1446 C CA . GLU A 1 199 ? 4.832 9.975 35.604 1.00 93.94 199 GLU A CA 1
ATOM 1447 C C . GLU A 1 199 ? 3.522 9.954 36.413 1.00 93.94 199 GLU A C 1
ATOM 1449 O O . GLU A 1 199 ? 3.270 9.037 37.194 1.00 93.94 199 GLU A O 1
ATOM 1454 N N . PHE A 1 200 ? 2.651 10.947 36.201 1.00 91.7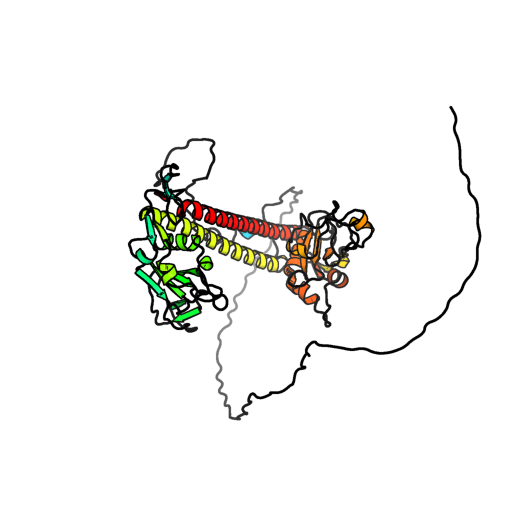5 200 PHE A N 1
ATOM 1455 C CA . PHE A 1 200 ? 1.428 11.165 36.973 1.00 91.75 200 PHE A CA 1
ATOM 1456 C C . PHE A 1 200 ? 0.191 11.071 36.067 1.00 91.75 200 PHE A C 1
ATOM 1458 O O . PHE A 1 200 ? -0.354 12.098 35.668 1.00 91.75 200 PHE A O 1
ATOM 1465 N N . PRO A 1 201 ? -0.251 9.858 35.690 1.00 93.25 201 PRO A N 1
ATOM 1466 C CA . PRO A 1 201 ? -1.416 9.683 34.831 1.00 93.25 201 PRO A CA 1
ATOM 1467 C C . PRO A 1 201 ? -2.709 9.990 35.595 1.00 93.25 201 PRO A C 1
ATOM 1469 O O . PRO A 1 201 ? -2.952 9.431 36.669 1.00 93.25 201 PRO A O 1
ATOM 1472 N N . GLU A 1 202 ? -3.561 10.839 35.022 1.00 94.88 202 GLU A N 1
ATOM 1473 C CA . GLU A 1 202 ? -4.842 11.250 35.609 1.00 94.88 202 GLU A CA 1
ATOM 1474 C C . GLU A 1 202 ? -5.981 10.256 35.342 1.00 94.88 202 GLU A C 1
ATOM 1476 O O . GLU A 1 202 ? -7.029 10.320 35.990 1.00 94.88 202 GLU A O 1
ATOM 1481 N N . TYR A 1 203 ? -5.793 9.336 34.393 1.00 95.31 203 TYR A N 1
ATOM 1482 C CA . TYR A 1 203 ? -6.813 8.391 33.953 1.00 95.31 203 TYR A CA 1
ATOM 1483 C C . TYR A 1 203 ? -6.300 6.948 34.017 1.00 95.31 203 TYR A C 1
ATOM 1485 O O . TYR A 1 203 ? -5.102 6.674 33.906 1.00 95.31 203 TYR A O 1
ATOM 1493 N N . SER A 1 204 ? -7.222 6.003 34.224 1.00 95.06 204 SER A N 1
ATOM 1494 C CA . SER A 1 204 ? -6.909 4.572 34.241 1.00 95.06 204 SER A CA 1
ATOM 1495 C C . SER A 1 204 ? -8.074 3.684 33.794 1.00 95.06 204 SER A C 1
ATOM 1497 O O . SER A 1 204 ? -9.238 4.074 33.908 1.00 95.06 204 SER A O 1
ATOM 1499 N N . GLY A 1 205 ? -7.774 2.481 33.310 1.00 93.25 205 GLY A N 1
ATOM 1500 C CA . GLY A 1 205 ? -8.746 1.533 32.759 1.00 93.25 205 GLY A CA 1
ATOM 1501 C C . GLY A 1 205 ? -9.161 1.879 31.331 1.00 93.25 205 GLY A C 1
ATOM 1502 O O . GLY A 1 205 ? -8.616 2.792 30.718 1.00 93.25 205 GLY A O 1
ATOM 1503 N N . ASP A 1 206 ? -10.143 1.169 30.797 1.00 93.75 206 ASP A N 1
ATOM 1504 C CA . ASP A 1 206 ? -10.464 1.266 29.375 1.00 93.75 206 ASP A CA 1
ATOM 1505 C C . ASP A 1 206 ? -11.259 2.529 29.029 1.00 93.75 206 ASP A C 1
ATOM 1507 O O . ASP A 1 206 ? -12.190 2.927 29.740 1.00 93.75 206 ASP A O 1
ATOM 1511 N N . ALA A 1 207 ? -10.902 3.165 27.914 1.00 95.75 207 ALA A N 1
ATOM 1512 C CA . ALA A 1 207 ? -11.657 4.281 27.362 1.00 95.75 207 ALA A CA 1
ATOM 1513 C C . ALA A 1 207 ? -11.577 4.323 25.836 1.00 95.75 207 ALA A C 1
ATOM 1515 O O . ALA A 1 207 ? -10.547 4.038 25.221 1.00 95.75 207 ALA A O 1
ATOM 1516 N N . ILE A 1 208 ? -12.673 4.769 25.230 1.00 97.19 208 ILE A N 1
ATOM 1517 C CA . ILE A 1 208 ? -12.702 5.194 23.836 1.00 97.19 208 ILE A CA 1
ATOM 1518 C C . ILE A 1 208 ? -12.313 6.671 23.818 1.00 97.19 208 ILE A C 1
ATOM 1520 O O . ILE A 1 208 ? -12.914 7.482 24.519 1.00 97.19 208 ILE A O 1
ATOM 1524 N N . LEU A 1 209 ? -11.316 7.042 23.026 1.00 97.50 209 LEU A N 1
ATOM 1525 C CA . LEU A 1 209 ? -10.927 8.432 22.825 1.00 97.50 209 LEU A CA 1
ATOM 1526 C C . LEU A 1 209 ? -11.473 8.940 21.495 1.00 97.50 209 LEU A C 1
ATOM 1528 O O . LEU A 1 209 ? -11.430 8.241 20.483 1.00 97.50 209 LEU A O 1
ATOM 1532 N N . VAL A 1 210 ? -11.949 10.179 21.502 1.00 97.75 210 VAL A N 1
ATOM 1533 C CA . VAL A 1 210 ? -12.438 10.900 20.332 1.00 97.75 210 VAL A CA 1
ATOM 1534 C C . VAL A 1 210 ? -11.639 12.187 20.203 1.00 97.75 210 VAL A C 1
ATOM 1536 O O . VAL A 1 210 ? -11.688 13.050 21.082 1.00 97.75 210 VAL A O 1
ATOM 1539 N N . ALA A 1 211 ? -10.913 12.344 19.102 1.00 96.44 211 ALA A N 1
ATOM 1540 C CA . ALA A 1 211 ? -10.274 13.607 18.768 1.00 96.44 211 ALA A CA 1
ATOM 1541 C C . ALA A 1 211 ? -11.341 14.707 18.697 1.00 96.44 211 ALA A C 1
ATOM 1543 O O . ALA A 1 211 ? -12.314 14.605 17.949 1.00 96.44 211 ALA A O 1
ATOM 1544 N N . ARG A 1 212 ? -11.179 15.748 19.513 1.00 95.25 212 ARG A N 1
ATOM 1545 C CA . ARG A 1 212 ? -12.201 16.777 19.710 1.00 95.25 212 ARG A CA 1
ATOM 1546 C C . ARG A 1 212 ? -12.070 17.902 18.695 1.00 95.25 212 ARG A C 1
ATOM 1548 O O . ARG A 1 212 ? -13.075 18.330 18.143 1.00 95.25 212 ARG A O 1
ATOM 1555 N N . VAL A 1 213 ? -10.846 18.385 18.479 1.00 91.81 213 VAL A N 1
ATOM 1556 C CA . VAL A 1 213 ? -10.565 19.637 17.759 1.00 91.81 213 VAL A CA 1
ATOM 1557 C C . VAL A 1 213 ? -9.556 19.422 16.631 1.00 91.81 213 VAL A C 1
ATOM 1559 O O . VAL A 1 213 ? -8.603 18.653 16.776 1.00 91.81 213 VAL A O 1
ATOM 1562 N N . GLY A 1 214 ? -9.723 20.169 15.540 1.00 90.44 214 GLY A N 1
ATOM 1563 C CA . GLY A 1 214 ? -8.795 20.258 14.417 1.00 90.44 214 GLY A CA 1
ATOM 1564 C C . GLY A 1 214 ? -9.120 19.279 13.292 1.00 90.44 214 GLY A C 1
ATOM 1565 O O . GLY A 1 214 ? -10.175 18.653 13.272 1.00 90.44 214 GLY A O 1
ATOM 1566 N N . ALA A 1 215 ? -8.184 19.116 12.357 1.00 89.06 215 ALA A N 1
ATOM 1567 C CA . ALA A 1 215 ? -8.368 18.274 11.169 1.00 89.06 215 ALA A CA 1
ATOM 1568 C C . ALA A 1 215 ? -8.697 16.799 11.481 1.00 89.06 215 ALA A C 1
ATOM 1570 O O . ALA A 1 215 ? -9.232 16.095 10.631 1.00 89.06 215 ALA A O 1
ATOM 1571 N N . ASN A 1 216 ? -8.397 16.338 12.700 1.00 91.56 216 ASN A N 1
ATOM 1572 C CA . ASN A 1 216 ? -8.675 14.977 13.156 1.00 91.56 216 ASN A CA 1
ATOM 1573 C C . ASN A 1 216 ? -9.992 14.844 13.930 1.00 91.56 216 ASN A C 1
ATOM 1575 O O . ASN A 1 216 ? -10.252 13.764 14.450 1.00 91.56 216 ASN A O 1
ATOM 1579 N N . ALA A 1 217 ? -10.798 15.902 14.068 1.00 94.25 217 ALA A N 1
ATOM 1580 C CA . ALA A 1 217 ? -12.027 15.848 14.855 1.00 94.25 217 ALA A CA 1
ATOM 1581 C C . ALA A 1 217 ? -12.918 14.655 14.435 1.00 94.25 217 ALA A C 1
ATOM 1583 O O . ALA A 1 217 ? -13.139 14.399 13.252 1.00 94.25 217 ALA A O 1
ATOM 1584 N N . GLY A 1 218 ? -13.385 13.885 15.421 1.00 94.62 218 GLY A N 1
ATOM 1585 C CA . GLY A 1 218 ? -14.137 12.643 15.219 1.00 94.62 218 GLY A CA 1
ATOM 1586 C C . GLY A 1 218 ? -13.286 11.379 15.025 1.00 94.62 218 GLY A C 1
ATOM 1587 O O . GLY A 1 218 ? -13.845 10.285 14.978 1.00 94.62 218 GLY A O 1
ATOM 1588 N N . LYS A 1 219 ? -11.953 11.474 14.944 1.00 95.50 219 LYS A N 1
ATOM 1589 C CA . LYS A 1 219 ? -11.079 10.291 14.919 1.00 95.50 219 LYS A CA 1
ATOM 1590 C C . LYS A 1 219 ? -11.183 9.523 16.240 1.00 95.50 219 LYS A C 1
ATOM 1592 O O . LYS A 1 219 ? -11.103 10.126 17.308 1.00 95.50 219 LYS A O 1
ATOM 1597 N N . LEU A 1 220 ? -11.333 8.204 16.145 1.00 95.69 220 LEU A N 1
ATOM 1598 C CA . LEU A 1 220 ? -11.430 7.293 17.283 1.00 95.69 220 LEU A CA 1
ATOM 1599 C C . LEU A 1 220 ? -10.082 6.634 17.595 1.00 95.69 220 LEU A C 1
ATOM 1601 O O . LEU A 1 220 ? -9.298 6.344 16.691 1.00 95.69 220 LEU A O 1
ATOM 1605 N N . SER A 1 221 ? -9.848 6.346 18.871 1.00 94.44 221 SER A N 1
ATOM 1606 C CA . SER A 1 221 ? -8.845 5.380 19.330 1.00 94.44 221 SER A CA 1
ATOM 1607 C C . SER A 1 221 ? -9.319 4.693 20.609 1.00 94.44 221 SER A C 1
ATOM 1609 O O . SER A 1 221 ? -10.210 5.198 21.285 1.00 94.44 221 SER A O 1
ATOM 1611 N N . PHE A 1 222 ? -8.722 3.559 20.959 1.00 92.31 222 PHE A N 1
ATOM 1612 C CA . PHE A 1 222 ? -9.005 2.842 22.202 1.00 92.31 222 PHE A CA 1
ATOM 1613 C C . PHE A 1 222 ? -7.747 2.806 23.069 1.00 92.31 222 PHE A C 1
ATOM 1615 O O . PHE A 1 222 ? -6.647 2.629 22.542 1.00 92.31 222 PHE A O 1
ATOM 1622 N N . VAL A 1 223 ? -7.898 2.997 24.377 1.00 93.75 223 VAL A N 1
ATOM 1623 C CA . VAL A 1 223 ? -6.790 2.972 25.339 1.00 93.75 223 VAL A CA 1
ATOM 1624 C C . VAL A 1 223 ? -7.146 2.120 26.548 1.00 93.75 223 VAL A C 1
ATOM 1626 O O . VAL A 1 223 ? -8.309 2.037 26.933 1.00 93.75 223 VAL A O 1
ATOM 1629 N N . SER A 1 224 ? -6.123 1.515 27.146 1.00 92.81 224 SER A N 1
ATOM 1630 C CA . SER A 1 224 ? -6.207 0.724 28.373 1.00 92.81 224 SER A CA 1
ATOM 1631 C C . SER A 1 224 ? -4.993 1.021 29.260 1.00 92.81 224 SER A C 1
ATOM 1633 O O . SER A 1 224 ? -4.020 1.636 28.817 1.00 92.81 224 SER A O 1
ATOM 1635 N N . GLY A 1 225 ? -5.033 0.597 30.521 1.00 94.94 225 GLY A N 1
ATOM 1636 C CA . GLY A 1 225 ? -3.971 0.861 31.493 1.00 94.94 225 GLY A CA 1
ATOM 1637 C C . GLY A 1 225 ? -4.072 2.257 32.106 1.00 94.94 225 GLY A C 1
ATOM 1638 O O . GLY A 1 225 ? -5.172 2.738 32.348 1.00 94.94 225 GLY A O 1
ATOM 1639 N N . ARG A 1 226 ? -2.938 2.892 32.418 1.00 96.62 226 ARG A N 1
ATOM 1640 C CA . ARG A 1 226 ? -2.878 4.240 33.014 1.00 96.62 226 ARG A CA 1
ATOM 1641 C C . ARG A 1 226 ? -2.323 5.230 31.995 1.00 96.62 226 ARG A C 1
ATOM 1643 O O . ARG A 1 226 ? -1.328 4.925 31.345 1.00 96.62 226 ARG A O 1
ATOM 1650 N N . TYR A 1 227 ? -2.952 6.394 31.865 1.00 96.12 227 TYR A N 1
ATOM 1651 C CA . TYR A 1 227 ? -2.627 7.366 30.820 1.00 96.12 227 TYR A CA 1
ATOM 1652 C C . TYR A 1 227 ? -3.071 8.791 31.178 1.00 96.12 227 TYR A C 1
ATOM 1654 O O . TYR A 1 227 ? -3.889 9.004 32.075 1.00 96.12 227 TYR A O 1
ATOM 1662 N N . GLY A 1 228 ? -2.530 9.770 30.451 1.00 96.50 228 GLY A N 1
ATOM 1663 C CA . GLY A 1 228 ? -3.020 11.149 30.396 1.00 96.50 228 GLY A CA 1
ATOM 1664 C C . GLY A 1 228 ? -3.845 11.403 29.129 1.00 96.50 228 GLY A C 1
ATOM 1665 O O . GLY A 1 228 ? -3.692 10.700 28.128 1.00 96.50 228 GLY A O 1
ATOM 1666 N N . ILE A 1 229 ? -4.713 12.414 29.150 1.00 95.94 229 ILE A N 1
ATOM 1667 C CA . ILE A 1 229 ? -5.507 12.851 27.991 1.00 95.94 229 ILE A CA 1
ATOM 1668 C C . ILE A 1 229 ? -5.521 14.376 27.954 1.00 95.94 229 ILE A C 1
ATOM 1670 O O . ILE A 1 229 ? -5.891 15.006 28.947 1.00 95.94 229 ILE A O 1
ATOM 1674 N N . THR A 1 230 ? -5.189 14.977 26.814 1.00 94.88 230 THR A N 1
ATOM 1675 C CA . THR A 1 230 ? -5.261 16.433 26.632 1.00 94.88 230 THR A CA 1
ATOM 1676 C C . THR A 1 230 ? -6.679 16.939 26.367 1.00 94.88 230 THR A C 1
ATOM 1678 O O . THR A 1 230 ? -7.573 16.210 25.938 1.00 94.88 230 THR A O 1
ATOM 1681 N N . ASP A 1 231 ? -6.887 18.233 26.580 1.00 93.81 231 ASP A N 1
ATOM 1682 C CA . ASP A 1 231 ? -8.158 18.954 26.404 1.00 93.81 231 ASP A CA 1
ATOM 1683 C C . ASP A 1 231 ? -8.761 18.901 24.984 1.00 93.81 231 ASP A C 1
ATOM 1685 O O . ASP A 1 231 ? -9.982 19.007 24.800 1.00 93.81 231 ASP A O 1
ATOM 1689 N N . ASN A 1 232 ? -7.918 18.689 23.974 1.00 93.88 232 ASN A N 1
ATOM 1690 C CA . ASN A 1 232 ? -8.301 18.485 22.577 1.00 93.88 232 ASN A CA 1
ATOM 1691 C C . ASN A 1 232 ? -8.791 17.056 22.257 1.00 93.88 232 ASN A C 1
ATOM 1693 O O . ASN A 1 232 ? -8.996 16.727 21.084 1.00 93.88 232 ASN A O 1
ATOM 1697 N N . THR A 1 233 ? -8.976 16.212 23.272 1.00 96.00 233 THR A N 1
ATOM 1698 C CA . THR A 1 233 ? -9.433 14.825 23.144 1.00 96.00 233 THR A CA 1
ATOM 1699 C C . THR A 1 233 ? -10.518 14.543 24.176 1.00 96.00 233 THR A C 1
ATOM 1701 O O . THR A 1 233 ? -10.399 14.912 25.342 1.00 96.00 233 THR A O 1
ATOM 1704 N N . ILE A 1 234 ? -11.612 13.919 23.748 1.00 97.25 234 ILE A N 1
ATOM 1705 C CA . ILE A 1 234 ? -12.707 13.487 24.619 1.00 97.25 234 ILE A CA 1
ATOM 1706 C C . ILE A 1 234 ? -12.507 12.015 24.952 1.00 97.25 234 ILE A C 1
ATOM 1708 O O . ILE A 1 234 ? -12.374 11.200 24.049 1.00 97.25 234 ILE A O 1
ATOM 1712 N N . GLN A 1 235 ? -12.548 11.665 26.232 1.00 96.94 235 GLN A N 1
ATOM 1713 C CA . GLN A 1 235 ? -12.744 10.280 26.649 1.00 96.94 235 GLN A CA 1
ATOM 1714 C C . GLN A 1 235 ? -14.229 9.943 26.732 1.00 96.94 235 GLN A C 1
ATOM 1716 O O . GLN A 1 235 ? -15.039 10.742 27.210 1.00 96.94 235 GLN A O 1
ATOM 1721 N N . VAL A 1 236 ? -14.549 8.724 26.326 1.00 97.88 236 VAL A N 1
ATOM 1722 C CA . VAL A 1 236 ? -15.829 8.049 26.486 1.00 97.88 236 VAL A CA 1
ATOM 1723 C C . VAL A 1 236 ? -15.553 6.757 27.255 1.00 97.88 236 VAL A C 1
ATOM 1725 O O . VAL A 1 236 ? -14.943 5.825 26.729 1.00 97.88 236 VAL A O 1
ATOM 1728 N N . ARG A 1 237 ? -15.970 6.713 28.521 1.00 96.81 237 ARG A N 1
ATOM 1729 C CA . ARG A 1 237 ? -15.861 5.526 29.380 1.00 96.81 237 ARG A CA 1
ATOM 1730 C C . ARG A 1 237 ? -17.201 4.822 29.421 1.00 96.81 237 ARG A C 1
ATOM 1732 O O . ARG A 1 237 ? -18.195 5.448 29.777 1.00 96.81 237 ARG A O 1
ATOM 1739 N N . ILE A 1 238 ? -17.224 3.542 29.078 1.00 96.38 238 ILE A N 1
ATOM 1740 C CA . ILE A 1 238 ? -18.449 2.737 29.059 1.00 96.38 238 ILE A CA 1
ATOM 1741 C C . ILE A 1 238 ? -18.652 2.093 30.434 1.00 96.38 238 ILE A C 1
ATOM 1743 O O . ILE A 1 238 ? -17.692 1.660 31.068 1.00 96.38 238 ILE A O 1
ATOM 1747 N N . GLY A 1 239 ? -19.883 2.137 30.944 1.00 92.00 239 GLY A N 1
ATOM 1748 C CA . GLY A 1 239 ? -20.266 1.500 32.205 1.00 92.00 239 GLY A CA 1
ATOM 1749 C C . GLY A 1 239 ? -20.523 0.002 32.054 1.00 92.00 239 GLY A C 1
ATOM 1750 O O . GLY A 1 239 ? -20.555 -0.520 30.947 1.00 92.00 239 GLY A O 1
ATOM 1751 N N . GLY A 1 240 ? -20.771 -0.689 33.170 1.00 86.69 240 GLY A N 1
ATOM 1752 C CA . GLY A 1 240 ? -20.977 -2.146 33.181 1.00 86.69 240 GLY A CA 1
ATOM 1753 C C . GLY A 1 240 ? -22.215 -2.650 32.422 1.00 86.69 240 GLY A C 1
ATOM 1754 O O . GLY A 1 240 ? -22.343 -3.850 32.228 1.00 86.69 240 GLY A O 1
ATOM 1755 N N . GLY A 1 241 ? -23.113 -1.760 31.985 1.00 89.12 241 GLY A N 1
ATOM 1756 C CA . GLY A 1 241 ? -24.314 -2.116 31.218 1.00 89.12 241 GLY A CA 1
ATOM 1757 C C . GLY A 1 241 ? -24.095 -2.307 29.712 1.00 89.12 241 GLY A C 1
ATOM 1758 O O . GLY A 1 241 ? -25.041 -2.667 29.020 1.00 89.12 241 GLY A O 1
ATOM 1759 N N . ALA A 1 242 ? -22.891 -2.056 29.189 1.00 95.06 242 ALA A N 1
ATOM 1760 C CA . ALA A 1 242 ? -22.587 -2.215 27.767 1.00 95.06 242 ALA A CA 1
ATOM 1761 C C . ALA A 1 242 ? -21.134 -2.647 27.538 1.00 95.06 242 ALA A C 1
ATOM 1763 O O . ALA A 1 242 ? -20.247 -2.383 28.352 1.00 95.06 242 ALA A O 1
ATOM 1764 N N . VAL A 1 243 ? -20.868 -3.275 26.392 1.00 95.19 243 VAL A N 1
ATOM 1765 C CA . VAL A 1 243 ? -19.513 -3.708 26.025 1.00 95.19 243 VAL A CA 1
ATOM 1766 C C . VAL A 1 243 ? -18.774 -2.583 25.298 1.00 95.19 243 VAL A C 1
ATOM 1768 O O . VAL A 1 243 ? -19.181 -2.139 24.224 1.00 95.19 243 VAL A O 1
ATOM 1771 N N . ALA A 1 244 ? -17.640 -2.136 25.847 1.00 94.56 244 ALA A N 1
ATOM 1772 C CA . ALA A 1 244 ? -16.870 -1.022 25.286 1.00 94.56 244 ALA A CA 1
ATOM 1773 C C . ALA A 1 244 ? -16.403 -1.267 23.840 1.00 94.56 244 ALA A C 1
ATOM 1775 O O . ALA A 1 244 ? -16.477 -0.359 23.012 1.00 94.56 244 ALA A O 1
ATOM 1776 N N . ALA A 1 245 ? -15.981 -2.495 23.518 1.00 93.94 245 ALA A N 1
ATOM 1777 C CA . ALA A 1 245 ? -15.602 -2.878 22.158 1.00 93.94 245 ALA A CA 1
ATOM 1778 C C . ALA A 1 245 ? -16.780 -2.746 21.178 1.00 93.94 245 ALA A C 1
ATOM 1780 O O . ALA A 1 245 ? -16.614 -2.183 20.101 1.00 93.94 245 ALA A O 1
ATOM 1781 N N . PHE A 1 246 ? -17.986 -3.176 21.561 1.00 96.56 246 PHE A N 1
ATOM 1782 C CA . PHE A 1 246 ? -19.191 -3.005 20.745 1.00 96.56 246 PHE A CA 1
ATOM 1783 C C . PHE A 1 246 ? -19.529 -1.526 20.525 1.00 96.56 246 PHE A C 1
ATOM 1785 O O . PHE A 1 246 ? -19.734 -1.093 19.389 1.00 96.56 246 PHE A O 1
ATOM 1792 N N . VAL A 1 247 ? -19.505 -0.719 21.591 1.00 97.25 247 VAL A N 1
ATOM 1793 C CA . VAL A 1 247 ? -19.760 0.727 21.489 1.00 97.25 247 VAL A CA 1
ATOM 1794 C C . VAL A 1 247 ? -18.726 1.408 20.590 1.00 97.25 247 VAL A C 1
ATOM 1796 O O . VAL A 1 247 ? -19.087 2.250 19.769 1.00 97.25 247 VAL A O 1
ATOM 1799 N N . TYR A 1 248 ? -17.453 1.014 20.676 1.00 96.50 248 TYR A N 1
ATOM 1800 C CA . TYR A 1 248 ? -16.413 1.496 19.768 1.00 96.50 248 TYR A CA 1
ATOM 1801 C C . TYR A 1 248 ? -16.778 1.231 18.298 1.00 96.50 248 TYR A C 1
ATOM 1803 O O . TYR A 1 248 ? -16.681 2.143 17.475 1.00 96.50 248 TYR A O 1
ATOM 1811 N N . ARG A 1 249 ? -17.269 0.027 17.969 1.00 96.56 249 ARG A N 1
ATOM 1812 C CA . ARG A 1 249 ? -17.699 -0.334 16.603 1.00 96.56 249 ARG A CA 1
ATOM 1813 C C . ARG A 1 249 ? -18.907 0.459 16.132 1.00 96.56 249 ARG A C 1
ATOM 1815 O O . ARG A 1 249 ? -18.913 0.931 14.995 1.00 96.56 249 ARG A O 1
ATOM 1822 N N . GLN A 1 250 ? -19.885 0.675 17.007 1.00 96.31 250 GLN A N 1
ATOM 1823 C CA . GLN A 1 250 ? -21.024 1.545 16.718 1.00 96.31 250 GLN A CA 1
ATOM 1824 C C . GLN A 1 250 ? -20.563 2.976 16.389 1.00 96.31 250 GLN A C 1
ATOM 1826 O O . GLN A 1 250 ? -20.995 3.557 15.392 1.00 96.31 250 GLN A O 1
ATOM 1831 N N . LEU A 1 251 ? -19.632 3.543 17.165 1.00 96.50 251 LEU A N 1
ATOM 1832 C CA . LEU A 1 251 ? -19.082 4.879 16.901 1.00 96.50 251 LEU A CA 1
ATOM 1833 C C . LEU A 1 251 ? -18.251 4.930 15.607 1.00 96.50 251 LEU A C 1
ATOM 1835 O O . LEU A 1 251 ? -18.340 5.908 14.860 1.00 96.50 251 LEU A O 1
ATOM 1839 N N . GLU A 1 252 ? -17.486 3.876 15.310 1.00 95.31 252 GLU A N 1
ATOM 1840 C CA . GLU A 1 252 ? -16.732 3.725 14.057 1.00 95.31 252 GLU A CA 1
ATOM 1841 C C . GLU A 1 252 ? -17.689 3.744 12.850 1.00 95.31 252 GLU A C 1
ATOM 1843 O O . GLU A 1 252 ? -17.504 4.529 11.913 1.00 95.31 252 GLU A O 1
ATOM 1848 N N . ALA A 1 253 ? -18.786 2.981 12.914 1.00 94.25 253 ALA A N 1
ATOM 1849 C CA . ALA A 1 253 ? -19.820 2.945 11.879 1.00 94.25 253 ALA A CA 1
ATOM 1850 C C . ALA A 1 253 ? -20.547 4.292 11.704 1.00 94.25 253 ALA A C 1
ATOM 1852 O O . ALA A 1 253 ? -20.871 4.697 10.579 1.00 94.25 253 ALA A O 1
ATOM 1853 N N . LYS A 1 254 ? -20.742 5.051 12.792 1.00 93.75 254 LYS A N 1
ATOM 1854 C CA . LYS A 1 254 ? -21.319 6.404 12.734 1.00 93.75 254 LYS A CA 1
ATOM 1855 C C . LYS A 1 254 ? -20.418 7.409 12.014 1.00 93.75 254 LYS A C 1
ATOM 1857 O O . LYS A 1 254 ? -20.934 8.451 11.631 1.00 93.75 254 LYS A O 1
ATOM 1862 N N . ARG A 1 255 ? -19.133 7.121 11.750 1.00 93.25 255 ARG A N 1
ATOM 1863 C CA . ARG A 1 255 ? -18.158 8.033 11.105 1.00 93.25 255 ARG A CA 1
ATOM 1864 C C . ARG A 1 255 ? -18.235 9.443 11.698 1.00 93.25 255 ARG A C 1
ATOM 1866 O O . ARG A 1 255 ? -18.793 10.354 11.082 1.00 93.25 255 ARG A O 1
ATOM 1873 N N . LEU A 1 256 ? -17.732 9.601 12.923 1.00 94.94 256 LEU A N 1
ATOM 1874 C CA . LEU A 1 256 ? -17.974 10.793 13.745 1.00 94.94 256 LEU A CA 1
ATOM 1875 C C . LEU A 1 256 ? -17.527 12.117 13.108 1.00 94.94 256 LEU A C 1
ATOM 1877 O O . LEU A 1 256 ? -18.064 13.171 13.441 1.00 94.94 256 LEU A O 1
ATOM 1881 N N . ASN A 1 257 ? -16.607 12.064 12.145 1.00 91.69 257 ASN A N 1
ATOM 1882 C CA . ASN A 1 257 ? -16.205 13.204 11.326 1.00 91.69 257 ASN A CA 1
ATOM 1883 C C . ASN A 1 257 ? -17.384 13.891 10.606 1.00 91.69 257 ASN A C 1
ATOM 1885 O O . ASN A 1 257 ? -17.288 15.073 10.299 1.00 91.69 257 ASN A O 1
ATOM 1889 N N . ARG A 1 258 ? -18.517 13.206 10.382 1.00 92.12 258 ARG A N 1
ATOM 1890 C CA . ARG A 1 258 ? -19.728 13.818 9.799 1.00 92.12 258 ARG A CA 1
ATOM 1891 C C . ARG A 1 258 ? -20.482 14.761 10.746 1.00 92.12 258 ARG A C 1
ATOM 1893 O O . ARG A 1 258 ? -21.318 15.527 10.287 1.00 92.12 258 ARG A O 1
ATOM 1900 N N . PHE A 1 259 ? -20.229 14.672 12.053 1.00 91.44 259 PHE A N 1
ATOM 1901 C CA . PHE A 1 259 ? -20.861 15.522 13.074 1.00 91.44 259 PHE A CA 1
ATOM 1902 C C . PHE A 1 259 ? -19.980 16.717 13.461 1.00 91.44 259 PHE A C 1
ATOM 1904 O O . PHE A 1 259 ? -20.337 17.502 14.342 1.00 91.44 259 PHE A O 1
ATOM 1911 N N . VAL A 1 260 ? -18.813 16.834 12.825 1.00 92.31 260 VAL A N 1
ATOM 1912 C CA . VAL A 1 260 ? -17.866 17.922 13.043 1.00 92.31 260 VAL A CA 1
ATOM 1913 C C . VAL A 1 260 ? -18.401 19.203 12.409 1.00 92.31 260 VAL A C 1
ATOM 1915 O O . VAL A 1 260 ? -18.886 19.188 11.280 1.00 92.31 260 VAL A O 1
ATOM 1918 N N . PHE A 1 261 ? -18.289 20.320 13.123 1.00 89.56 261 PHE A N 1
ATOM 1919 C CA . PHE A 1 261 ? -18.691 21.645 12.648 1.00 89.56 261 PHE A CA 1
ATOM 1920 C C . PHE A 1 261 ? -17.566 22.671 12.838 1.00 89.56 261 PHE A C 1
ATOM 1922 O O . PHE A 1 261 ? -16.616 22.426 13.576 1.00 89.56 261 PHE A O 1
ATOM 1929 N N . GLY A 1 262 ? -17.690 23.830 12.185 1.00 85.56 262 GLY A N 1
ATOM 1930 C CA . GLY A 1 262 ? -16.691 24.904 12.216 1.00 85.56 262 GLY A CA 1
ATOM 1931 C C . GLY A 1 262 ? -15.654 24.774 11.097 1.00 85.56 262 GLY A C 1
ATOM 1932 O O . GLY A 1 262 ? -14.913 23.799 11.031 1.00 85.56 262 GLY A O 1
ATOM 1933 N N . SER A 1 263 ? -15.592 25.768 10.205 1.00 78.25 263 SER A N 1
ATOM 1934 C CA . SER A 1 263 ? -14.707 25.752 9.028 1.00 78.25 263 SER A CA 1
ATOM 1935 C C . SER A 1 263 ? -13.246 26.075 9.360 1.00 78.25 263 SER A C 1
ATOM 1937 O O . SER A 1 263 ? -12.347 25.430 8.833 1.00 78.25 263 SER A O 1
ATOM 1939 N N . GLY A 1 264 ? -12.999 27.051 10.242 1.00 81.81 264 GLY A N 1
ATOM 1940 C CA . GLY A 1 264 ? -11.642 27.434 10.660 1.00 81.81 264 GLY A CA 1
ATOM 1941 C C . GLY A 1 264 ? -11.044 26.513 11.727 1.00 81.81 264 GLY A C 1
ATOM 1942 O O . GLY A 1 264 ? -9.846 26.245 11.718 1.00 81.81 264 GLY A O 1
ATOM 1943 N N . GLN A 1 265 ? -11.882 25.995 12.628 1.00 85.38 265 GLN A N 1
ATOM 1944 C CA . GLN A 1 265 ? -11.481 25.056 13.672 1.00 85.38 265 GLN A CA 1
ATOM 1945 C C . GLN A 1 265 ? -12.546 23.960 13.803 1.00 85.38 265 GLN A C 1
ATOM 1947 O O . GLN A 1 265 ? -13.495 24.121 14.573 1.00 85.38 265 GLN A O 1
ATOM 1952 N N . PRO A 1 266 ? -12.406 22.861 13.041 1.00 92.25 266 PRO A N 1
ATOM 1953 C CA . PRO A 1 266 ? -13.345 21.752 13.099 1.00 92.25 266 PRO A CA 1
ATOM 1954 C C . PRO A 1 266 ? -13.419 21.176 14.518 1.00 92.25 266 PRO A C 1
ATOM 1956 O O . PRO A 1 266 ? -12.389 20.951 15.159 1.00 92.25 266 PRO A O 1
ATOM 1959 N N . LEU A 1 267 ? -14.633 20.961 15.016 1.00 94.12 267 LEU A N 1
ATOM 1960 C CA . LEU A 1 267 ? -14.909 20.547 16.388 1.00 94.12 267 LEU A CA 1
ATOM 1961 C C . LEU A 1 267 ? -16.024 19.496 16.449 1.00 94.12 267 LEU A C 1
ATOM 1963 O O . LEU A 1 267 ? -17.039 19.614 15.767 1.00 94.12 267 LEU A O 1
ATOM 1967 N N . ILE A 1 268 ? -15.866 18.521 17.345 1.00 95.38 268 ILE A N 1
ATOM 1968 C CA . ILE A 1 268 ? -16.951 17.688 17.879 1.00 95.38 268 ILE A CA 1
ATOM 1969 C C . ILE A 1 268 ? -17.041 17.885 19.396 1.00 95.38 268 ILE A C 1
ATOM 1971 O O . ILE A 1 268 ? -16.027 18.018 20.081 1.00 95.38 268 ILE A O 1
ATOM 1975 N N . THR A 1 269 ? -18.251 17.942 19.948 1.00 95.31 269 THR A N 1
ATOM 1976 C CA . THR A 1 269 ? -18.475 18.221 21.377 1.00 95.31 269 THR A CA 1
ATOM 1977 C C . THR A 1 269 ? -18.873 16.974 22.158 1.00 95.31 269 THR A C 1
ATOM 1979 O O . THR A 1 269 ? -19.489 16.051 21.629 1.00 95.31 269 THR A O 1
ATOM 1982 N N . GLY A 1 270 ? -18.583 16.968 23.464 1.00 96.00 270 GLY A N 1
ATOM 1983 C CA . GLY A 1 270 ? -19.055 15.906 24.357 1.00 96.00 270 GLY A CA 1
ATOM 1984 C C . GLY A 1 270 ? -20.584 15.817 24.406 1.00 96.00 270 GLY A C 1
ATOM 1985 O O . GLY A 1 270 ? -21.123 14.723 24.520 1.00 96.00 270 GLY A O 1
ATOM 1986 N N . SER A 1 271 ? -21.285 16.945 24.261 1.00 96.12 271 SER A N 1
ATOM 1987 C CA . SER A 1 271 ? -22.749 17.005 24.192 1.00 96.12 271 SER A CA 1
ATOM 1988 C C . SER A 1 271 ? -23.289 16.251 22.977 1.00 96.12 271 SER A C 1
ATOM 1990 O O . SER A 1 271 ? -24.164 15.408 23.140 1.00 96.12 271 SER A O 1
ATOM 1992 N N . GLN A 1 272 ? -22.711 16.491 21.791 1.00 95.88 272 GLN A N 1
ATOM 1993 C CA . GLN A 1 272 ? -23.063 15.756 20.571 1.00 95.88 272 GLN A CA 1
ATOM 1994 C C . GLN A 1 272 ? -22.819 14.258 20.736 1.00 95.88 272 GLN A C 1
ATOM 1996 O O . GLN A 1 272 ? -23.670 13.467 20.351 1.00 95.88 272 GLN A O 1
ATOM 2001 N N . LEU A 1 273 ? -21.687 13.865 21.335 1.00 97.38 273 LEU A N 1
ATOM 2002 C CA . LEU A 1 273 ? -21.396 12.455 21.595 1.00 97.38 273 LEU A CA 1
ATOM 2003 C C . LEU A 1 273 ? -22.434 11.832 22.532 1.00 97.38 273 LEU A C 1
ATOM 2005 O O . LEU A 1 273 ? -22.960 10.775 22.211 1.00 97.38 273 LEU A O 1
ATOM 2009 N N . LYS A 1 274 ? -22.770 12.486 23.653 1.00 97.62 274 LYS A N 1
ATOM 2010 C CA . LYS A 1 274 ? -23.765 11.983 24.617 1.00 97.62 274 LYS A CA 1
ATOM 2011 C C . LYS A 1 274 ? -25.130 11.735 23.976 1.00 97.62 274 LYS A C 1
ATOM 2013 O O . LYS A 1 274 ? -25.786 10.771 24.353 1.00 97.62 274 LYS A O 1
ATOM 2018 N N . SER A 1 275 ? -25.545 12.577 23.031 1.00 96.75 275 SER A N 1
ATOM 2019 C CA . SER A 1 275 ? -26.840 12.458 22.356 1.00 96.75 275 SER A CA 1
ATOM 2020 C C . SER A 1 275 ? -26.855 11.470 21.188 1.00 96.75 275 SER A C 1
ATOM 2022 O O . SER A 1 275 ? -27.905 11.313 20.580 1.00 96.75 275 SER A O 1
ATOM 2024 N N . LEU A 1 276 ? -25.732 10.836 20.820 1.00 96.50 276 LEU A N 1
ATOM 2025 C CA . LEU A 1 276 ? -25.705 9.914 19.680 1.00 96.50 276 LEU A CA 1
ATOM 2026 C C . LEU A 1 276 ? -26.581 8.682 19.953 1.00 96.50 276 LEU A C 1
ATOM 2028 O O . LEU A 1 276 ? -26.261 7.936 20.881 1.00 96.50 276 LEU A O 1
ATOM 2032 N N . PRO A 1 277 ? -27.617 8.417 19.136 1.00 96.75 277 PRO A N 1
ATOM 2033 C CA . PRO A 1 277 ? -28.435 7.221 19.279 1.00 96.75 277 PRO A CA 1
ATOM 2034 C C . PRO A 1 277 ? -27.703 5.997 18.721 1.00 96.75 277 PRO A C 1
ATOM 2036 O O . PRO A 1 277 ? -27.278 5.975 17.553 1.00 96.75 277 PRO A O 1
ATOM 2039 N N . LEU A 1 278 ? -27.548 4.979 19.566 1.00 96.31 278 LEU A N 1
ATOM 2040 C CA . LEU A 1 278 ? -26.910 3.705 19.251 1.00 96.31 278 LEU A CA 1
ATOM 2041 C C . LEU A 1 278 ? -27.901 2.560 19.490 1.00 96.31 278 LEU A C 1
ATOM 2043 O O . LEU A 1 278 ? -28.727 2.631 20.397 1.00 96.31 278 LEU A O 1
ATOM 2047 N N . ALA A 1 279 ? -27.812 1.517 18.669 1.00 96.12 279 ALA A N 1
ATOM 2048 C CA . ALA A 1 279 ? -28.615 0.309 18.818 1.00 96.12 279 ALA A CA 1
ATOM 2049 C C . ALA A 1 279 ? -27.878 -0.699 19.713 1.00 96.12 279 ALA A C 1
ATOM 2051 O O . ALA A 1 279 ? -26.669 -0.889 19.551 1.00 96.12 279 ALA A O 1
ATOM 2052 N N . PHE A 1 280 ? -28.590 -1.332 20.637 1.00 95.88 280 PHE A N 1
ATOM 2053 C CA . PHE A 1 280 ? -28.029 -2.264 21.606 1.00 95.88 280 PHE A CA 1
ATOM 2054 C C . PHE A 1 280 ? -28.784 -3.599 21.579 1.00 95.88 280 PHE A C 1
ATOM 2056 O O . PHE A 1 280 ? -29.975 -3.612 21.911 1.00 95.88 280 PHE A O 1
ATOM 2063 N N . PRO A 1 281 ? -28.099 -4.701 21.220 1.00 95.75 281 PRO A N 1
ATOM 2064 C CA . PRO A 1 281 ? -28.565 -6.059 21.475 1.00 95.75 281 PRO A CA 1
ATOM 2065 C C . PRO A 1 281 ? -28.436 -6.450 22.953 1.00 95.75 281 PRO A C 1
ATOM 2067 O O . PRO A 1 281 ? -28.010 -5.650 23.797 1.00 95.75 281 PRO A O 1
ATOM 2070 N N . SER A 1 282 ? -28.731 -7.721 23.249 1.00 95.06 282 SER A N 1
ATOM 2071 C CA . SER A 1 282 ? -28.367 -8.358 24.516 1.00 95.06 282 SER A CA 1
ATOM 2072 C C . SER A 1 282 ? -26.875 -8.164 24.827 1.00 95.06 282 SER A C 1
ATOM 2074 O O . SER A 1 282 ? -26.034 -8.024 23.936 1.00 95.06 282 SER A O 1
ATOM 2076 N N . PHE A 1 283 ? -26.525 -8.141 26.113 1.00 95.06 283 PHE A N 1
ATOM 2077 C CA . PHE A 1 283 ? -25.135 -7.953 26.539 1.00 95.06 283 PHE A CA 1
ATOM 2078 C C . PHE A 1 283 ? -24.195 -9.036 25.978 1.00 95.06 283 PHE A C 1
ATOM 2080 O O . PHE A 1 283 ? -23.040 -8.753 25.660 1.00 95.06 283 PHE A O 1
ATOM 2087 N N . GLU A 1 284 ? -24.698 -10.262 25.837 1.00 94.31 284 GLU A N 1
ATOM 2088 C CA . GLU A 1 284 ? -23.970 -11.382 25.244 1.00 94.31 284 GLU A CA 1
ATOM 2089 C C . GLU A 1 284 ? -23.658 -11.134 23.767 1.00 94.31 284 GLU A C 1
ATOM 2091 O O . GLU A 1 284 ? -22.489 -11.126 23.390 1.00 94.31 284 GLU A O 1
ATOM 2096 N N . GLU A 1 285 ? -24.658 -10.788 22.961 1.00 95.69 285 GLU A N 1
ATOM 2097 C CA . GLU A 1 285 ? -24.456 -10.493 21.540 1.00 95.69 285 GLU A CA 1
ATOM 2098 C C . GLU A 1 285 ? -23.543 -9.266 21.333 1.00 95.69 285 GLU A C 1
ATOM 2100 O O . GLU A 1 285 ? -22.698 -9.259 20.437 1.00 95.69 285 GLU A O 1
ATOM 2105 N N . GLN A 1 286 ? -23.602 -8.251 22.209 1.00 96.88 286 GLN A N 1
ATOM 2106 C CA . GLN A 1 286 ? -22.623 -7.150 22.195 1.00 96.88 286 GLN A CA 1
ATOM 2107 C C . GLN A 1 286 ? -21.184 -7.660 22.375 1.00 96.88 286 GLN A C 1
ATOM 2109 O O . GLN A 1 286 ? -20.266 -7.192 21.693 1.00 96.88 286 GLN A O 1
ATOM 2114 N N . ARG A 1 287 ? -20.969 -8.596 23.308 1.00 95.62 287 ARG A N 1
ATOM 2115 C CA . ARG A 1 287 ? -19.651 -9.188 23.573 1.00 95.62 287 ARG A CA 1
ATOM 2116 C C . ARG A 1 287 ? -19.163 -9.970 22.363 1.00 95.62 287 ARG A C 1
ATOM 2118 O O . ARG A 1 287 ? -18.016 -9.765 21.960 1.00 95.62 287 ARG A O 1
ATOM 2125 N N . GLU A 1 288 ? -20.015 -10.799 21.771 1.00 95.62 288 GLU A N 1
ATOM 2126 C CA . GLU A 1 288 ? -19.661 -11.605 20.601 1.00 95.62 288 GLU A CA 1
ATOM 2127 C C . GLU A 1 288 ? -19.329 -10.717 19.395 1.00 95.62 288 GLU A C 1
ATOM 2129 O O . GLU A 1 288 ? -18.221 -10.798 18.865 1.00 95.62 288 GLU A O 1
ATOM 2134 N N . ILE A 1 289 ? -20.191 -9.755 19.041 1.00 95.88 289 ILE A N 1
ATOM 2135 C CA . ILE A 1 289 ? -19.929 -8.798 17.949 1.00 95.88 289 ILE A CA 1
ATOM 2136 C C . ILE A 1 289 ? -18.624 -8.025 18.185 1.00 95.88 289 ILE A C 1
ATOM 2138 O O . ILE A 1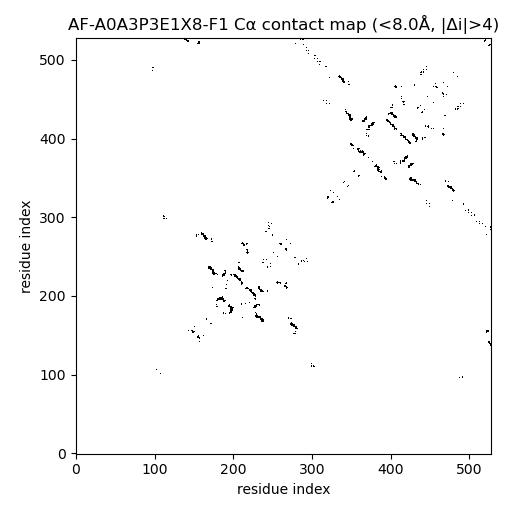 289 ? -17.805 -7.863 17.272 1.00 95.88 289 ILE A O 1
ATOM 2142 N N . GLY A 1 290 ? -18.424 -7.525 19.410 1.00 94.38 290 GLY A N 1
ATOM 2143 C CA . GLY A 1 290 ? -17.221 -6.793 19.791 1.00 94.38 290 GLY A CA 1
ATOM 2144 C C . GLY A 1 290 ? -15.954 -7.633 19.624 1.00 94.38 290 GLY A C 1
ATOM 2145 O O . GLY A 1 290 ? -14.973 -7.140 19.063 1.00 94.38 290 GLY A O 1
ATOM 2146 N N . THR A 1 291 ? -16.001 -8.891 20.064 1.00 93.69 291 THR A N 1
ATOM 2147 C CA . THR A 1 291 ? -14.891 -9.853 19.997 1.00 93.69 291 THR A CA 1
ATOM 2148 C C . THR A 1 291 ? -14.576 -10.205 18.550 1.00 93.69 291 THR A C 1
ATOM 2150 O O . THR A 1 291 ? -13.460 -9.963 18.098 1.00 93.69 291 THR A O 1
ATOM 2153 N N . THR A 1 292 ? -15.579 -10.624 17.774 1.00 95.50 292 THR A N 1
ATOM 2154 C CA . THR A 1 292 ? -15.422 -10.979 16.360 1.00 95.50 292 THR A CA 1
ATOM 2155 C C . THR A 1 292 ? -14.798 -9.844 15.545 1.00 95.50 292 THR A C 1
ATOM 2157 O O . THR A 1 292 ? -13.851 -10.059 14.789 1.00 95.50 292 THR A O 1
ATOM 2160 N N . LEU A 1 293 ? -15.279 -8.605 15.696 1.00 95.69 293 LEU A N 1
ATOM 2161 C CA . LEU A 1 293 ? -14.722 -7.467 14.954 1.00 95.69 293 LEU A CA 1
ATOM 2162 C C . LEU A 1 293 ? -13.318 -7.074 15.440 1.00 95.69 293 LEU A C 1
ATOM 2164 O O . LEU A 1 293 ? -12.526 -6.545 14.657 1.00 95.69 293 LEU A O 1
ATOM 2168 N N . ASN A 1 294 ? -12.995 -7.314 16.713 1.00 93.75 294 ASN A N 1
ATOM 2169 C CA . ASN A 1 294 ? -11.649 -7.113 17.245 1.00 93.75 294 ASN A CA 1
ATOM 2170 C C . ASN A 1 294 ? -10.655 -8.165 16.732 1.00 93.75 294 ASN A C 1
ATOM 2172 O O . ASN A 1 294 ? -9.535 -7.806 16.375 1.00 93.75 294 ASN A O 1
ATOM 2176 N N . ASP A 1 295 ? -11.074 -9.423 16.597 1.00 94.94 295 ASP A N 1
ATOM 2177 C CA . ASP A 1 295 ? -10.247 -10.493 16.026 1.00 94.94 295 ASP A CA 1
ATOM 2178 C C . ASP A 1 295 ? -9.885 -10.206 14.564 1.00 94.94 295 ASP A C 1
ATOM 2180 O O . ASP A 1 295 ? -8.742 -10.403 14.140 1.00 94.94 295 ASP A O 1
ATOM 2184 N N . VAL A 1 296 ? -10.827 -9.654 13.792 1.00 96.44 296 VAL A N 1
ATOM 2185 C CA . VAL A 1 296 ? -10.565 -9.210 12.414 1.00 96.44 296 VAL A CA 1
ATOM 2186 C C . VAL A 1 296 ? -9.546 -8.064 12.377 1.00 96.44 296 VAL A C 1
ATOM 2188 O O . VAL A 1 296 ? -8.658 -8.061 11.521 1.00 96.44 296 VAL A O 1
ATOM 2191 N N . ASP A 1 297 ? -9.619 -7.111 13.310 1.00 95.06 297 ASP A N 1
ATOM 2192 C CA . ASP A 1 297 ? -8.611 -6.050 13.430 1.00 95.06 297 ASP A CA 1
ATOM 2193 C C . ASP A 1 297 ? -7.237 -6.591 13.840 1.00 95.06 297 ASP A C 1
ATOM 2195 O O . ASP A 1 297 ? -6.219 -6.167 13.285 1.00 95.06 297 ASP A O 1
ATOM 2199 N N . ALA A 1 298 ? -7.189 -7.561 14.756 1.00 95.19 298 ALA A N 1
ATOM 2200 C CA . ALA A 1 298 ? -5.952 -8.230 15.144 1.00 95.19 298 ALA A CA 1
ATOM 2201 C C . ALA A 1 298 ? -5.316 -8.967 13.954 1.00 95.19 298 ALA A C 1
ATOM 2203 O O . ALA A 1 298 ? -4.099 -8.876 13.751 1.00 95.19 298 ALA A O 1
ATOM 2204 N N . LEU A 1 299 ? -6.129 -9.629 13.121 1.00 97.00 299 LEU A N 1
ATOM 2205 C CA . LEU A 1 299 ? -5.686 -10.251 11.874 1.00 97.00 299 LEU A CA 1
ATOM 2206 C C . LEU A 1 299 ? -5.134 -9.212 10.889 1.00 97.00 299 LEU A C 1
ATOM 2208 O O . LEU A 1 299 ? -4.050 -9.418 10.344 1.00 97.00 299 LEU A O 1
ATOM 2212 N N . LEU A 1 300 ? -5.830 -8.091 10.675 1.00 97.75 300 LEU A N 1
ATOM 2213 C CA . LEU A 1 300 ? -5.355 -7.007 9.805 1.00 97.75 300 LEU A CA 1
ATOM 2214 C C . LEU A 1 300 ? -4.011 -6.446 10.285 1.00 97.75 300 LEU A C 1
ATOM 2216 O O . LEU A 1 300 ? -3.074 -6.345 9.495 1.00 97.75 300 LEU A O 1
ATOM 2220 N N . ALA A 1 301 ? -3.879 -6.172 11.584 1.00 96.62 301 ALA A N 1
ATOM 2221 C CA . ALA A 1 301 ? -2.626 -5.712 12.178 1.00 96.62 301 ALA A CA 1
ATOM 2222 C C . ALA A 1 301 ? -1.506 -6.765 12.083 1.00 96.62 301 ALA A C 1
ATOM 2224 O O . ALA A 1 301 ? -0.328 -6.422 11.968 1.00 96.62 301 ALA A O 1
ATOM 2225 N N . GLY A 1 302 ? -1.841 -8.056 12.156 1.00 97.88 302 GLY A N 1
ATOM 2226 C CA . GLY A 1 302 ? -0.910 -9.157 11.901 1.00 97.88 302 GLY A CA 1
ATOM 2227 C C . GLY A 1 302 ? -0.430 -9.187 10.448 1.00 97.88 302 GLY A C 1
ATOM 2228 O O . GLY A 1 302 ? 0.771 -9.284 10.201 1.00 97.88 302 GLY A O 1
ATOM 2229 N N . LEU A 1 303 ? -1.348 -9.033 9.490 1.00 98.12 303 LEU A N 1
ATOM 2230 C CA . LEU A 1 303 ? -1.030 -8.980 8.061 1.00 98.12 303 LEU A CA 1
ATOM 2231 C C . LEU A 1 303 ? -0.159 -7.769 7.716 1.00 98.12 303 LEU A C 1
ATOM 2233 O O . LEU A 1 303 ? 0.834 -7.932 7.015 1.00 98.12 303 LEU A O 1
ATOM 2237 N N . ASP A 1 304 ? -0.467 -6.581 8.243 1.00 98.12 304 ASP A N 1
ATOM 2238 C CA . ASP A 1 304 ? 0.341 -5.378 8.008 1.00 98.12 304 ASP A CA 1
ATOM 2239 C C . ASP A 1 304 ? 1.775 -5.534 8.541 1.00 98.12 304 ASP A C 1
ATOM 2241 O O . ASP A 1 304 ? 2.737 -5.203 7.843 1.00 98.12 304 ASP A O 1
ATOM 2245 N N . ARG A 1 305 ? 1.940 -6.115 9.739 1.00 98.06 305 ARG A N 1
ATOM 2246 C CA . ARG A 1 305 ? 3.264 -6.438 10.301 1.00 98.06 305 ARG A CA 1
ATOM 2247 C C . ARG A 1 305 ? 4.015 -7.462 9.454 1.00 98.06 305 ARG A C 1
ATOM 2249 O O . ARG A 1 305 ? 5.207 -7.288 9.205 1.00 98.06 305 ARG A O 1
ATOM 2256 N N . LEU A 1 306 ? 3.332 -8.510 8.994 1.00 97.81 306 LEU A N 1
ATOM 2257 C CA . LEU A 1 306 ? 3.936 -9.536 8.147 1.00 97.81 306 LEU A CA 1
ATOM 2258 C C . LEU A 1 306 ? 4.384 -8.963 6.797 1.00 97.81 306 LEU A C 1
ATOM 2260 O O . LEU A 1 306 ? 5.504 -9.233 6.372 1.00 97.81 306 LEU A O 1
ATOM 2264 N N . ILE A 1 307 ? 3.550 -8.142 6.153 1.00 98.38 307 ILE A N 1
ATOM 2265 C CA . ILE A 1 307 ? 3.885 -7.459 4.896 1.00 98.38 307 ILE A CA 1
ATOM 2266 C C . ILE A 1 307 ? 5.114 -6.567 5.090 1.00 98.38 307 ILE A C 1
ATOM 2268 O O . ILE A 1 307 ? 6.039 -6.629 4.284 1.00 98.38 307 ILE A O 1
ATOM 2272 N N . ALA A 1 308 ? 5.164 -5.775 6.167 1.00 97.94 308 ALA A N 1
ATOM 2273 C CA . ALA A 1 308 ? 6.328 -4.944 6.477 1.00 97.94 308 ALA A CA 1
ATOM 2274 C C . ALA A 1 308 ? 7.604 -5.792 6.633 1.00 97.94 308 ALA A C 1
ATOM 2276 O O . ALA A 1 308 ? 8.583 -5.562 5.925 1.00 97.94 308 ALA A O 1
ATOM 2277 N N . LYS A 1 309 ? 7.553 -6.851 7.454 1.00 97.88 309 LYS A N 1
ATOM 2278 C CA . LYS A 1 309 ? 8.675 -7.784 7.663 1.00 97.88 309 LYS A CA 1
ATOM 2279 C C . LYS A 1 309 ? 9.136 -8.432 6.353 1.00 97.88 309 LYS A C 1
ATOM 2281 O O . LYS A 1 309 ? 10.333 -8.542 6.104 1.00 97.88 309 LYS A O 1
ATOM 2286 N N . LYS A 1 310 ? 8.203 -8.843 5.489 1.00 97.88 310 LYS A N 1
ATOM 2287 C CA . LYS A 1 310 ? 8.509 -9.446 4.182 1.00 97.88 310 LYS A CA 1
ATOM 2288 C C . LYS A 1 310 ? 9.138 -8.446 3.210 1.00 97.88 310 LYS A C 1
ATOM 2290 O O . LYS A 1 310 ? 10.077 -8.812 2.508 1.00 97.88 310 LYS A O 1
ATOM 2295 N N . ARG A 1 311 ? 8.696 -7.183 3.208 1.00 97.50 311 ARG A N 1
ATOM 2296 C CA . ARG A 1 311 ? 9.323 -6.111 2.415 1.00 97.50 311 ARG A CA 1
ATOM 2297 C C . ARG A 1 311 ? 10.756 -5.842 2.867 1.00 97.50 311 ARG A C 1
ATOM 2299 O O . ARG A 1 311 ? 11.640 -5.757 2.016 1.00 97.50 311 ARG A O 1
ATOM 2306 N N . ASP A 1 312 ? 10.996 -5.786 4.175 1.00 96.88 312 ASP A N 1
ATOM 2307 C CA . ASP A 1 312 ? 12.340 -5.590 4.731 1.00 96.88 312 ASP A CA 1
ATOM 2308 C C . ASP A 1 312 ? 13.272 -6.751 4.362 1.00 96.88 312 ASP A C 1
ATOM 2310 O O . ASP A 1 312 ? 14.397 -6.533 3.908 1.00 96.88 312 ASP A O 1
ATOM 2314 N N . LEU A 1 313 ? 12.784 -7.992 4.476 1.00 96.81 313 LEU A N 1
ATOM 2315 C CA . LEU A 1 313 ? 13.527 -9.186 4.065 1.00 96.81 313 LEU A CA 1
ATOM 2316 C C . LEU A 1 313 ? 13.827 -9.191 2.563 1.00 96.81 313 LEU A C 1
ATOM 2318 O O . LEU A 1 313 ? 14.960 -9.479 2.180 1.00 96.81 313 LEU A O 1
ATOM 2322 N N . LYS A 1 314 ? 12.858 -8.830 1.712 1.00 97.00 314 LYS A N 1
ATOM 2323 C CA . LYS A 1 314 ? 13.079 -8.694 0.266 1.00 97.00 314 LYS A CA 1
ATOM 2324 C C . LYS A 1 314 ? 14.162 -7.654 -0.019 1.00 97.00 314 LYS A C 1
ATOM 2326 O O . LYS A 1 314 ? 15.087 -7.928 -0.778 1.00 97.00 314 LYS A O 1
ATOM 2331 N N . HIS A 1 315 ? 14.082 -6.480 0.604 1.00 95.88 315 HIS A N 1
ATOM 2332 C CA . HIS A 1 315 ? 15.069 -5.420 0.411 1.00 95.88 315 HIS A CA 1
ATOM 2333 C C . HIS A 1 315 ? 16.474 -5.855 0.865 1.00 95.88 315 HIS A C 1
ATOM 2335 O O . HIS A 1 315 ? 17.461 -5.639 0.159 1.00 95.88 315 HIS A O 1
ATOM 2341 N N . ALA A 1 316 ? 16.574 -6.542 2.007 1.00 96.38 316 ALA A N 1
ATOM 2342 C CA . ALA A 1 316 ? 17.826 -7.132 2.470 1.00 96.38 316 ALA A CA 1
ATOM 2343 C C . ALA A 1 316 ? 18.358 -8.194 1.490 1.00 96.38 316 ALA A C 1
ATOM 2345 O O . ALA A 1 316 ? 19.548 -8.189 1.170 1.00 96.38 316 ALA A O 1
ATOM 2346 N N . ALA A 1 317 ? 17.490 -9.062 0.963 1.00 96.94 317 ALA A N 1
ATOM 2347 C CA . ALA A 1 317 ? 17.856 -10.058 -0.039 1.00 96.94 317 ALA A CA 1
ATOM 2348 C C . ALA A 1 317 ? 18.355 -9.404 -1.334 1.00 96.94 317 ALA A C 1
ATOM 2350 O O . ALA A 1 317 ? 19.392 -9.811 -1.850 1.00 96.94 317 ALA A O 1
ATOM 2351 N N . MET A 1 318 ? 17.702 -8.342 -1.816 1.00 97.31 318 MET A N 1
ATOM 2352 C CA . MET A 1 318 ? 18.165 -7.552 -2.964 1.00 97.31 318 MET A CA 1
ATOM 2353 C C . MET A 1 318 ? 19.584 -7.022 -2.728 1.00 97.31 318 MET A C 1
ATOM 2355 O O . MET A 1 318 ? 20.468 -7.248 -3.553 1.00 97.31 318 MET A O 1
ATOM 2359 N N . GLN A 1 319 ? 19.846 -6.417 -1.565 1.00 96.44 319 GLN A N 1
ATOM 2360 C CA . GLN A 1 319 ? 21.179 -5.927 -1.205 1.00 96.44 319 GLN A CA 1
ATOM 2361 C C . GLN A 1 319 ? 22.232 -7.042 -1.176 1.00 96.44 319 GLN A C 1
ATOM 2363 O O . GLN A 1 319 ? 23.371 -6.801 -1.578 1.00 96.44 319 GLN A O 1
ATOM 2368 N N . GLN A 1 320 ? 21.899 -8.235 -0.685 1.00 96.31 320 GLN A N 1
ATOM 2369 C CA . GLN A 1 320 ? 22.841 -9.354 -0.597 1.00 96.31 320 GLN A CA 1
ATOM 2370 C C . GLN A 1 320 ? 23.093 -10.011 -1.957 1.00 96.31 320 GLN A C 1
ATOM 2372 O O . GLN A 1 320 ? 24.249 -10.176 -2.354 1.00 96.31 320 GLN A O 1
ATOM 2377 N N . LEU A 1 321 ? 22.015 -10.348 -2.665 1.00 97.38 321 LEU A N 1
ATOM 2378 C CA . LEU A 1 321 ? 22.043 -11.126 -3.896 1.00 97.38 321 LEU A CA 1
ATOM 2379 C C . LEU A 1 321 ? 22.483 -10.280 -5.086 1.00 97.38 321 LEU A C 1
ATOM 2381 O O . LEU A 1 321 ? 23.368 -10.705 -5.808 1.00 97.38 321 LEU A O 1
ATOM 2385 N N . LEU A 1 322 ? 21.954 -9.066 -5.282 1.00 96.88 322 LEU A N 1
ATOM 2386 C CA . LEU A 1 322 ? 22.254 -8.250 -6.474 1.00 96.88 322 LEU A CA 1
ATOM 2387 C C . LEU A 1 322 ? 23.646 -7.606 -6.445 1.00 96.88 322 LEU A C 1
ATOM 2389 O O . LEU A 1 322 ? 24.111 -7.109 -7.470 1.00 96.88 322 LEU A O 1
ATOM 2393 N N . THR A 1 323 ? 24.318 -7.620 -5.291 1.00 94.06 323 THR A N 1
ATOM 2394 C CA . THR A 1 323 ? 25.705 -7.145 -5.148 1.00 94.06 323 THR A CA 1
ATOM 2395 C C . THR A 1 323 ? 26.720 -8.278 -5.004 1.00 94.06 323 THR A C 1
ATOM 2397 O O . THR A 1 323 ? 27.917 -8.013 -4.896 1.00 94.06 323 THR A O 1
ATOM 2400 N N . GLY A 1 324 ? 26.260 -9.534 -4.984 1.00 92.81 324 GLY A N 1
ATOM 2401 C CA . GLY A 1 324 ? 27.116 -10.707 -4.828 1.00 92.81 324 GLY A CA 1
ATOM 2402 C C . GLY A 1 324 ? 27.777 -10.831 -3.450 1.00 92.81 324 GLY A C 1
ATOM 2403 O O . GLY A 1 324 ? 28.703 -11.627 -3.305 1.00 92.81 324 GLY A O 1
ATOM 2404 N N . ARG A 1 325 ? 27.322 -10.069 -2.437 1.00 93.44 325 ARG A N 1
ATOM 2405 C CA . ARG A 1 325 ? 27.771 -10.213 -1.035 1.00 93.44 325 ARG A CA 1
ATOM 2406 C C . ARG A 1 325 ? 27.451 -11.603 -0.495 1.00 93.44 325 ARG A C 1
ATOM 2408 O O . ARG A 1 325 ? 28.256 -12.173 0.233 1.00 93.44 325 ARG A O 1
ATOM 2415 N N . THR A 1 326 ? 26.294 -12.131 -0.886 1.00 93.75 326 THR A N 1
ATOM 2416 C CA . THR A 1 326 ? 25.903 -13.524 -0.671 1.00 93.75 326 THR A CA 1
ATOM 2417 C C . THR A 1 326 ? 25.550 -14.142 -2.018 1.00 93.75 326 THR A C 1
ATOM 2419 O O . THR A 1 326 ? 24.941 -13.487 -2.864 1.00 93.75 326 THR A O 1
ATOM 2422 N N . ARG A 1 327 ? 25.943 -15.400 -2.218 1.00 93.75 327 ARG A N 1
ATOM 2423 C CA . ARG A 1 327 ? 25.653 -16.183 -3.425 1.00 93.75 327 ARG A CA 1
ATOM 2424 C C . ARG A 1 327 ? 24.614 -17.244 -3.089 1.00 93.75 327 ARG A C 1
ATOM 2426 O O . ARG A 1 327 ? 24.606 -17.757 -1.970 1.00 93.75 327 ARG A O 1
ATOM 2433 N N . LEU A 1 328 ? 23.751 -17.573 -4.045 1.00 94.00 328 LEU A N 1
ATOM 2434 C CA . LEU A 1 328 ? 22.869 -18.730 -3.899 1.00 94.00 328 LEU A CA 1
ATOM 2435 C C . LEU A 1 328 ? 23.722 -20.021 -3.895 1.00 94.00 328 LEU A C 1
ATOM 2437 O O . LEU A 1 328 ? 24.773 -20.051 -4.545 1.00 94.00 328 LEU A O 1
ATOM 2441 N N . PRO A 1 329 ? 23.313 -21.082 -3.174 1.00 94.06 329 PRO A N 1
ATOM 2442 C CA . PRO A 1 329 ? 24.053 -22.342 -3.149 1.00 94.06 329 PRO A CA 1
ATOM 2443 C C . PRO A 1 329 ? 24.309 -22.894 -4.557 1.00 94.06 329 PRO A C 1
ATOM 2445 O O . PRO A 1 329 ? 23.416 -22.899 -5.400 1.00 94.06 329 PRO A O 1
ATOM 2448 N N . GLY A 1 330 ? 25.530 -23.374 -4.804 1.00 93.62 330 GLY A N 1
ATOM 2449 C CA . GLY A 1 330 ? 25.935 -23.929 -6.102 1.00 93.62 330 GLY A CA 1
ATOM 2450 C C . GLY A 1 330 ? 26.497 -22.911 -7.099 1.00 93.62 330 GLY A C 1
ATOM 2451 O O . GLY A 1 330 ? 26.957 -23.318 -8.164 1.00 93.62 330 GLY A O 1
ATOM 2452 N N . PHE A 1 331 ? 26.528 -21.618 -6.761 1.00 94.12 331 PHE A N 1
ATOM 2453 C CA . PHE A 1 331 ? 27.132 -20.589 -7.608 1.00 94.12 331 PHE A CA 1
ATOM 2454 C C . PHE A 1 331 ? 28.437 -20.046 -7.026 1.00 94.12 331 PHE A C 1
ATOM 2456 O O . PHE A 1 331 ? 28.514 -19.626 -5.873 1.00 94.12 331 PHE A O 1
ATOM 2463 N N . GLU A 1 332 ? 29.469 -20.004 -7.867 1.00 90.69 332 GLU A N 1
ATOM 2464 C CA . GLU A 1 332 ? 30.813 -19.553 -7.505 1.00 90.69 332 GLU A CA 1
ATOM 2465 C C . GLU A 1 332 ? 31.402 -18.639 -8.595 1.00 90.69 332 GLU A C 1
ATOM 2467 O O . GLU A 1 332 ? 30.722 -18.225 -9.537 1.00 90.69 332 GLU A O 1
ATOM 2472 N N . GLY A 1 333 ? 32.676 -18.267 -8.460 1.00 89.50 333 GLY A N 1
ATOM 2473 C CA . GLY A 1 333 ? 33.398 -17.488 -9.465 1.00 89.50 333 GLY A CA 1
ATOM 2474 C C . GLY A 1 333 ? 33.154 -15.978 -9.402 1.00 89.50 333 GLY A C 1
ATOM 2475 O O . GLY A 1 333 ? 32.354 -15.471 -8.612 1.00 89.50 333 GLY A O 1
ATOM 2476 N N . LYS A 1 334 ? 33.907 -15.238 -10.223 1.00 91.44 334 LYS A N 1
ATOM 2477 C CA . LYS A 1 334 ? 33.869 -13.771 -10.262 1.00 91.44 334 LYS A CA 1
ATOM 2478 C C . LYS A 1 334 ? 32.795 -13.279 -11.221 1.00 91.44 334 LYS A C 1
ATOM 2480 O O . LYS A 1 334 ? 32.700 -13.755 -12.350 1.00 91.44 334 LYS A O 1
ATOM 2485 N N . TRP A 1 335 ? 32.053 -12.269 -10.789 1.00 96.38 335 TRP A N 1
ATOM 2486 C CA . TRP A 1 335 ? 31.114 -11.559 -11.646 1.00 96.38 335 TRP A CA 1
ATOM 2487 C C . TRP A 1 335 ? 31.862 -10.652 -12.616 1.00 96.38 335 TRP A C 1
ATOM 2489 O O . TRP A 1 335 ? 32.835 -9.990 -12.244 1.00 96.38 335 TRP A O 1
ATOM 2499 N N . LYS A 1 336 ? 31.407 -10.620 -13.869 1.00 95.31 336 LYS A N 1
ATOM 2500 C CA . LYS A 1 336 ? 31.902 -9.656 -14.856 1.00 95.31 336 LYS A CA 1
ATOM 2501 C C . LYS A 1 336 ? 31.148 -8.349 -14.659 1.00 95.31 336 LYS A C 1
ATOM 2503 O O . LYS A 1 336 ? 29.971 -8.372 -14.335 1.00 95.31 336 LYS A O 1
ATOM 2508 N N . ILE A 1 337 ? 31.799 -7.214 -14.877 1.00 97.31 337 ILE A N 1
ATOM 2509 C CA . ILE A 1 337 ? 31.119 -5.917 -14.895 1.00 97.31 337 ILE A CA 1
ATOM 2510 C C . ILE A 1 337 ? 31.140 -5.424 -16.337 1.00 97.31 337 ILE A C 1
ATOM 2512 O O . ILE A 1 337 ? 32.213 -5.306 -16.928 1.00 97.31 337 ILE A O 1
ATOM 2516 N N . LYS A 1 338 ? 29.963 -5.172 -16.906 1.00 97.75 338 LYS A N 1
ATOM 2517 C CA . LYS A 1 338 ? 29.791 -4.608 -18.254 1.00 97.75 338 LYS A CA 1
ATOM 2518 C C . LYS A 1 338 ? 28.853 -3.407 -18.179 1.00 97.75 338 LYS A C 1
ATOM 2520 O O . LYS A 1 338 ? 28.048 -3.326 -17.254 1.00 97.75 338 LYS A O 1
ATOM 2525 N N . ARG A 1 339 ? 28.945 -2.467 -19.121 1.00 98.25 339 ARG A N 1
ATOM 2526 C CA . ARG A 1 339 ? 27.978 -1.363 -19.194 1.00 98.25 339 ARG A CA 1
ATOM 2527 C C . ARG A 1 339 ? 26.778 -1.779 -20.031 1.00 98.25 339 ARG A C 1
ATOM 2529 O O . ARG A 1 339 ? 26.930 -2.579 -20.950 1.00 98.25 339 ARG A O 1
ATOM 2536 N N . ILE A 1 340 ? 25.604 -1.214 -19.753 1.00 98.38 340 ILE A N 1
ATOM 2537 C CA . ILE A 1 340 ? 24.367 -1.540 -20.488 1.00 98.38 340 ILE A CA 1
ATOM 2538 C C . ILE A 1 340 ? 24.547 -1.370 -22.004 1.00 98.38 340 ILE A C 1
ATOM 2540 O O . ILE A 1 340 ? 24.166 -2.252 -22.768 1.00 98.38 340 ILE A O 1
ATOM 2544 N N . GLY A 1 341 ? 25.187 -0.283 -22.440 1.00 97.75 341 GLY A N 1
ATOM 2545 C CA . GLY A 1 341 ? 25.416 -0.007 -23.860 1.00 97.75 341 GLY A CA 1
ATOM 2546 C C . GLY A 1 341 ? 26.398 -0.958 -24.550 1.00 97.75 341 GLY A C 1
ATOM 2547 O O . GLY A 1 341 ? 26.425 -0.984 -25.774 1.00 97.75 341 GLY A O 1
ATOM 2548 N N . ASP A 1 342 ? 27.175 -1.739 -23.789 1.00 97.81 342 ASP A N 1
ATOM 2549 C CA . ASP A 1 342 ? 28.042 -2.793 -24.329 1.00 97.81 342 ASP A CA 1
ATOM 2550 C C . ASP A 1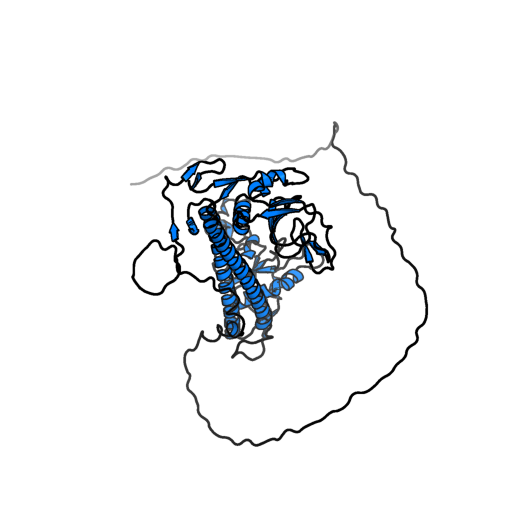 342 ? 27.280 -4.137 -24.483 1.00 97.81 342 ASP A C 1
ATOM 2552 O O . ASP A 1 342 ? 27.830 -5.097 -25.019 1.00 97.81 342 ASP A O 1
ATOM 2556 N N . LEU A 1 343 ? 26.041 -4.236 -23.973 1.00 97.75 343 LEU A N 1
ATOM 2557 C CA . LEU A 1 343 ? 25.240 -5.472 -23.903 1.00 97.75 343 LEU A CA 1
ATOM 2558 C C . LEU A 1 343 ? 24.039 -5.480 -24.851 1.00 97.75 343 LEU A C 1
ATOM 2560 O O . LEU A 1 343 ? 23.611 -6.544 -25.302 1.00 97.75 343 LEU A O 1
ATOM 2564 N N . THR A 1 344 ? 23.427 -4.314 -25.049 1.00 98.31 344 THR A N 1
ATOM 2565 C CA . THR A 1 344 ? 22.175 -4.161 -25.789 1.00 98.31 344 THR A CA 1
ATOM 2566 C C . THR A 1 344 ? 21.942 -2.701 -26.169 1.00 98.31 344 THR A C 1
ATOM 2568 O O . THR A 1 344 ? 22.546 -1.778 -25.612 1.00 98.31 344 THR A O 1
ATOM 2571 N N . ASP A 1 345 ? 21.017 -2.488 -27.096 1.00 97.75 345 ASP A N 1
ATOM 2572 C CA . ASP A 1 345 ? 20.560 -1.159 -27.458 1.00 97.75 345 ASP A CA 1
ATOM 2573 C C . ASP A 1 345 ? 19.576 -0.581 -26.437 1.00 97.75 345 ASP A C 1
ATOM 2575 O O . ASP A 1 345 ? 18.919 -1.272 -25.653 1.00 97.75 345 ASP A O 1
ATOM 2579 N N . CYS A 1 346 ? 19.458 0.745 -26.463 1.00 97.81 346 CYS A N 1
ATOM 2580 C CA . CYS A 1 346 ? 18.445 1.468 -25.707 1.00 97.81 346 CYS A CA 1
ATOM 2581 C C . CYS A 1 346 ? 17.788 2.507 -26.607 1.00 97.81 346 CYS A C 1
ATOM 2583 O O . CYS A 1 346 ? 18.474 3.173 -27.388 1.00 97.81 346 CYS A O 1
ATOM 2585 N N . THR A 1 347 ? 16.483 2.702 -26.449 1.00 97.38 347 THR A N 1
ATOM 2586 C CA . THR A 1 347 ? 15.740 3.757 -27.143 1.00 97.38 347 THR A CA 1
ATOM 2587 C C . THR A 1 347 ? 14.901 4.559 -26.163 1.00 97.38 347 THR A C 1
ATOM 2589 O O . THR A 1 347 ? 14.412 4.026 -25.173 1.00 97.38 347 THR A O 1
ATOM 2592 N N . ALA A 1 348 ? 14.718 5.845 -26.443 1.00 96.25 348 ALA A N 1
ATOM 2593 C CA . ALA A 1 348 ? 13.630 6.613 -25.855 1.00 96.25 348 ALA A CA 1
ATOM 2594 C C . ALA A 1 348 ? 12.380 6.448 -26.727 1.00 96.25 348 ALA A C 1
ATOM 2596 O O . ALA A 1 348 ? 12.496 6.135 -27.919 1.00 96.25 348 ALA A O 1
ATOM 2597 N N . GLY A 1 349 ? 11.211 6.634 -26.121 1.00 94.00 349 GLY A N 1
ATOM 2598 C CA . GLY A 1 349 ? 9.942 6.652 -26.833 1.00 94.00 349 GLY A CA 1
ATOM 2599 C C . GLY A 1 349 ? 9.663 7.972 -27.555 1.00 94.00 349 GLY A C 1
ATOM 2600 O O . GLY A 1 349 ? 10.538 8.824 -27.731 1.00 94.00 349 GLY A O 1
ATOM 2601 N N . GLY A 1 350 ? 8.407 8.167 -27.941 1.00 95.31 350 GLY A N 1
ATOM 2602 C CA . GLY A 1 350 ? 7.938 9.365 -28.625 1.00 95.31 350 GLY A CA 1
ATOM 2603 C C . GLY A 1 350 ? 6.463 9.623 -28.373 1.00 95.31 350 GLY A C 1
ATOM 2604 O O . GLY A 1 350 ? 5.698 8.703 -28.091 1.00 95.31 350 GLY A O 1
ATOM 2605 N N . THR A 1 351 ? 6.071 10.890 -28.463 1.00 95.62 351 THR A N 1
ATOM 2606 C CA . THR A 1 351 ? 4.673 11.309 -28.331 1.00 95.62 351 THR A CA 1
ATOM 2607 C C . THR A 1 351 ? 4.188 11.797 -29.691 1.00 95.62 351 THR A C 1
ATOM 2609 O O . THR A 1 351 ? 4.764 12.762 -30.203 1.00 95.62 351 THR A O 1
ATOM 2612 N N . PRO A 1 352 ? 3.165 11.165 -30.294 1.00 95.69 352 PRO A N 1
ATOM 2613 C CA . PRO A 1 352 ? 2.482 11.740 -31.447 1.00 95.69 352 PRO A CA 1
ATOM 2614 C C . PRO A 1 352 ? 1.940 13.130 -31.114 1.00 95.69 352 PRO A C 1
ATOM 2616 O O . PRO A 1 352 ? 1.667 13.435 -29.954 1.00 95.69 352 PRO A O 1
ATOM 2619 N N . SER A 1 353 ? 1.771 13.990 -32.118 1.00 96.19 353 SER A N 1
ATOM 2620 C CA . SER A 1 353 ? 1.200 15.319 -31.878 1.00 96.19 353 SER A CA 1
ATOM 2621 C C . SER A 1 353 ? -0.175 15.197 -31.211 1.00 96.19 353 SER A C 1
ATOM 2623 O O . SER A 1 353 ? -1.080 14.565 -31.752 1.00 96.19 353 SER A O 1
ATOM 2625 N N . THR A 1 354 ? -0.349 15.806 -30.037 1.00 93.81 354 THR A N 1
ATOM 2626 C CA . THR A 1 354 ? -1.633 15.808 -29.312 1.00 93.81 354 THR A CA 1
ATOM 2627 C C . THR A 1 354 ? -2.692 16.670 -29.996 1.00 93.81 354 THR A C 1
ATOM 2629 O O . THR A 1 354 ? -3.875 16.510 -29.722 1.00 93.81 354 THR A O 1
ATOM 2632 N N . GLY A 1 355 ? -2.280 17.564 -30.901 1.00 95.94 355 GLY A N 1
ATOM 2633 C CA . GLY A 1 355 ? -3.184 18.389 -31.705 1.00 95.94 355 GLY A CA 1
ATOM 2634 C C . GLY A 1 355 ? -3.782 17.677 -32.922 1.00 95.94 355 GLY A C 1
ATOM 2635 O O . GLY A 1 355 ? -4.585 18.284 -33.620 1.00 95.94 355 GLY A O 1
ATOM 2636 N N . VAL A 1 356 ? -3.388 16.429 -33.195 1.00 96.19 356 VAL A N 1
ATOM 2637 C CA . VAL A 1 356 ? -3.901 15.620 -34.312 1.00 96.19 356 VAL A CA 1
ATOM 2638 C C . VAL A 1 356 ? -4.658 14.437 -33.719 1.00 96.19 356 VAL A C 1
ATOM 2640 O O . VAL A 1 356 ? -4.049 13.466 -33.266 1.00 96.19 356 VAL A O 1
ATOM 2643 N N . SER A 1 357 ? -5.986 14.535 -33.651 1.00 96.69 357 SER A N 1
ATOM 2644 C CA . SER A 1 357 ? -6.833 13.542 -32.977 1.00 96.69 357 SER A CA 1
ATOM 2645 C C . SER A 1 357 ? -6.772 12.166 -33.643 1.00 96.69 357 SER A C 1
ATOM 2647 O O . SER A 1 357 ? -6.890 11.157 -32.954 1.00 96.69 357 SER A O 1
ATOM 2649 N N . GLU A 1 358 ? -6.497 12.105 -34.947 1.00 97.62 358 GLU A N 1
ATOM 2650 C CA . GLU A 1 358 ? -6.351 10.875 -35.734 1.00 97.62 358 GLU A CA 1
ATOM 2651 C C . GLU A 1 358 ? -5.170 9.999 -35.283 1.00 97.62 358 GLU A C 1
ATOM 2653 O O . GLU A 1 358 ? -5.100 8.818 -35.628 1.00 97.62 358 GLU A O 1
ATOM 2658 N N . TYR A 1 359 ? -4.228 10.549 -34.512 1.00 98.12 359 TYR A N 1
ATOM 2659 C CA . TYR A 1 359 ? -3.097 9.797 -33.963 1.00 98.12 359 TYR A CA 1
ATOM 2660 C C . TYR A 1 359 ? -3.445 9.001 -32.700 1.00 98.12 359 TYR A C 1
ATOM 2662 O O . TYR A 1 359 ? -2.656 8.147 -32.292 1.00 98.12 359 TYR A O 1
ATOM 2670 N N . TRP A 1 360 ? -4.604 9.247 -32.089 1.00 97.56 360 TRP A N 1
ATOM 2671 C CA . TRP A 1 360 ? -4.973 8.733 -30.768 1.00 97.56 360 TRP A CA 1
ATOM 2672 C C . TRP A 1 360 ? -6.194 7.809 -30.825 1.00 97.56 360 TRP A C 1
ATOM 2674 O O . TRP A 1 360 ? -6.964 7.828 -31.780 1.00 97.56 360 TRP A O 1
ATOM 2684 N N . GLY A 1 361 ? -6.372 6.978 -29.793 1.00 94.00 361 GLY A N 1
ATOM 2685 C CA . GLY A 1 361 ? -7.559 6.119 -29.658 1.00 94.00 361 GLY A CA 1
ATOM 2686 C C . GLY A 1 361 ? -7.564 4.867 -30.546 1.00 94.00 361 GLY A C 1
ATOM 2687 O O . GLY A 1 361 ? -8.620 4.283 -30.769 1.00 94.00 361 GLY A O 1
ATOM 2688 N N . GLY A 1 362 ? -6.400 4.455 -31.058 1.00 95.62 362 GLY A N 1
ATOM 2689 C CA . GLY A 1 362 ? -6.234 3.212 -31.817 1.00 95.62 362 GLY A CA 1
ATOM 2690 C C . GLY A 1 362 ? -6.093 1.959 -30.943 1.00 95.62 362 GLY A C 1
ATOM 2691 O O . GLY A 1 362 ? -6.506 1.918 -29.787 1.00 95.62 362 GLY A O 1
ATOM 2692 N N . SER A 1 363 ? -5.478 0.915 -31.497 1.00 97.19 363 SER A N 1
ATOM 2693 C CA . SER A 1 363 ? -5.241 -0.361 -30.806 1.00 97.19 363 SER A CA 1
ATOM 2694 C C . SER A 1 363 ? -3.831 -0.499 -30.220 1.00 97.19 363 SER A C 1
ATOM 2696 O O . SER A 1 363 ? -3.603 -1.386 -29.397 1.00 97.19 363 SER A O 1
ATOM 2698 N N . ILE A 1 364 ? -2.886 0.367 -30.602 1.00 98.38 364 ILE A N 1
ATOM 2699 C CA . ILE A 1 364 ? -1.483 0.262 -30.187 1.00 98.38 364 ILE A CA 1
ATOM 2700 C C . ILE A 1 364 ? -1.337 0.839 -28.783 1.00 98.38 364 ILE A C 1
ATOM 2702 O O . ILE A 1 364 ? -1.628 2.014 -28.548 1.00 98.38 364 ILE A O 1
ATOM 2706 N N . ARG A 1 365 ? -0.864 0.014 -27.845 1.00 98.56 365 ARG A N 1
ATOM 2707 C CA . ARG A 1 365 ? -0.574 0.424 -26.466 1.00 98.56 365 ARG A CA 1
ATOM 2708 C C . ARG A 1 365 ? 0.474 1.524 -26.453 1.00 98.56 365 ARG A C 1
ATOM 2710 O O . ARG A 1 365 ? 1.547 1.357 -27.026 1.00 98.56 365 ARG A O 1
ATOM 2717 N N . TRP A 1 366 ? 0.188 2.620 -25.765 1.00 98.38 366 TRP A N 1
ATOM 2718 C CA . TRP A 1 366 ? 1.113 3.734 -25.614 1.00 98.38 366 TRP A CA 1
ATOM 2719 C C . TRP A 1 366 ? 1.219 4.128 -24.144 1.00 98.38 366 TRP A C 1
ATOM 2721 O O . TRP A 1 366 ? 0.293 4.686 -23.567 1.00 98.38 366 TRP A O 1
ATOM 2731 N N . MET A 1 367 ? 2.353 3.798 -23.537 1.00 97.69 367 MET A N 1
ATOM 2732 C CA . MET A 1 367 ? 2.630 3.993 -22.123 1.00 97.69 367 MET A CA 1
ATOM 2733 C C . MET A 1 367 ? 3.111 5.417 -21.846 1.00 97.69 367 MET A C 1
ATOM 2735 O O . MET A 1 367 ? 4.151 5.857 -22.356 1.00 97.69 367 MET A O 1
ATOM 2739 N N . ASN A 1 368 ? 2.414 6.110 -20.950 1.00 95.50 368 ASN A N 1
ATOM 2740 C CA . ASN A 1 368 ? 2.900 7.363 -20.390 1.00 95.50 368 ASN A CA 1
ATOM 2741 C C . ASN A 1 368 ? 3.913 7.079 -19.266 1.00 95.50 368 ASN A C 1
ATOM 2743 O O . ASN A 1 368 ? 3.737 6.175 -18.455 1.00 95.50 368 ASN A O 1
ATOM 2747 N N . SER A 1 369 ? 4.945 7.917 -19.140 1.00 94.44 369 SER A N 1
ATOM 2748 C CA . SER A 1 369 ? 5.843 7.968 -17.971 1.00 94.44 369 SER A CA 1
ATOM 2749 C C . SER A 1 369 ? 5.137 7.960 -16.609 1.00 94.44 369 SER A C 1
ATOM 2751 O O . SER A 1 369 ? 5.705 7.454 -15.645 1.00 94.44 369 SER A O 1
ATOM 2753 N N . GLY A 1 370 ? 3.904 8.471 -16.515 1.00 93.31 370 GLY A N 1
ATOM 2754 C CA . GLY A 1 370 ? 3.092 8.385 -15.300 1.00 93.31 370 GLY A CA 1
ATOM 2755 C C . GLY A 1 370 ? 2.822 6.948 -14.848 1.00 93.31 370 GLY A C 1
ATOM 2756 O O . GLY A 1 370 ? 2.795 6.702 -13.650 1.00 93.31 370 GLY A O 1
ATOM 2757 N N . GLU A 1 371 ? 2.725 5.993 -15.774 1.00 95.19 371 GLU A N 1
ATOM 2758 C CA . GLU A 1 371 ? 2.390 4.581 -15.532 1.00 95.19 371 GLU A CA 1
ATOM 2759 C C . GLU A 1 371 ? 3.614 3.724 -15.167 1.00 95.19 371 GLU A C 1
ATOM 2761 O O . GLU A 1 371 ? 3.495 2.532 -14.900 1.00 95.19 371 GLU A O 1
ATOM 2766 N N . ILE A 1 372 ? 4.817 4.307 -15.090 1.00 95.00 372 ILE A N 1
ATOM 2767 C CA . ILE A 1 372 ? 6.034 3.549 -14.746 1.00 95.00 372 ILE A CA 1
ATOM 2768 C C . ILE A 1 372 ? 6.004 2.967 -13.323 1.00 95.00 372 ILE A C 1
ATOM 2770 O O . ILE A 1 372 ? 6.732 2.030 -13.003 1.00 95.00 372 ILE A O 1
ATOM 2774 N N . HIS A 1 373 ? 5.130 3.492 -12.464 1.00 94.06 373 HIS A N 1
ATOM 2775 C CA . HIS A 1 373 ? 4.894 2.970 -11.121 1.00 94.06 373 HIS A CA 1
ATOM 2776 C C . HIS A 1 373 ? 4.244 1.577 -11.115 1.00 94.06 373 HIS A C 1
ATOM 2778 O O . HIS A 1 373 ? 4.295 0.918 -10.082 1.00 94.06 373 HIS A O 1
ATOM 2784 N N . LEU A 1 374 ? 3.681 1.115 -12.242 1.00 94.81 374 LEU A N 1
ATOM 2785 C CA . LEU A 1 374 ? 3.084 -0.218 -12.370 1.00 94.81 374 LEU A CA 1
ATOM 2786 C C . LEU A 1 374 ? 4.114 -1.350 -12.245 1.00 94.81 374 LEU A C 1
ATOM 2788 O O . LEU A 1 374 ? 3.723 -2.490 -12.016 1.00 94.81 374 LEU A O 1
ATOM 2792 N N . LYS A 1 375 ? 5.418 -1.049 -12.369 1.00 95.62 375 LYS A N 1
ATOM 2793 C CA . LYS A 1 375 ? 6.559 -1.977 -12.247 1.00 95.62 375 LYS A CA 1
ATOM 2794 C C . LYS A 1 375 ? 6.588 -3.109 -13.278 1.00 95.62 375 LYS A C 1
ATOM 2796 O O . LYS A 1 375 ? 7.534 -3.175 -14.052 1.00 95.62 375 LYS A O 1
ATOM 2801 N N . ARG A 1 376 ? 5.578 -3.976 -13.336 1.00 96.44 376 ARG A N 1
ATOM 2802 C CA . ARG A 1 376 ? 5.420 -5.041 -14.338 1.00 96.44 376 ARG A CA 1
ATOM 2803 C C . ARG A 1 376 ? 4.214 -4.714 -15.220 1.00 96.44 376 ARG A C 1
ATOM 2805 O O . ARG A 1 376 ? 3.073 -4.978 -14.862 1.00 96.44 376 ARG A O 1
ATOM 2812 N N . VAL A 1 377 ? 4.473 -4.098 -16.368 1.00 97.88 377 VAL A N 1
ATOM 2813 C CA . VAL A 1 377 ? 3.449 -3.485 -17.224 1.00 97.88 377 VAL A CA 1
ATOM 2814 C C . VAL A 1 377 ? 2.833 -4.538 -18.142 1.00 97.88 377 VAL A C 1
ATOM 2816 O O . VAL A 1 377 ? 3.456 -4.960 -19.117 1.00 97.88 377 VAL A O 1
ATOM 2819 N N . GLN A 1 378 ? 1.614 -4.967 -17.821 1.00 97.19 378 GLN A N 1
ATOM 2820 C CA . GLN A 1 378 ? 0.810 -5.878 -18.652 1.00 97.19 378 GLN A CA 1
ATOM 2821 C C . GLN A 1 378 ? -0.225 -5.136 -19.503 1.00 97.19 378 GLN A C 1
ATOM 2823 O O . GLN A 1 378 ? -0.644 -5.637 -20.541 1.00 97.19 378 GLN A O 1
ATOM 2828 N N . GLU A 1 379 ? -0.626 -3.943 -19.072 1.00 97.38 379 GLU A N 1
ATOM 2829 C CA . GLU A 1 379 ? -1.590 -3.093 -19.757 1.00 97.38 379 GLU A CA 1
ATOM 2830 C C . GLU A 1 379 ? -1.317 -1.625 -19.406 1.00 97.38 379 GLU A C 1
ATOM 2832 O O . GLU A 1 379 ? -0.705 -1.337 -18.375 1.00 97.38 379 GLU A O 1
ATOM 2837 N N . VAL A 1 380 ? -1.738 -0.720 -20.289 1.00 97.50 380 VAL A N 1
ATOM 2838 C CA . VAL A 1 380 ? -1.637 0.738 -20.137 1.00 97.50 380 VAL A CA 1
ATOM 2839 C C . VAL A 1 380 ? -2.931 1.395 -20.593 1.00 97.50 380 VAL A C 1
ATOM 2841 O O . VAL A 1 380 ? -3.678 0.816 -21.382 1.00 97.50 380 VAL A O 1
ATOM 2844 N N . GLU A 1 381 ? -3.201 2.612 -20.145 1.00 96.88 381 GLU A N 1
ATOM 2845 C CA . GLU A 1 381 ? -4.406 3.347 -20.544 1.00 96.88 381 GLU A CA 1
ATOM 2846 C C . GLU A 1 381 ? -4.279 3.924 -21.961 1.00 96.88 381 GLU A C 1
ATOM 2848 O O . GLU A 1 381 ? -5.220 3.882 -22.756 1.00 96.88 381 GLU A O 1
ATOM 2853 N N . GLY A 1 382 ? -3.099 4.448 -22.304 1.00 96.56 382 GLY A N 1
ATOM 2854 C CA . GLY A 1 382 ? -2.888 5.185 -23.546 1.00 96.56 382 GLY A CA 1
ATOM 2855 C C . GLY A 1 382 ? -2.970 4.315 -24.803 1.00 96.56 382 GLY A C 1
ATOM 2856 O O . GLY A 1 382 ? -2.519 3.164 -24.840 1.00 96.56 382 GLY A O 1
ATOM 2857 N N . ARG A 1 383 ? -3.541 4.887 -25.868 1.00 97.94 383 ARG A N 1
ATOM 2858 C CA . ARG A 1 383 ? -3.676 4.251 -27.183 1.00 97.94 383 ARG A CA 1
ATOM 2859 C C . ARG A 1 383 ? -3.343 5.212 -28.312 1.00 97.94 383 ARG A C 1
ATOM 2861 O O . ARG A 1 383 ? -3.855 6.332 -28.336 1.00 97.94 383 ARG A O 1
ATOM 2868 N N . ILE A 1 384 ? -2.557 4.738 -29.274 1.00 98.31 384 ILE A N 1
ATOM 2869 C CA . ILE A 1 384 ? -2.257 5.453 -30.520 1.00 98.31 384 ILE A CA 1
ATOM 2870 C C . ILE A 1 384 ? -2.681 4.622 -31.735 1.00 98.31 384 ILE A C 1
ATOM 2872 O O . ILE A 1 384 ? -2.874 3.407 -31.647 1.00 98.31 384 ILE A O 1
ATOM 2876 N N . THR A 1 385 ? -2.878 5.292 -32.864 1.00 98.25 385 THR A N 1
ATOM 2877 C CA . THR A 1 385 ? -3.144 4.652 -34.157 1.00 98.25 385 THR A CA 1
ATOM 2878 C C . THR A 1 385 ? -1.838 4.343 -34.889 1.00 98.25 385 THR A C 1
ATOM 2880 O O . THR A 1 385 ? -0.778 4.870 -34.547 1.00 98.25 385 THR A O 1
ATOM 2883 N N . GLU A 1 386 ? -1.919 3.540 -35.949 1.00 97.94 386 GLU A N 1
ATOM 2884 C CA . GLU A 1 386 ? -0.794 3.297 -36.863 1.00 97.94 386 GLU A CA 1
ATOM 2885 C C . GLU A 1 386 ? -0.261 4.605 -37.477 1.00 97.94 386 GLU A C 1
ATOM 2887 O O . GLU A 1 386 ? 0.944 4.810 -37.607 1.00 97.94 386 GLU A O 1
ATOM 2892 N N . ALA A 1 387 ? -1.165 5.541 -37.792 1.00 97.44 387 ALA A N 1
ATOM 2893 C CA . ALA A 1 387 ? -0.797 6.871 -38.267 1.00 97.44 387 ALA A CA 1
ATOM 2894 C C . ALA A 1 387 ? -0.015 7.654 -37.201 1.00 97.44 387 ALA A C 1
ATOM 2896 O O . ALA A 1 387 ? 0.987 8.291 -37.528 1.00 97.44 387 ALA A O 1
ATOM 2897 N N . GLY A 1 388 ? -0.430 7.570 -35.932 1.00 97.25 388 GLY A N 1
ATOM 2898 C CA . GLY A 1 388 ? 0.284 8.174 -34.807 1.00 97.25 388 GLY A CA 1
ATOM 2899 C C . GLY A 1 388 ? 1.672 7.571 -34.584 1.00 97.25 388 GLY A C 1
ATOM 2900 O O . GLY A 1 388 ? 2.627 8.308 -34.330 1.00 97.25 388 GLY A O 1
ATOM 2901 N N . LEU A 1 389 ? 1.808 6.251 -34.734 1.00 97.06 389 LEU A N 1
ATOM 2902 C CA . LEU A 1 389 ? 3.097 5.564 -34.656 1.00 97.06 389 LEU A CA 1
ATOM 2903 C C . LEU A 1 389 ? 4.046 6.033 -35.770 1.00 97.06 389 LEU A C 1
ATOM 2905 O O . LEU A 1 389 ? 5.135 6.516 -35.472 1.00 97.06 389 LEU A O 1
ATOM 2909 N N . HIS A 1 390 ? 3.615 5.975 -37.032 1.00 96.62 390 HIS A N 1
ATOM 2910 C CA . HIS A 1 390 ? 4.444 6.347 -38.186 1.00 96.62 390 HIS A CA 1
ATOM 2911 C C . HIS A 1 390 ? 4.758 7.844 -38.288 1.00 96.62 390 HIS A C 1
ATOM 2913 O O . HIS A 1 390 ? 5.776 8.222 -38.866 1.00 96.62 390 HIS A O 1
ATOM 2919 N N . SER A 1 391 ? 3.903 8.700 -37.725 1.00 95.56 391 SER A N 1
ATOM 2920 C CA . SER A 1 391 ? 4.060 10.161 -37.780 1.00 95.56 391 SER A CA 1
ATOM 2921 C C . SER A 1 391 ? 4.754 10.736 -36.542 1.00 95.56 391 SER A C 1
ATOM 2923 O O . SER A 1 391 ? 4.689 11.942 -36.293 1.00 95.56 391 SER A O 1
ATOM 2925 N N . SER A 1 392 ? 5.396 9.892 -35.731 1.00 94.56 392 SER A N 1
ATOM 2926 C CA . SER A 1 392 ? 6.098 10.307 -34.518 1.00 94.56 392 SER A CA 1
ATOM 2927 C C . SER A 1 392 ? 7.407 9.543 -34.322 1.00 94.56 392 SER A C 1
ATOM 2929 O O . SER A 1 392 ? 7.761 8.658 -35.094 1.00 94.56 392 SER A O 1
ATOM 2931 N N . SER A 1 393 ? 8.154 9.892 -33.272 1.00 94.00 393 SER A N 1
ATOM 2932 C CA . SER A 1 393 ? 9.333 9.129 -32.847 1.00 94.00 393 SER A CA 1
ATOM 2933 C C . SER A 1 393 ? 8.986 7.949 -31.931 1.00 94.00 393 SER A C 1
ATOM 2935 O O . SER A 1 393 ? 9.893 7.372 -31.327 1.00 94.00 393 SER A O 1
ATOM 2937 N N . ALA A 1 394 ? 7.695 7.637 -31.753 1.00 94.88 394 ALA A N 1
ATOM 2938 C CA . ALA A 1 394 ? 7.277 6.469 -30.994 1.00 94.88 394 ALA A CA 1
ATOM 2939 C C . ALA A 1 394 ? 7.812 5.206 -31.674 1.00 94.88 394 ALA A C 1
ATOM 2941 O O . ALA A 1 394 ? 7.938 5.133 -32.894 1.00 94.88 394 ALA A O 1
ATOM 2942 N N . LYS A 1 395 ? 8.160 4.210 -30.865 1.00 95.81 395 LYS A N 1
ATOM 2943 C CA . LYS A 1 395 ? 8.642 2.924 -31.355 1.00 95.81 395 LYS A CA 1
ATOM 2944 C C . LYS A 1 395 ? 7.932 1.829 -30.604 1.00 95.81 395 LYS A C 1
ATOM 2946 O O . LYS A 1 395 ? 7.835 1.891 -29.377 1.00 95.81 395 LYS A O 1
ATOM 2951 N N . LEU A 1 396 ? 7.496 0.833 -31.356 1.00 97.88 396 LEU A N 1
ATOM 2952 C CA . LEU A 1 396 ? 6.977 -0.399 -30.805 1.00 97.88 396 LEU A CA 1
ATOM 2953 C C . LEU A 1 396 ? 8.150 -1.183 -30.209 1.00 97.88 396 LEU A C 1
ATOM 2955 O O . LEU A 1 396 ? 9.117 -1.488 -30.909 1.00 97.88 396 LEU A O 1
ATOM 2959 N N . ILE A 1 397 ? 8.104 -1.426 -28.902 1.00 98.50 397 ILE A N 1
ATOM 2960 C CA . ILE A 1 397 ? 9.123 -2.188 -28.182 1.00 98.50 397 ILE A CA 1
ATOM 2961 C C . ILE A 1 397 ? 8.586 -3.582 -27.838 1.00 98.50 397 ILE A C 1
ATOM 2963 O O . ILE A 1 397 ? 7.439 -3.697 -27.394 1.00 98.50 397 ILE A O 1
ATOM 2967 N N . PRO A 1 398 ? 9.405 -4.638 -27.998 1.00 98.50 398 PRO A N 1
ATOM 2968 C CA . PRO A 1 398 ? 8.999 -5.997 -27.673 1.00 98.50 398 PRO A CA 1
ATOM 2969 C C . PRO A 1 398 ? 8.815 -6.150 -26.157 1.00 98.50 398 PRO A C 1
ATOM 2971 O O . PRO A 1 398 ? 9.316 -5.319 -25.388 1.00 98.50 398 PRO A O 1
ATOM 2974 N N . PRO A 1 399 ? 8.137 -7.212 -25.690 1.00 98.56 399 PRO A N 1
ATOM 2975 C CA . PRO A 1 399 ? 8.106 -7.550 -24.271 1.00 98.56 399 PRO A CA 1
ATOM 2976 C C . PRO A 1 399 ? 9.521 -7.771 -23.711 1.00 98.56 399 PRO A C 1
ATOM 2978 O O . PRO A 1 399 ? 10.467 -8.056 -24.445 1.00 98.56 399 PRO A O 1
ATOM 2981 N N . LYS A 1 400 ? 9.646 -7.691 -22.382 1.00 98.38 400 LYS A N 1
ATOM 2982 C CA . LYS A 1 400 ? 10.887 -7.877 -21.610 1.00 98.38 400 LYS A CA 1
ATOM 2983 C C . LYS A 1 400 ? 11.955 -6.799 -21.827 1.00 98.38 400 LYS A C 1
ATOM 2985 O O . LYS A 1 400 ? 13.120 -7.034 -21.492 1.00 98.38 400 LYS A O 1
ATOM 2990 N N . CYS A 1 401 ? 11.575 -5.606 -22.289 1.00 98.81 401 CYS A N 1
ATOM 2991 C CA . CYS A 1 401 ? 12.436 -4.437 -22.142 1.00 98.81 401 CYS A CA 1
ATOM 2992 C C . CYS A 1 401 ? 12.411 -3.952 -20.686 1.00 98.81 401 CYS A C 1
ATOM 2994 O O . CYS A 1 401 ? 11.357 -3.894 -20.047 1.00 98.81 401 CYS A O 1
ATOM 2996 N N . VAL A 1 402 ? 13.574 -3.561 -20.165 1.00 98.75 402 VAL A N 1
ATOM 2997 C CA . VAL A 1 402 ? 13.656 -2.870 -18.871 1.00 98.75 402 VAL A CA 1
ATOM 2998 C C . VAL A 1 402 ? 13.479 -1.378 -19.122 1.00 98.75 402 VAL A C 1
ATOM 3000 O O . VAL A 1 402 ? 14.208 -0.774 -19.908 1.00 98.75 402 VAL A O 1
ATOM 3003 N N . LEU A 1 403 ? 12.471 -0.792 -18.489 1.00 98.62 403 LEU A N 1
ATOM 3004 C CA . LEU A 1 403 ? 12.053 0.589 -18.678 1.00 98.62 403 LEU A CA 1
ATOM 3005 C C . LEU A 1 403 ? 12.586 1.464 -17.546 1.00 98.62 403 LEU A C 1
ATOM 3007 O O . LEU A 1 403 ? 12.499 1.078 -16.384 1.00 98.62 403 LEU A O 1
ATOM 3011 N N . VAL A 1 404 ? 13.083 2.659 -17.864 1.00 97.50 404 VAL A N 1
ATOM 3012 C CA . VAL A 1 404 ? 13.582 3.625 -16.873 1.00 97.50 404 VAL A CA 1
ATOM 3013 C C . VAL A 1 404 ? 12.994 5.007 -17.131 1.00 97.50 404 VAL A C 1
ATOM 3015 O O . VAL A 1 404 ? 13.066 5.531 -18.245 1.00 97.50 404 VAL A O 1
ATOM 3018 N N . GLY A 1 405 ? 12.436 5.622 -16.090 1.00 95.62 405 GLY A N 1
ATOM 3019 C CA . GLY A 1 405 ? 11.875 6.969 -16.153 1.00 95.62 405 GLY A CA 1
ATOM 3020 C C . GLY A 1 405 ? 12.981 8.012 -16.277 1.00 95.62 405 GLY A C 1
ATOM 3021 O O . GLY A 1 405 ? 13.764 8.211 -15.348 1.00 95.62 405 GLY A O 1
ATOM 3022 N N . LEU A 1 406 ? 13.040 8.702 -17.412 1.00 92.75 406 LEU A N 1
ATOM 3023 C CA . LEU A 1 406 ? 14.080 9.685 -17.722 1.00 92.75 406 LEU A CA 1
ATOM 3024 C C . LEU A 1 406 ? 13.823 11.045 -17.067 1.00 92.75 406 LEU A C 1
ATOM 3026 O O . LEU A 1 406 ? 14.744 11.729 -16.613 1.00 92.75 406 LEU A O 1
ATOM 3030 N N . ALA A 1 407 ? 12.549 11.427 -17.009 1.00 85.38 407 ALA A N 1
ATOM 3031 C CA . ALA A 1 407 ? 12.081 12.706 -16.503 1.00 85.38 407 ALA A CA 1
ATOM 3032 C C . ALA A 1 407 ? 10.729 12.546 -15.791 1.00 85.38 407 ALA A C 1
ATOM 3034 O O . ALA A 1 407 ? 10.020 11.564 -15.990 1.00 85.38 407 ALA A O 1
ATOM 3035 N N . GLY A 1 408 ? 10.382 13.521 -14.951 1.00 76.50 408 GLY A N 1
ATOM 3036 C CA . GLY A 1 408 ? 9.125 13.557 -14.202 1.00 76.50 408 GLY A CA 1
ATOM 3037 C C . GLY A 1 408 ? 9.310 14.136 -12.801 1.00 76.50 408 GLY A C 1
ATOM 3038 O O . GLY A 1 408 ? 10.386 14.019 -12.209 1.00 76.50 408 GLY A O 1
ATOM 3039 N N . GLN A 1 409 ? 8.269 14.785 -12.275 1.00 68.31 409 GLN A N 1
ATOM 3040 C CA . GLN A 1 409 ? 8.242 15.259 -10.889 1.00 68.31 409 GLN A CA 1
ATOM 3041 C C . GLN A 1 409 ? 8.001 14.085 -9.917 1.00 68.31 409 GLN A C 1
ATOM 3043 O O . GLN A 1 409 ? 7.502 13.028 -10.299 1.00 68.31 409 GLN A O 1
ATOM 3048 N N . GLY A 1 410 ? 8.381 14.244 -8.647 1.00 77.50 410 GLY A N 1
ATOM 3049 C CA . GLY A 1 410 ? 8.166 13.217 -7.620 1.00 77.50 410 GLY A CA 1
ATOM 3050 C C . GLY A 1 410 ? 9.099 12.002 -7.743 1.00 77.50 410 GLY A C 1
ATOM 3051 O O . GLY A 1 410 ? 10.326 12.150 -7.658 1.00 77.50 410 GLY A O 1
ATOM 3052 N N . ARG A 1 411 ? 8.508 10.800 -7.861 1.00 82.75 411 ARG A N 1
ATOM 3053 C CA . ARG A 1 411 ? 9.215 9.502 -7.912 1.00 82.75 411 ARG A CA 1
ATOM 3054 C C . ARG A 1 411 ? 9.390 8.930 -9.324 1.00 82.75 411 ARG A C 1
ATOM 3056 O O . ARG A 1 411 ? 10.114 7.959 -9.480 1.00 82.75 411 ARG A O 1
ATOM 3063 N N . THR A 1 412 ? 8.772 9.507 -10.355 1.00 87.38 412 THR A N 1
ATOM 3064 C CA . THR A 1 412 ? 8.805 8.954 -11.725 1.00 87.38 412 THR A CA 1
ATOM 3065 C C . THR A 1 412 ? 10.225 8.819 -12.273 1.00 87.38 412 THR A C 1
ATOM 3067 O O . THR A 1 412 ? 10.595 7.782 -12.818 1.00 87.38 412 THR A O 1
ATOM 3070 N N . ARG A 1 413 ? 11.052 9.851 -12.093 1.00 89.88 413 ARG A N 1
ATOM 3071 C CA . ARG A 1 413 ? 12.443 9.847 -12.549 1.00 89.88 413 ARG A CA 1
ATOM 3072 C C . ARG A 1 413 ? 13.275 8.813 -11.787 1.00 89.88 413 ARG A C 1
ATOM 3074 O O . ARG A 1 413 ? 13.299 8.836 -10.560 1.00 89.88 413 ARG A O 1
ATOM 3081 N N . GLY A 1 414 ? 13.982 7.958 -12.523 1.00 92.88 414 GLY A N 1
ATOM 3082 C CA . GLY A 1 414 ? 14.774 6.851 -11.985 1.00 92.88 414 GLY A CA 1
ATOM 3083 C C . GLY A 1 414 ? 13.949 5.620 -11.608 1.00 92.88 414 GLY A C 1
ATOM 3084 O O . GLY A 1 414 ? 14.534 4.580 -11.328 1.00 92.88 414 GLY A O 1
ATOM 3085 N N . THR A 1 415 ? 12.609 5.691 -11.629 1.00 95.69 415 THR A N 1
ATOM 3086 C CA . THR A 1 415 ? 11.781 4.498 -11.414 1.00 95.69 415 THR A CA 1
ATOM 3087 C C . THR A 1 415 ? 11.983 3.522 -12.564 1.00 95.69 415 THR A C 1
ATOM 3089 O O . THR A 1 415 ? 12.000 3.915 -13.732 1.00 95.69 415 THR A O 1
ATOM 3092 N N . VAL A 1 416 ? 12.125 2.251 -12.202 1.00 97.75 416 VAL A N 1
ATOM 3093 C CA . VAL A 1 416 ? 12.307 1.137 -13.126 1.00 97.75 416 VAL A CA 1
ATOM 3094 C C . VAL A 1 416 ? 11.011 0.346 -13.235 1.00 97.75 416 VAL A C 1
ATOM 3096 O O . VAL A 1 416 ? 10.325 0.131 -12.232 1.00 97.75 416 VAL A O 1
ATOM 3099 N N . ALA A 1 417 ? 10.696 -0.078 -14.453 1.00 98.25 417 ALA A N 1
ATOM 3100 C CA . ALA A 1 417 ? 9.622 -1.003 -14.776 1.00 98.25 417 ALA A CA 1
ATOM 3101 C C . ALA A 1 417 ? 10.094 -2.015 -15.833 1.00 98.25 417 ALA A C 1
ATOM 3103 O O . ALA A 1 417 ? 11.219 -1.952 -16.321 1.00 98.25 417 ALA A O 1
ATOM 3104 N N . MET A 1 418 ? 9.232 -2.950 -16.203 1.00 98.56 418 MET A N 1
ATOM 3105 C CA . MET A 1 418 ? 9.435 -3.895 -17.291 1.00 98.56 418 MET A CA 1
ATOM 3106 C C . MET A 1 418 ? 8.108 -4.104 -18.003 1.00 98.56 418 MET A C 1
ATOM 3108 O O . MET A 1 418 ? 7.098 -4.367 -17.347 1.00 98.56 418 MET A O 1
ATOM 3112 N N . ASN A 1 419 ? 8.092 -4.011 -19.328 1.00 98.62 419 ASN A N 1
ATOM 3113 C CA . ASN A 1 419 ? 6.902 -4.366 -20.089 1.00 98.62 419 ASN A CA 1
ATOM 3114 C C . ASN A 1 419 ? 6.825 -5.878 -20.303 1.00 98.62 419 ASN A C 1
ATOM 3116 O O . ASN A 1 419 ? 7.802 -6.531 -20.663 1.00 98.62 419 ASN A O 1
ATOM 3120 N N . LEU A 1 420 ? 5.644 -6.439 -20.079 1.00 98.25 420 LEU A N 1
ATOM 3121 C CA . LEU A 1 420 ? 5.334 -7.851 -20.312 1.00 98.25 420 LEU A CA 1
ATOM 3122 C C . LEU A 1 420 ? 4.546 -8.059 -21.607 1.00 98.25 420 LEU A C 1
ATOM 3124 O O . LEU A 1 420 ? 4.402 -9.188 -22.064 1.00 98.25 420 LEU A O 1
ATOM 3128 N N . VAL A 1 421 ? 4.087 -6.964 -22.209 1.00 98.31 421 VAL A N 1
ATOM 3129 C CA . VAL A 1 421 ? 3.428 -6.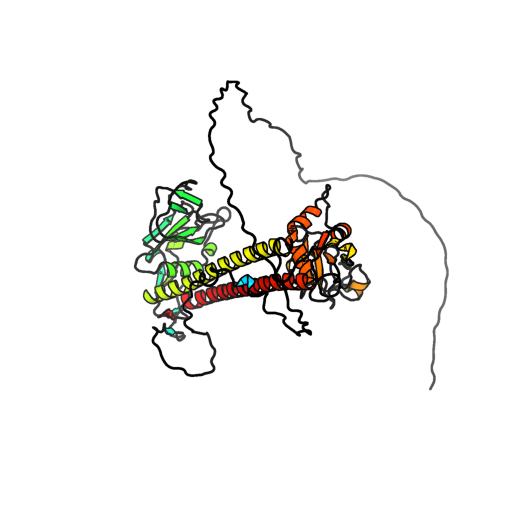914 -23.512 1.00 98.31 421 VAL A CA 1
ATOM 3130 C C . VAL A 1 421 ? 4.156 -5.938 -24.424 1.00 98.31 421 VAL A C 1
ATOM 3132 O O . VAL A 1 421 ? 4.883 -5.053 -23.964 1.00 98.31 421 VAL A O 1
ATOM 3135 N N . GLU A 1 422 ? 3.947 -6.092 -25.723 1.00 98.44 422 GLU A N 1
ATOM 3136 C CA . GLU A 1 422 ? 4.389 -5.117 -26.711 1.00 98.44 422 GLU A CA 1
ATOM 3137 C C . GLU A 1 422 ? 3.645 -3.783 -26.521 1.00 98.44 422 GLU A C 1
ATOM 3139 O O . GLU A 1 422 ? 2.426 -3.758 -26.311 1.00 98.44 422 GLU A O 1
ATOM 3144 N N . LEU A 1 423 ? 4.387 -2.673 -26.543 1.00 98.44 423 LEU A N 1
ATOM 3145 C CA . LEU A 1 423 ? 3.843 -1.322 -26.383 1.00 98.44 423 LEU A CA 1
ATOM 3146 C C . LEU A 1 423 ? 4.779 -0.267 -26.981 1.00 98.44 423 LEU A C 1
ATOM 3148 O O . LEU A 1 423 ? 5.929 -0.549 -27.292 1.00 98.44 423 LEU A O 1
ATOM 3152 N N . CYS A 1 424 ? 4.295 0.960 -27.124 1.00 98.31 424 CYS A N 1
ATOM 3153 C CA . CYS A 1 424 ? 5.096 2.161 -27.344 1.00 98.31 424 CYS A CA 1
ATOM 3154 C C . CYS A 1 424 ? 5.228 2.943 -26.034 1.00 98.31 424 CYS A C 1
ATOM 3156 O O . CYS A 1 424 ? 4.367 2.840 -25.166 1.00 98.31 424 CYS A O 1
ATOM 3158 N N . THR A 1 425 ? 6.256 3.774 -25.894 1.00 97.88 425 THR A N 1
ATOM 3159 C CA . THR A 1 425 ? 6.414 4.670 -24.736 1.00 97.88 425 THR A CA 1
ATOM 3160 C C . THR A 1 425 ? 6.500 6.130 -25.172 1.00 97.88 425 THR A C 1
ATOM 3162 O O . THR A 1 425 ? 6.802 6.426 -26.331 1.00 97.88 425 THR A O 1
ATOM 3165 N N . ASN A 1 426 ? 6.267 7.061 -24.245 1.00 96.00 426 ASN A N 1
ATOM 3166 C CA . ASN A 1 426 ? 6.562 8.479 -24.459 1.00 96.00 426 ASN A CA 1
ATOM 3167 C C . ASN A 1 426 ? 8.080 8.786 -24.391 1.00 96.00 426 ASN A C 1
ATOM 3169 O O . ASN A 1 426 ? 8.895 7.948 -24.003 1.00 96.00 426 ASN A O 1
ATOM 3173 N N . GLN A 1 427 ? 8.483 10.021 -24.717 1.00 94.69 427 GLN A N 1
ATOM 3174 C CA . GLN A 1 427 ? 9.897 10.447 -24.706 1.00 94.69 427 GLN A CA 1
ATOM 3175 C C . GLN A 1 427 ? 10.551 10.480 -23.314 1.00 94.69 427 GLN A C 1
ATOM 3177 O O . GLN A 1 427 ? 11.755 10.699 -23.198 1.00 94.69 427 GLN A O 1
ATOM 3182 N N . SER A 1 428 ? 9.769 10.322 -22.244 1.00 94.50 428 SER A N 1
ATOM 3183 C CA . SER A 1 428 ? 10.245 10.369 -20.859 1.00 94.50 428 SER A CA 1
ATOM 3184 C C . SER A 1 428 ? 10.526 8.981 -20.281 1.00 94.50 428 SER A C 1
ATOM 3186 O O . SER A 1 428 ? 10.833 8.879 -19.095 1.00 94.50 428 SER A O 1
ATOM 3188 N N . ILE A 1 429 ? 10.475 7.930 -21.101 1.00 96.31 429 ILE A N 1
ATOM 3189 C CA . ILE A 1 429 ? 10.869 6.567 -20.741 1.00 96.31 429 ILE A CA 1
ATOM 3190 C C . ILE A 1 429 ? 11.972 6.098 -21.696 1.00 96.31 429 ILE A C 1
ATOM 3192 O O . ILE A 1 429 ? 11.830 6.191 -22.917 1.00 96.31 429 ILE A O 1
ATOM 3196 N N . ALA A 1 430 ? 13.053 5.555 -21.139 1.00 97.44 430 ALA A N 1
ATOM 3197 C CA . ALA A 1 430 ? 14.009 4.744 -21.882 1.00 97.44 430 ALA A CA 1
ATOM 3198 C C . ALA A 1 430 ? 13.626 3.270 -21.786 1.00 97.44 430 ALA A C 1
ATOM 3200 O O . ALA A 1 430 ? 13.325 2.790 -20.699 1.00 97.44 430 ALA A O 1
ATOM 3201 N N . ALA A 1 431 ? 13.697 2.561 -22.904 1.00 98.56 431 ALA A N 1
ATOM 3202 C CA . ALA A 1 431 ? 13.602 1.115 -22.980 1.00 98.56 431 ALA A CA 1
ATOM 3203 C C . ALA A 1 431 ? 14.986 0.528 -23.274 1.00 98.56 431 ALA A C 1
ATOM 3205 O O . ALA A 1 431 ? 15.645 0.932 -24.236 1.00 98.56 431 ALA A O 1
ATOM 3206 N N . ILE A 1 432 ? 15.418 -0.408 -22.434 1.00 98.75 432 ILE A N 1
ATOM 3207 C CA . ILE A 1 432 ? 16.613 -1.234 -22.609 1.00 98.75 432 ILE A CA 1
ATOM 3208 C C . ILE A 1 432 ? 16.145 -2.566 -23.197 1.00 98.75 432 ILE A C 1
ATOM 3210 O O . ILE A 1 432 ? 15.356 -3.263 -22.555 1.00 98.75 432 ILE A O 1
ATOM 3214 N N . PHE A 1 433 ? 16.589 -2.903 -24.409 1.00 98.69 433 PHE A N 1
ATOM 3215 C CA . PHE A 1 433 ? 16.100 -4.089 -25.114 1.00 98.69 433 PHE A CA 1
ATOM 3216 C C . PHE A 1 433 ? 16.596 -5.392 -24.466 1.00 98.69 433 PHE A C 1
ATOM 3218 O O . PHE A 1 433 ? 17.726 -5.422 -23.966 1.00 98.69 433 PHE A O 1
ATOM 3225 N N . PRO A 1 434 ? 15.798 -6.477 -24.496 1.00 98.31 434 PRO A N 1
ATOM 3226 C CA . PRO A 1 434 ? 16.260 -7.793 -24.064 1.00 98.31 434 PRO A CA 1
ATOM 3227 C C . PRO A 1 434 ? 17.469 -8.249 -24.894 1.00 98.31 434 PRO A C 1
ATOM 3229 O O . PRO A 1 434 ? 17.613 -7.885 -26.060 1.00 98.31 434 PRO A O 1
ATOM 3232 N N . SER A 1 435 ? 18.336 -9.058 -24.292 1.00 97.31 435 SER A N 1
ATOM 3233 C CA . SER A 1 435 ? 19.548 -9.590 -24.923 1.00 97.31 435 SER A CA 1
ATOM 3234 C C . SER A 1 435 ? 19.802 -11.017 -24.447 1.00 97.31 435 SER A C 1
ATOM 3236 O O . SER A 1 435 ? 19.327 -11.413 -23.388 1.00 97.31 435 SER A O 1
ATOM 3238 N N . PHE A 1 436 ? 20.576 -11.789 -25.207 1.00 96.44 436 PHE A N 1
ATOM 3239 C CA . PHE A 1 436 ? 21.049 -13.109 -24.776 1.00 96.44 436 PHE A CA 1
ATOM 3240 C C . PHE A 1 436 ? 22.207 -13.016 -23.764 1.00 96.44 436 PHE A C 1
ATOM 3242 O O . PHE A 1 436 ? 22.558 -14.011 -23.136 1.00 96.44 436 PHE A O 1
ATOM 3249 N N . GLU A 1 437 ? 22.807 -11.832 -23.595 1.00 96.81 437 GLU A N 1
ATOM 3250 C CA . GLU A 1 437 ? 23.931 -11.601 -22.677 1.00 96.81 437 GLU A CA 1
ATOM 3251 C C . GLU A 1 437 ? 23.502 -11.468 -21.201 1.00 96.81 437 GLU A C 1
ATOM 3253 O O . GLU A 1 437 ? 24.348 -11.546 -20.305 1.00 96.81 437 GLU A O 1
ATOM 3258 N N . PHE A 1 438 ? 22.212 -11.249 -20.922 1.00 98.06 438 PHE A N 1
ATOM 3259 C CA . PHE A 1 438 ? 21.676 -11.107 -19.565 1.00 98.06 438 PHE A CA 1
ATOM 3260 C C . PHE A 1 438 ? 20.205 -11.535 -19.474 1.00 98.06 438 PHE A C 1
ATOM 3262 O O . PHE A 1 438 ? 19.487 -11.579 -20.466 1.00 98.06 438 PHE A O 1
ATOM 3269 N N . VAL A 1 439 ? 19.724 -11.786 -18.258 1.00 98.69 439 VAL A N 1
ATOM 3270 C CA . VAL A 1 439 ? 18.305 -12.062 -17.984 1.00 98.69 439 VAL A CA 1
ATOM 3271 C C . VAL A 1 439 ? 17.571 -10.747 -17.693 1.00 98.69 439 VAL A C 1
ATOM 3273 O O . VAL A 1 439 ? 17.925 -10.043 -16.747 1.00 98.69 439 VAL A O 1
ATOM 3276 N N . SER A 1 440 ? 16.537 -10.395 -18.468 1.00 98.62 440 SER A N 1
ATOM 3277 C CA . SER A 1 440 ? 15.812 -9.119 -18.291 1.00 98.62 440 SER A CA 1
ATOM 3278 C C . SER A 1 440 ? 15.222 -8.937 -16.890 1.00 98.62 440 SER A C 1
ATOM 3280 O O . SER A 1 440 ? 15.297 -7.841 -16.341 1.00 98.62 440 SER A O 1
ATOM 3282 N N . ASP A 1 441 ? 14.673 -9.995 -16.280 1.00 98.62 441 ASP A N 1
ATOM 3283 C CA . ASP A 1 441 ? 14.153 -9.933 -14.908 1.00 98.62 441 ASP A CA 1
ATOM 3284 C C . ASP A 1 441 ? 15.270 -9.642 -13.885 1.00 98.62 441 ASP A C 1
ATOM 3286 O O . ASP A 1 441 ? 15.060 -8.858 -12.960 1.00 98.62 441 ASP A O 1
ATOM 3290 N N . TYR A 1 442 ? 16.485 -10.169 -14.089 1.00 98.69 442 TYR A N 1
ATOM 3291 C CA . TYR A 1 442 ? 17.648 -9.825 -13.262 1.00 98.69 442 TYR A CA 1
ATOM 3292 C C . TYR A 1 442 ? 18.036 -8.352 -13.422 1.00 98.69 442 TYR A C 1
ATOM 3294 O O . TYR A 1 442 ? 18.233 -7.657 -12.424 1.00 98.69 442 TYR A O 1
ATOM 3302 N N . LEU A 1 443 ? 18.112 -7.856 -14.663 1.00 98.69 443 LEU A N 1
ATOM 3303 C CA . LEU A 1 443 ? 18.435 -6.452 -14.930 1.00 98.69 443 LEU A CA 1
ATOM 3304 C C . LEU A 1 443 ? 17.390 -5.508 -14.318 1.00 98.69 443 LEU A C 1
ATOM 3306 O O . LEU A 1 443 ? 17.756 -4.493 -13.728 1.00 98.69 443 LEU A O 1
ATOM 3310 N N . TYR A 1 444 ? 16.107 -5.863 -14.410 1.00 98.75 444 TYR A N 1
ATOM 3311 C CA . TYR A 1 444 ? 15.020 -5.142 -13.753 1.00 98.75 444 TYR A CA 1
ATOM 3312 C C . TYR A 1 444 ? 15.248 -5.039 -12.242 1.00 98.75 444 TYR A C 1
ATOM 3314 O O . TYR A 1 444 ? 15.275 -3.926 -11.723 1.00 98.75 444 TYR A O 1
ATOM 3322 N N . TYR A 1 445 ? 15.487 -6.157 -11.547 1.00 98.69 445 TYR A N 1
ATOM 3323 C CA . TYR A 1 445 ? 15.735 -6.131 -10.103 1.00 98.69 445 TYR A CA 1
ATOM 3324 C C . TYR A 1 445 ? 17.007 -5.363 -9.737 1.00 98.69 445 TYR A C 1
ATOM 3326 O O . TYR A 1 445 ? 17.006 -4.619 -8.756 1.00 98.69 445 TYR A O 1
ATOM 3334 N N . ASN A 1 446 ? 18.077 -5.502 -10.529 1.00 98.19 446 ASN A N 1
ATOM 3335 C CA . ASN A 1 446 ? 19.328 -4.774 -10.317 1.00 98.19 446 ASN A CA 1
ATOM 3336 C C . ASN A 1 446 ? 19.112 -3.258 -10.364 1.00 98.19 446 ASN A C 1
ATOM 3338 O O . ASN A 1 446 ? 19.577 -2.546 -9.477 1.00 98.19 446 ASN A O 1
ATOM 3342 N N . LEU A 1 447 ? 18.399 -2.770 -11.379 1.00 97.88 447 LEU A N 1
ATOM 3343 C CA . LEU A 1 447 ? 18.144 -1.342 -11.539 1.00 97.88 447 LEU A CA 1
ATOM 3344 C C . LEU A 1 447 ? 17.086 -0.828 -10.554 1.00 97.88 447 LEU A C 1
ATOM 3346 O O . LEU A 1 447 ? 17.236 0.279 -10.043 1.00 97.88 447 LEU A O 1
ATOM 3350 N N . ASP A 1 448 ? 16.054 -1.617 -10.244 1.00 97.06 448 ASP A N 1
ATOM 3351 C CA . ASP A 1 448 ? 15.021 -1.250 -9.268 1.00 97.06 448 ASP A CA 1
ATOM 3352 C C . ASP A 1 448 ? 15.611 -1.058 -7.864 1.00 97.06 448 ASP A C 1
ATOM 3354 O O . ASP A 1 448 ? 15.320 -0.070 -7.188 1.00 97.06 448 ASP A O 1
ATOM 3358 N N . PHE A 1 449 ? 16.535 -1.941 -7.471 1.00 96.06 449 PHE A N 1
ATOM 3359 C CA . PHE A 1 449 ? 17.313 -1.810 -6.238 1.00 96.06 449 PHE A CA 1
ATOM 3360 C C . PHE A 1 449 ? 18.133 -0.510 -6.180 1.00 96.06 449 PHE A C 1
ATOM 3362 O O . PHE A 1 449 ? 18.356 0.049 -5.110 1.00 96.06 449 PHE A O 1
ATOM 3369 N N . ARG A 1 450 ? 18.570 -0.004 -7.337 1.00 94.88 450 ARG A N 1
ATOM 3370 C CA . ARG A 1 450 ? 19.451 1.166 -7.478 1.00 94.88 450 ARG A CA 1
ATOM 3371 C C . ARG A 1 450 ? 18.683 2.463 -7.729 1.00 94.88 450 ARG A C 1
ATOM 3373 O O . ARG A 1 450 ? 19.254 3.428 -8.228 1.00 94.88 450 ARG A O 1
ATOM 3380 N N . TYR A 1 451 ? 17.396 2.514 -7.382 1.00 93.56 451 TYR A N 1
ATOM 3381 C CA . TYR A 1 451 ? 16.545 3.684 -7.614 1.00 93.56 451 TYR A CA 1
ATOM 3382 C C . TYR A 1 451 ? 17.166 5.007 -7.123 1.00 93.56 451 TYR A C 1
ATOM 3384 O O . TYR A 1 451 ? 17.121 6.005 -7.844 1.00 93.56 451 TYR A O 1
ATOM 3392 N N . GLU A 1 452 ? 17.751 5.032 -5.920 1.00 91.56 452 GLU A N 1
ATOM 3393 C CA . GLU A 1 452 ? 18.368 6.247 -5.364 1.00 91.56 452 GLU A CA 1
ATOM 3394 C C . GLU A 1 452 ? 19.575 6.697 -6.192 1.00 91.56 452 GLU A C 1
ATOM 3396 O O . GLU A 1 452 ? 19.632 7.855 -6.602 1.00 91.56 452 GLU A O 1
ATOM 3401 N N . GLU A 1 453 ? 20.458 5.766 -6.555 1.00 91.88 453 GLU A N 1
ATOM 3402 C CA . GLU A 1 453 ? 21.604 6.023 -7.432 1.00 91.88 453 GLU A CA 1
ATOM 3403 C C . GLU A 1 453 ? 21.152 6.577 -8.795 1.00 91.88 453 GLU A C 1
ATOM 3405 O O . GLU A 1 453 ? 21.645 7.613 -9.248 1.00 91.88 453 GLU A O 1
ATOM 3410 N N . LEU A 1 454 ? 20.158 5.944 -9.431 1.00 91.75 454 LEU A N 1
ATOM 3411 C CA . LEU A 1 454 ? 19.593 6.410 -10.703 1.00 91.75 454 LEU A CA 1
ATOM 3412 C C . LEU A 1 454 ? 19.014 7.825 -10.576 1.00 91.75 454 LEU A C 1
ATOM 3414 O O . LEU A 1 454 ? 19.157 8.661 -11.471 1.00 91.75 454 LEU A O 1
ATOM 3418 N N . ARG A 1 455 ? 18.358 8.121 -9.454 1.00 88.38 455 ARG A N 1
ATOM 3419 C CA . ARG A 1 455 ? 17.765 9.434 -9.198 1.00 88.38 455 ARG A CA 1
ATOM 3420 C C . ARG A 1 455 ? 18.821 10.513 -8.966 1.00 88.38 455 ARG A C 1
ATOM 3422 O O . ARG A 1 455 ? 18.606 11.652 -9.393 1.00 88.38 455 ARG A O 1
ATOM 3429 N N . GLU A 1 456 ? 19.936 10.172 -8.329 1.00 85.31 456 GLU A N 1
ATOM 3430 C CA . GLU A 1 456 ? 21.061 11.070 -8.045 1.00 85.31 456 GLU A CA 1
ATOM 3431 C C . GLU A 1 456 ? 21.912 11.367 -9.282 1.00 85.31 456 GLU A C 1
ATOM 3433 O O . GLU A 1 456 ? 22.263 12.529 -9.506 1.00 85.31 456 GLU A O 1
ATOM 3438 N N . MET A 1 457 ? 22.148 10.376 -10.151 1.00 82.44 457 MET A N 1
ATOM 3439 C CA . MET A 1 457 ? 22.850 10.549 -11.438 1.00 82.44 457 MET A CA 1
ATOM 3440 C C . MET A 1 457 ? 22.220 11.630 -12.333 1.00 82.44 457 MET A C 1
ATOM 3442 O O . MET A 1 457 ? 22.863 12.181 -13.223 1.00 82.44 457 MET A O 1
ATOM 3446 N N . SER A 1 458 ? 20.957 11.970 -12.081 1.00 67.31 458 SER A N 1
ATOM 3447 C CA . SER A 1 458 ? 20.216 13.008 -12.787 1.00 67.31 458 SER A CA 1
ATOM 3448 C C . SER A 1 458 ? 20.503 14.444 -12.312 1.00 67.31 458 SER A C 1
ATOM 3450 O O . SER A 1 458 ? 19.967 15.378 -12.901 1.00 67.31 458 SER A O 1
ATOM 3452 N N . THR A 1 459 ? 21.280 14.675 -11.250 1.00 59.62 459 THR A N 1
ATOM 3453 C CA . THR A 1 459 ? 21.383 15.994 -10.579 1.00 59.62 459 THR A CA 1
ATOM 3454 C C . THR A 1 459 ? 22.441 16.958 -11.145 1.00 59.62 459 THR A C 1
ATOM 3456 O O . THR A 1 459 ? 22.758 17.957 -10.503 1.00 59.62 459 THR A O 1
ATOM 3459 N N . GLY A 1 460 ? 22.945 16.727 -12.366 1.00 51.38 460 GLY A N 1
ATOM 3460 C CA . GLY A 1 460 ? 23.919 17.606 -13.036 1.00 51.38 460 GLY A CA 1
ATOM 3461 C C . GLY A 1 460 ? 23.578 19.107 -12.933 1.00 51.38 460 GLY A C 1
ATOM 3462 O O . GLY A 1 460 ? 22.430 19.504 -13.143 1.00 51.38 460 GLY A O 1
ATOM 3463 N N . GLY A 1 461 ? 24.586 19.917 -12.575 1.00 42.97 461 GLY A N 1
ATOM 3464 C CA . GLY A 1 461 ? 24.515 21.266 -11.982 1.00 42.97 461 GLY A CA 1
ATOM 3465 C C . GLY A 1 461 ? 23.864 22.403 -12.781 1.00 42.97 461 GLY A C 1
ATOM 3466 O O . GLY A 1 461 ? 24.474 23.449 -12.975 1.00 42.97 461 GLY A O 1
ATOM 3467 N N . GLY A 1 462 ? 22.607 22.250 -13.193 1.00 43.84 462 GLY A N 1
ATOM 3468 C CA . GLY A 1 462 ? 21.870 23.314 -13.870 1.00 43.84 462 GLY A CA 1
ATOM 3469 C C . GLY A 1 462 ? 20.393 23.011 -14.081 1.00 43.84 462 GLY A C 1
ATOM 3470 O O . GLY A 1 462 ? 19.959 23.002 -15.222 1.00 43.84 462 GLY A O 1
ATOM 3471 N N . GLY A 1 463 ? 19.624 22.724 -13.021 1.00 41.88 463 GLY A N 1
ATOM 3472 C CA . GLY A 1 463 ? 18.144 22.815 -12.964 1.00 41.88 463 GLY A CA 1
ATOM 3473 C C . GLY A 1 463 ? 17.287 22.000 -13.959 1.00 41.88 463 GLY A C 1
ATOM 3474 O O . GLY A 1 463 ? 16.074 21.923 -13.789 1.00 41.88 463 GLY A O 1
ATOM 3475 N N . ARG A 1 464 ? 17.889 21.375 -14.976 1.00 47.03 464 ARG A N 1
ATOM 3476 C CA . ARG A 1 464 ? 17.289 20.596 -16.075 1.00 47.03 464 ARG A CA 1
ATOM 3477 C C . ARG A 1 464 ? 17.980 19.234 -16.252 1.00 47.03 464 ARG A C 1
ATOM 3479 O O . ARG A 1 464 ? 17.871 18.617 -17.307 1.00 47.03 464 ARG A O 1
ATOM 3486 N N . GLY A 1 465 ? 18.715 18.768 -15.241 1.00 55.22 465 GLY A N 1
ATOM 3487 C CA . GLY A 1 465 ? 19.356 17.455 -15.258 1.00 55.22 465 GLY A CA 1
ATOM 3488 C C . GLY A 1 465 ? 18.304 16.343 -15.227 1.00 55.22 465 GLY A C 1
ATOM 3489 O O . GLY A 1 465 ? 17.595 16.175 -14.231 1.00 55.22 465 GLY A O 1
ATOM 3490 N N . GLY A 1 466 ? 18.168 15.618 -16.335 1.00 69.62 466 GLY A N 1
ATOM 3491 C CA . GLY A 1 466 ? 17.379 14.393 -16.468 1.00 69.62 466 GLY A CA 1
ATOM 3492 C C . GLY A 1 466 ? 18.301 13.207 -16.735 1.00 69.62 466 GLY A C 1
ATOM 3493 O O . GLY A 1 466 ? 19.402 13.390 -17.263 1.00 69.62 466 GLY A O 1
ATOM 3494 N N . LEU A 1 467 ? 17.854 11.993 -16.414 1.00 86.75 467 LEU A N 1
ATOM 3495 C CA . LEU A 1 467 ? 18.493 10.801 -16.966 1.00 86.75 467 LEU A CA 1
ATOM 3496 C C . LEU A 1 467 ? 18.356 10.851 -18.493 1.00 86.75 467 LEU A C 1
ATOM 3498 O O . LEU A 1 467 ? 17.347 11.307 -19.029 1.00 86.75 467 LEU A O 1
ATOM 3502 N N . ASN A 1 468 ? 19.376 10.390 -19.207 1.00 90.69 468 ASN A N 1
ATOM 3503 C CA . ASN A 1 468 ? 19.359 10.297 -20.663 1.00 90.69 468 ASN A CA 1
ATOM 3504 C C . ASN A 1 468 ? 19.978 8.969 -21.110 1.00 90.69 468 ASN A C 1
ATOM 3506 O O . ASN A 1 468 ? 20.592 8.262 -20.309 1.00 90.69 468 ASN A O 1
ATOM 3510 N N . LEU A 1 469 ? 19.833 8.630 -22.393 1.00 93.56 469 LEU A N 1
ATOM 3511 C CA . LEU A 1 469 ? 20.315 7.352 -22.922 1.00 93.56 469 LEU A CA 1
ATOM 3512 C C . LEU A 1 469 ? 21.829 7.171 -22.769 1.00 93.56 469 LEU A C 1
ATOM 3514 O O . LEU A 1 469 ? 22.267 6.048 -22.552 1.00 93.56 469 LEU A O 1
ATOM 3518 N N . THR A 1 470 ? 22.625 8.241 -22.834 1.00 93.94 470 THR A N 1
ATOM 3519 C CA . THR A 1 470 ? 24.079 8.167 -22.622 1.00 93.94 470 THR A CA 1
ATOM 3520 C C . THR A 1 470 ? 24.404 7.741 -21.193 1.00 93.94 470 THR A C 1
ATOM 3522 O O . THR A 1 470 ? 25.233 6.856 -20.997 1.00 93.94 470 THR A O 1
ATOM 3525 N N . ILE A 1 471 ? 23.714 8.316 -20.201 1.00 93.31 471 ILE A N 1
ATOM 3526 C CA . ILE A 1 471 ? 23.861 7.932 -18.791 1.00 93.31 471 ILE A CA 1
ATOM 3527 C C . ILE A 1 471 ? 23.415 6.482 -18.597 1.00 93.31 471 ILE A C 1
ATOM 3529 O O . ILE A 1 471 ? 24.183 5.694 -18.056 1.00 93.31 471 ILE A O 1
ATOM 3533 N N . ILE A 1 472 ? 22.229 6.107 -19.096 1.00 96.00 472 ILE A N 1
ATOM 3534 C CA . ILE A 1 472 ? 21.707 4.735 -18.971 1.00 96.00 472 ILE A CA 1
ATOM 3535 C C . ILE A 1 472 ? 22.680 3.718 -19.578 1.00 96.00 472 ILE A C 1
ATOM 3537 O O . ILE A 1 472 ? 23.045 2.746 -18.923 1.00 96.00 472 ILE A O 1
ATOM 3541 N N . LYS A 1 473 ? 23.171 3.968 -20.797 1.00 97.19 473 LYS A N 1
ATOM 3542 C CA . LYS A 1 473 ? 24.134 3.089 -21.475 1.00 97.19 473 LYS A CA 1
ATOM 3543 C C . LYS A 1 473 ? 25.456 2.952 -20.716 1.00 97.19 473 LYS A C 1
ATOM 3545 O O . LYS A 1 473 ? 26.108 1.922 -20.855 1.00 97.19 473 LYS A O 1
ATOM 3550 N N . ALA A 1 474 ? 25.849 3.947 -19.922 1.00 96.88 474 ALA A N 1
ATOM 3551 C CA . ALA A 1 474 ? 27.090 3.932 -19.153 1.00 96.88 474 ALA A CA 1
ATOM 3552 C C . ALA A 1 474 ? 26.988 3.201 -17.802 1.00 96.88 474 ALA A C 1
ATOM 3554 O O . ALA A 1 474 ? 28.027 2.950 -17.189 1.00 96.88 474 ALA A O 1
ATOM 3555 N N . ILE A 1 475 ? 25.781 2.846 -17.340 1.00 96.50 475 ILE A N 1
ATOM 3556 C CA . ILE A 1 475 ? 25.584 2.196 -16.039 1.00 96.50 475 ILE A CA 1
ATOM 3557 C C . ILE A 1 475 ? 26.338 0.857 -16.010 1.00 96.50 475 ILE A C 1
ATOM 3559 O O . ILE A 1 475 ? 26.061 -0.009 -16.845 1.00 96.50 475 ILE A O 1
ATOM 3563 N N . PRO A 1 476 ? 27.259 0.650 -15.049 1.00 97.25 476 PRO A N 1
ATOM 3564 C CA . PRO A 1 476 ? 27.912 -0.635 -14.860 1.00 97.25 476 PRO A CA 1
ATOM 3565 C C . PRO A 1 476 ? 26.943 -1.622 -14.206 1.00 97.25 476 PRO A C 1
ATOM 3567 O O . PRO A 1 476 ? 26.318 -1.310 -13.188 1.00 97.25 476 PRO A O 1
ATOM 3570 N N . ILE A 1 477 ? 26.847 -2.820 -14.775 1.00 97.50 477 ILE A N 1
ATOM 3571 C CA . ILE A 1 477 ? 26.021 -3.917 -14.279 1.00 97.50 477 ILE A CA 1
ATOM 3572 C C . ILE A 1 477 ? 26.929 -5.092 -13.906 1.00 97.50 477 ILE A C 1
ATOM 3574 O O . ILE A 1 477 ? 27.702 -5.557 -14.753 1.00 97.50 477 ILE A O 1
ATOM 3578 N N . PRO A 1 478 ? 26.863 -5.581 -12.655 1.00 96.62 478 PRO A N 1
ATOM 3579 C CA . PRO A 1 478 ? 27.450 -6.861 -12.307 1.00 96.62 478 PRO A CA 1
ATOM 3580 C C . PRO A 1 478 ? 26.667 -7.992 -12.979 1.00 96.62 478 PRO A C 1
ATOM 3582 O O . PRO A 1 478 ? 25.448 -8.058 -12.884 1.00 96.62 478 PRO A O 1
ATOM 3585 N N . LEU A 1 479 ? 27.376 -8.890 -13.650 1.00 96.56 479 LEU A N 1
ATOM 3586 C CA . LEU A 1 479 ? 26.813 -10.001 -14.401 1.00 96.56 479 LEU A CA 1
ATOM 3587 C C . LEU A 1 479 ? 27.411 -11.319 -13.895 1.00 96.56 479 LEU A C 1
ATOM 3589 O O . LEU A 1 479 ? 28.544 -11.669 -14.266 1.00 96.56 479 LEU A O 1
ATOM 3593 N N . PRO A 1 480 ? 26.672 -12.049 -13.039 1.00 97.25 480 PRO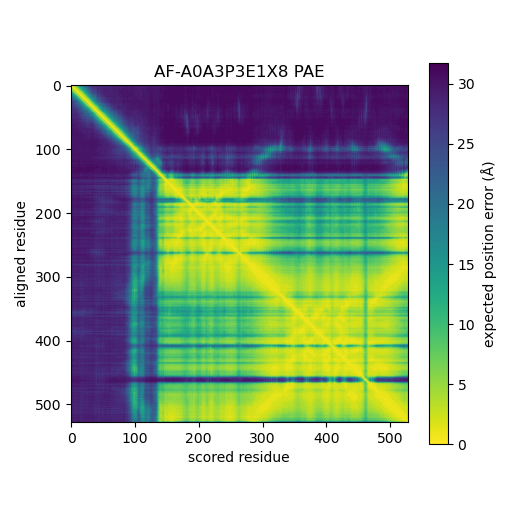 A N 1
ATOM 3594 C CA . PRO A 1 480 ? 26.909 -13.471 -12.819 1.00 97.25 480 PRO A CA 1
ATOM 3595 C C . PRO A 1 480 ? 26.625 -14.312 -14.076 1.00 97.25 480 PRO A C 1
ATOM 3597 O O . PRO A 1 480 ? 26.253 -13.777 -15.124 1.00 97.25 480 PRO A O 1
ATOM 3600 N N . SER A 1 481 ? 26.771 -15.641 -13.985 1.00 97.38 481 SER A N 1
ATOM 3601 C CA . SER A 1 481 ? 26.291 -16.543 -15.044 1.00 97.38 481 SER A CA 1
ATOM 3602 C C . SER A 1 481 ? 24.786 -16.353 -15.280 1.00 97.38 481 SER A C 1
ATOM 3604 O O . SER A 1 481 ? 24.054 -15.966 -14.370 1.00 97.38 481 SER A O 1
ATOM 3606 N N . LEU A 1 482 ? 24.303 -16.631 -16.496 1.00 98.00 482 LEU A N 1
ATOM 3607 C CA . LEU A 1 482 ? 22.870 -16.523 -16.818 1.00 98.00 482 LEU A CA 1
ATOM 3608 C C . LEU A 1 482 ? 21.999 -17.404 -15.908 1.00 98.00 482 LEU A C 1
ATOM 3610 O O . LEU A 1 482 ? 20.896 -17.011 -15.532 1.00 98.00 482 LEU A O 1
ATOM 3614 N N . GLU A 1 483 ? 22.515 -18.569 -15.516 1.00 98.00 483 GLU A N 1
ATOM 3615 C CA . GLU A 1 483 ? 21.864 -19.481 -14.571 1.00 98.00 483 GLU A CA 1
ATOM 3616 C C . GLU A 1 483 ? 21.665 -18.825 -13.202 1.00 98.00 483 GLU A C 1
ATOM 3618 O O . GLU A 1 483 ? 20.571 -18.861 -12.644 1.00 98.00 483 GLU A O 1
ATOM 3623 N N . GLU A 1 484 ? 22.694 -18.156 -12.682 1.00 98.44 484 GLU A N 1
ATOM 3624 C CA . GLU A 1 484 ? 22.594 -17.455 -11.407 1.00 98.44 484 GLU A CA 1
ATOM 3625 C C . GLU A 1 484 ? 21.733 -16.192 -11.507 1.00 98.44 484 GLU A C 1
ATOM 3627 O O . GLU A 1 484 ? 20.954 -15.915 -10.599 1.00 98.44 484 GLU A O 1
ATOM 3632 N N . GLN A 1 485 ? 21.821 -15.441 -12.611 1.00 98.56 485 GLN A N 1
ATOM 3633 C CA . GLN A 1 485 ? 20.926 -14.307 -12.864 1.00 98.56 485 GLN A CA 1
ATOM 3634 C C . GLN A 1 485 ? 19.460 -14.754 -12.816 1.00 98.56 485 GLN A C 1
ATOM 3636 O O . GLN A 1 485 ? 18.640 -14.109 -12.163 1.00 98.56 485 GLN A O 1
ATOM 3641 N N . THR A 1 486 ? 19.150 -15.884 -13.461 1.00 98.56 486 THR A N 1
ATOM 3642 C CA . THR A 1 486 ? 17.817 -16.498 -13.439 1.00 98.56 486 THR A CA 1
ATOM 3643 C C . THR A 1 486 ? 17.427 -16.888 -12.018 1.00 98.56 486 THR A C 1
ATOM 3645 O O . THR A 1 486 ? 16.358 -16.501 -11.562 1.00 98.56 486 THR A O 1
ATOM 3648 N N . ALA A 1 487 ? 18.303 -17.583 -11.286 1.00 98.44 487 ALA A N 1
ATOM 3649 C CA . ALA A 1 487 ? 18.023 -18.023 -9.921 1.00 98.44 487 ALA A CA 1
ATOM 3650 C C . ALA A 1 487 ? 17.768 -16.848 -8.957 1.00 98.44 487 ALA A C 1
ATOM 3652 O O . ALA A 1 487 ? 16.825 -16.894 -8.167 1.00 98.44 487 ALA A O 1
ATOM 3653 N N . ILE A 1 488 ? 18.558 -15.772 -9.052 1.00 98.50 488 ILE A N 1
ATOM 3654 C CA . ILE A 1 488 ? 18.356 -14.545 -8.269 1.00 98.50 488 ILE A CA 1
ATOM 3655 C C . ILE A 1 488 ? 17.025 -13.886 -8.643 1.00 98.50 488 ILE A C 1
ATOM 3657 O O . ILE A 1 488 ? 16.250 -13.531 -7.757 1.00 98.50 488 ILE A O 1
ATOM 3661 N N . ALA A 1 489 ? 16.750 -13.724 -9.940 1.00 98.38 489 ALA A N 1
ATOM 3662 C CA . ALA A 1 489 ? 15.517 -13.098 -10.406 1.00 98.38 489 ALA A CA 1
ATOM 3663 C C . ALA A 1 489 ? 14.274 -13.890 -9.977 1.00 98.38 489 ALA A C 1
ATOM 3665 O O . ALA A 1 489 ? 13.307 -13.287 -9.520 1.00 98.38 489 ALA A O 1
ATOM 3666 N N . SER A 1 490 ? 14.315 -15.224 -10.053 1.00 98.19 490 SER A N 1
ATOM 3667 C CA . SER A 1 490 ? 13.248 -16.097 -9.558 1.00 98.19 490 SER A CA 1
ATOM 3668 C C . SER A 1 490 ? 13.041 -15.941 -8.053 1.00 98.19 490 SER A C 1
ATOM 3670 O O . SER A 1 490 ? 11.916 -15.711 -7.632 1.00 98.19 490 SER A O 1
ATOM 3672 N N . ALA A 1 491 ? 14.109 -15.958 -7.248 1.00 97.75 491 ALA A N 1
ATOM 3673 C CA . ALA A 1 491 ? 13.996 -15.788 -5.798 1.00 97.75 491 ALA A CA 1
ATOM 3674 C C . ALA A 1 491 ? 13.345 -14.449 -5.402 1.00 97.75 491 ALA A C 1
ATOM 3676 O O . ALA A 1 491 ? 12.565 -14.390 -4.452 1.00 97.75 491 ALA A O 1
ATOM 3677 N N . LEU A 1 492 ? 13.674 -13.367 -6.117 1.00 98.19 492 LEU A N 1
ATOM 3678 C CA . LEU A 1 492 ? 13.102 -12.040 -5.876 1.00 98.19 492 LEU A CA 1
ATOM 3679 C C . LEU A 1 492 ? 11.668 -11.910 -6.409 1.00 98.19 492 LEU A C 1
ATOM 3681 O O . LEU A 1 492 ? 10.862 -11.222 -5.782 1.00 98.19 492 LEU A O 1
ATOM 3685 N N . SER A 1 493 ? 11.347 -12.585 -7.517 1.00 97.44 493 SER A N 1
ATOM 3686 C CA . SER A 1 493 ? 9.983 -12.670 -8.054 1.00 97.44 493 SER A CA 1
ATOM 3687 C C . SER A 1 493 ? 9.059 -13.440 -7.120 1.00 97.44 493 SER A C 1
ATOM 3689 O O . SER A 1 493 ? 7.971 -12.958 -6.832 1.00 97.44 493 SER A O 1
ATOM 3691 N N . ASP A 1 494 ? 9.512 -14.568 -6.571 1.00 97.44 494 ASP A N 1
ATOM 3692 C CA . ASP A 1 494 ? 8.742 -15.347 -5.597 1.00 97.44 494 ASP A CA 1
ATOM 3693 C C . ASP A 1 494 ? 8.387 -14.497 -4.361 1.00 97.44 494 ASP A C 1
ATOM 3695 O O . ASP A 1 494 ? 7.267 -14.558 -3.850 1.00 97.44 494 ASP A O 1
ATOM 3699 N N . ALA A 1 495 ? 9.319 -13.652 -3.902 1.00 97.12 495 ALA A N 1
ATOM 3700 C CA . ALA A 1 495 ? 9.074 -12.725 -2.798 1.00 97.12 495 ALA A CA 1
ATOM 3701 C C . ALA A 1 495 ? 8.054 -11.624 -3.157 1.00 97.12 495 ALA A C 1
ATOM 3703 O O . ALA A 1 495 ? 7.258 -11.224 -2.305 1.00 97.12 495 ALA A O 1
ATOM 3704 N N . ASP A 1 496 ? 8.060 -11.135 -4.400 1.00 96.56 496 ASP A N 1
ATOM 3705 C CA . ASP A 1 496 ? 7.056 -10.184 -4.897 1.00 96.56 496 ASP A CA 1
ATOM 3706 C C . ASP A 1 496 ? 5.661 -10.806 -5.008 1.00 96.56 496 ASP A C 1
ATOM 3708 O O . ASP A 1 496 ? 4.670 -10.178 -4.618 1.00 96.56 496 ASP A O 1
ATOM 3712 N N . ASP A 1 497 ? 5.572 -12.047 -5.480 1.00 96.31 497 ASP A N 1
ATOM 3713 C CA . ASP A 1 497 ? 4.310 -12.779 -5.590 1.00 96.31 497 ASP A CA 1
ATOM 3714 C C . ASP A 1 497 ? 3.718 -13.077 -4.201 1.00 96.31 497 ASP A C 1
ATOM 3716 O O . ASP A 1 497 ? 2.509 -12.923 -3.978 1.00 96.31 497 ASP A O 1
ATOM 3720 N N . GLU A 1 498 ? 4.565 -13.427 -3.223 1.00 97.38 498 GLU A N 1
ATOM 3721 C CA . GLU A 1 498 ? 4.151 -13.593 -1.826 1.00 97.38 498 GLU A CA 1
ATOM 3722 C C . GLU A 1 498 ? 3.620 -12.274 -1.239 1.00 97.38 498 GLU A C 1
ATOM 3724 O O . GLU A 1 498 ? 2.543 -12.255 -0.635 1.00 97.38 498 GLU A O 1
ATOM 3729 N N . LEU A 1 499 ? 4.330 -11.159 -1.445 1.00 97.62 499 LEU A N 1
ATOM 3730 C CA . LEU A 1 499 ? 3.893 -9.834 -0.994 1.00 97.62 499 LEU A CA 1
ATOM 3731 C C . LEU A 1 499 ? 2.556 -9.430 -1.615 1.00 97.62 499 LEU A C 1
ATOM 3733 O O . LEU A 1 499 ? 1.648 -9.016 -0.893 1.00 97.62 499 LEU A O 1
ATOM 3737 N N . THR A 1 500 ? 2.406 -9.620 -2.925 1.00 96.44 500 THR A N 1
ATOM 3738 C CA . THR A 1 500 ? 1.160 -9.336 -3.649 1.00 96.44 500 THR A CA 1
ATOM 3739 C C . THR A 1 500 ? 0.005 -10.161 -3.079 1.00 96.44 500 THR A C 1
ATOM 3741 O O . THR A 1 500 ? -1.074 -9.635 -2.805 1.00 96.44 500 THR A O 1
ATOM 3744 N N . THR A 1 501 ? 0.237 -11.447 -2.808 1.00 97.56 501 THR A N 1
ATOM 3745 C CA . THR A 1 501 ? -0.760 -12.342 -2.200 1.00 97.56 501 THR A CA 1
ATOM 3746 C C . THR A 1 501 ? -1.174 -11.880 -0.801 1.00 97.56 501 THR A C 1
ATOM 3748 O O . THR A 1 501 ? -2.365 -11.873 -0.472 1.00 97.56 501 THR A O 1
ATOM 3751 N N . LEU A 1 502 ? -0.215 -11.462 0.029 1.00 98.25 502 LEU A N 1
ATOM 3752 C CA . LEU A 1 502 ? -0.486 -10.950 1.373 1.00 98.25 502 LEU A CA 1
ATOM 3753 C C . LEU A 1 502 ? -1.262 -9.629 1.345 1.00 98.25 502 LEU A C 1
ATOM 3755 O O . LEU A 1 502 ? -2.197 -9.453 2.129 1.00 98.25 502 LEU A O 1
ATOM 3759 N N . GLU A 1 503 ? -0.912 -8.720 0.439 1.00 98.00 503 GLU A N 1
ATOM 3760 C CA . GLU A 1 503 ? -1.605 -7.443 0.256 1.00 98.00 503 GLU A CA 1
ATOM 3761 C C . GLU A 1 503 ? -3.049 -7.652 -0.208 1.00 98.00 503 GLU A C 1
ATOM 3763 O O . GLU A 1 503 ? -3.968 -7.106 0.406 1.00 98.00 503 GLU A O 1
ATOM 3768 N N . MET A 1 504 ? -3.272 -8.532 -1.192 1.00 97.62 504 MET A N 1
ATOM 3769 C CA . MET A 1 504 ? -4.619 -8.926 -1.619 1.00 97.62 504 MET A CA 1
ATOM 3770 C C . MET A 1 504 ? -5.423 -9.543 -0.471 1.00 97.62 504 MET A C 1
ATOM 3772 O O . MET A 1 504 ? -6.595 -9.209 -0.284 1.00 97.62 504 MET A O 1
ATOM 3776 N N . ARG A 1 505 ? -4.805 -10.421 0.334 1.00 98.00 505 ARG A N 1
ATOM 3777 C CA . ARG A 1 505 ? -5.456 -11.008 1.514 1.00 98.00 505 ARG A CA 1
ATOM 3778 C C . ARG A 1 505 ? -5.864 -9.927 2.510 1.00 98.00 505 ARG A C 1
ATOM 3780 O O . ARG A 1 505 ? -7.010 -9.929 2.950 1.00 98.00 505 ARG A O 1
ATOM 3787 N N . ARG A 1 506 ? -4.966 -8.994 2.838 1.00 98.50 506 ARG A N 1
ATOM 3788 C CA . ARG A 1 506 ? -5.253 -7.865 3.735 1.00 98.50 506 ARG A CA 1
ATOM 3789 C C . ARG A 1 506 ? -6.408 -7.018 3.213 1.00 98.50 506 ARG A C 1
ATOM 3791 O O . ARG A 1 506 ? -7.308 -6.682 3.979 1.00 98.50 506 ARG A O 1
ATOM 3798 N N . ASP A 1 507 ? -6.401 -6.679 1.930 1.00 98.06 507 ASP A N 1
ATOM 3799 C CA . ASP A 1 507 ? -7.415 -5.799 1.352 1.00 98.06 507 ASP A CA 1
ATOM 3800 C C . ASP A 1 507 ? -8.783 -6.493 1.281 1.00 98.06 507 ASP A C 1
ATOM 3802 O O . ASP A 1 507 ? -9.796 -5.887 1.642 1.00 98.06 507 ASP A O 1
ATOM 3806 N N . LYS A 1 508 ? -8.812 -7.798 0.977 1.00 97.94 508 LYS A N 1
ATOM 3807 C CA . LYS A 1 508 ? -10.019 -8.630 1.090 1.00 97.94 508 LYS A CA 1
ATOM 3808 C C . LYS A 1 508 ? -10.529 -8.707 2.531 1.00 97.94 508 LYS A C 1
ATOM 3810 O O . LYS A 1 508 ? -11.724 -8.539 2.756 1.00 97.94 508 LYS A O 1
ATOM 3815 N N . THR A 1 509 ? -9.652 -8.916 3.515 1.00 97.12 509 THR A N 1
ATOM 3816 C CA . THR A 1 509 ? -10.030 -8.917 4.939 1.00 97.12 509 THR A CA 1
ATOM 3817 C C . THR A 1 509 ? -10.578 -7.557 5.373 1.00 97.12 509 THR A C 1
ATOM 3819 O O . THR A 1 509 ? -11.550 -7.501 6.121 1.00 97.12 509 THR A O 1
ATOM 3822 N N . ARG A 1 510 ? -10.022 -6.448 4.869 1.00 97.38 510 ARG A N 1
ATOM 3823 C CA . ARG A 1 510 ? -10.520 -5.098 5.166 1.00 97.38 510 ARG A CA 1
ATOM 3824 C C . ARG A 1 510 ? -11.916 -4.869 4.582 1.00 97.38 510 ARG A C 1
ATOM 3826 O O . ARG A 1 510 ? -12.772 -4.324 5.276 1.00 97.38 510 ARG A O 1
ATOM 3833 N N . ALA A 1 511 ? -12.158 -5.304 3.346 1.00 96.94 511 ALA A N 1
ATOM 3834 C CA . ALA A 1 511 ? -13.484 -5.253 2.731 1.00 96.94 511 ALA A CA 1
ATOM 3835 C C . ALA A 1 511 ? -14.492 -6.129 3.494 1.00 96.94 511 ALA A C 1
ATOM 3837 O O . ALA A 1 511 ? -15.603 -5.687 3.784 1.00 96.94 511 ALA A O 1
ATOM 3838 N N . LEU A 1 512 ? -14.077 -7.333 3.903 1.00 96.31 512 LEU A N 1
ATOM 3839 C CA . LEU A 1 512 ? -14.896 -8.221 4.724 1.00 96.31 512 LEU A CA 1
ATOM 3840 C C . LEU A 1 512 ? -15.244 -7.579 6.073 1.00 96.31 512 LEU A C 1
ATOM 3842 O O . LEU A 1 512 ? -16.411 -7.589 6.442 1.00 96.31 512 LEU A O 1
ATOM 3846 N N . LYS A 1 513 ? -14.287 -6.944 6.766 1.00 95.88 513 LYS A N 1
ATOM 3847 C CA . LYS A 1 513 ? -14.558 -6.192 8.005 1.00 95.88 513 LYS A CA 1
ATOM 3848 C C . LYS A 1 513 ? -15.662 -5.157 7.792 1.00 95.88 513 LYS A C 1
ATOM 3850 O O . LYS A 1 513 ? -16.568 -5.054 8.611 1.00 95.88 513 LYS A O 1
ATOM 3855 N N . GLN A 1 514 ? -15.591 -4.386 6.706 1.00 94.94 514 GLN A N 1
ATOM 3856 C CA . GLN A 1 514 ? -16.594 -3.360 6.409 1.00 94.94 514 GLN A CA 1
ATOM 3857 C C . GLN A 1 514 ? -17.987 -3.965 6.196 1.00 94.94 514 GLN A C 1
ATOM 3859 O O . GLN A 1 514 ? -18.960 -3.429 6.724 1.00 94.94 514 GLN A O 1
ATOM 3864 N N . ALA A 1 515 ? -18.076 -5.087 5.479 1.00 95.50 515 ALA A N 1
ATOM 3865 C CA . ALA A 1 515 ? -19.329 -5.817 5.307 1.00 95.50 515 ALA A CA 1
ATOM 3866 C C . ALA A 1 515 ? -19.844 -6.385 6.642 1.00 95.50 515 ALA A C 1
ATOM 3868 O O . ALA A 1 515 ? -20.995 -6.159 6.997 1.00 95.50 515 ALA A O 1
ATOM 3869 N N . MET A 1 516 ? -18.981 -7.027 7.436 1.00 95.38 516 MET A N 1
ATOM 3870 C CA . MET A 1 516 ? -19.331 -7.562 8.757 1.00 95.38 516 MET A CA 1
ATOM 3871 C C . MET A 1 516 ? -19.839 -6.471 9.697 1.00 95.38 516 MET A C 1
ATOM 3873 O O . MET A 1 516 ? -20.846 -6.660 10.363 1.00 95.38 516 MET A O 1
ATOM 3877 N N . MET A 1 517 ? -19.187 -5.306 9.734 1.00 95.69 517 MET A N 1
ATOM 3878 C CA . MET A 1 517 ? -19.673 -4.174 10.524 1.00 95.69 517 MET A CA 1
ATOM 3879 C C . MET A 1 517 ? -21.074 -3.740 10.093 1.00 95.69 517 MET A C 1
ATOM 3881 O O . MET A 1 517 ? -21.878 -3.381 10.946 1.00 95.69 517 MET A O 1
ATOM 3885 N N . HIS A 1 518 ? -21.377 -3.760 8.794 1.00 93.44 518 HIS A N 1
ATOM 3886 C CA . HIS A 1 518 ? -22.708 -3.413 8.314 1.00 93.44 518 HIS A CA 1
ATOM 3887 C C . HIS A 1 518 ? -23.758 -4.426 8.775 1.00 93.44 518 HIS A C 1
ATOM 3889 O O . HIS A 1 518 ? -24.773 -4.022 9.334 1.00 93.44 518 HIS A O 1
ATOM 3895 N N . GLU A 1 519 ? -23.500 -5.716 8.583 1.00 94.12 519 GLU A N 1
ATOM 3896 C CA . GLU A 1 519 ? -24.463 -6.774 8.895 1.00 94.12 519 GLU A CA 1
ATOM 3897 C C . GLU A 1 519 ? -24.649 -6.969 10.409 1.00 94.12 519 GLU A C 1
ATOM 3899 O O . GLU A 1 519 ? -25.781 -7.025 10.886 1.00 94.12 519 GLU A O 1
ATOM 3904 N N . LEU A 1 520 ? -23.553 -6.987 11.177 1.00 95.69 520 LEU A N 1
ATOM 3905 C CA . LEU A 1 520 ? -23.576 -7.242 12.621 1.00 95.69 520 LEU A CA 1
ATOM 3906 C C . LEU A 1 520 ? -24.104 -6.049 13.419 1.00 95.69 520 LEU A C 1
ATOM 3908 O O . LEU A 1 520 ? -24.905 -6.226 14.325 1.00 95.69 520 LEU A O 1
ATOM 3912 N N . LEU A 1 521 ? -23.702 -4.813 13.094 1.00 95.19 521 LEU A N 1
ATOM 3913 C CA . LEU A 1 521 ? -24.125 -3.631 13.867 1.00 95.19 521 LEU A CA 1
ATOM 3914 C C . LEU A 1 521 ? -25.548 -3.163 13.533 1.00 95.19 521 LEU A C 1
ATOM 3916 O O . LEU A 1 521 ? -26.068 -2.266 14.196 1.00 95.19 521 LEU A O 1
ATOM 3920 N N . THR A 1 522 ? -26.167 -3.747 12.503 1.00 92.69 522 THR A N 1
ATOM 3921 C CA . THR A 1 522 ? -27.583 -3.536 12.168 1.00 92.69 522 THR A CA 1
ATOM 3922 C C . THR A 1 522 ? -28.459 -4.732 12.535 1.00 92.69 522 THR A C 1
ATOM 3924 O O . THR A 1 522 ? -29.668 -4.666 12.333 1.00 92.69 522 THR A O 1
ATOM 3927 N N . GLY A 1 523 ? -27.870 -5.809 13.068 1.00 91.12 523 GLY A N 1
ATOM 3928 C CA . GLY A 1 523 ? -28.585 -7.018 13.472 1.00 91.12 523 GLY A CA 1
ATOM 3929 C C . GLY A 1 523 ? -29.183 -7.823 12.314 1.00 91.12 523 GLY A C 1
ATOM 3930 O O . GLY A 1 523 ? -30.067 -8.643 12.539 1.00 91.12 523 GLY A O 1
ATOM 3931 N N . ARG A 1 524 ? -28.723 -7.608 11.074 1.00 90.62 524 ARG A N 1
ATOM 3932 C CA . ARG A 1 524 ? -29.095 -8.443 9.915 1.00 90.62 524 ARG A CA 1
ATOM 3933 C C . ARG A 1 524 ? -28.506 -9.841 9.993 1.00 90.62 524 ARG A C 1
ATOM 3935 O O . ARG A 1 524 ? -29.113 -10.793 9.516 1.00 90.62 524 ARG A O 1
ATOM 3942 N N . ILE A 1 525 ? -27.331 -9.934 10.604 1.00 91.56 525 ILE A N 1
ATOM 3943 C CA . ILE A 1 525 ? -26.739 -11.182 11.065 1.00 91.56 525 ILE A CA 1
ATOM 3944 C C . ILE A 1 525 ? -26.619 -11.075 12.582 1.00 91.56 525 ILE A C 1
ATOM 3946 O O . ILE A 1 525 ? -26.109 -10.071 13.086 1.00 91.56 525 ILE A O 1
ATOM 3950 N N . ARG A 1 526 ? -27.096 -12.100 13.287 1.00 90.38 526 ARG A N 1
ATOM 3951 C CA . ARG A 1 526 ? -27.070 -12.195 14.749 1.00 90.38 526 ARG A CA 1
ATOM 3952 C C . ARG A 1 526 ? -25.934 -13.104 15.203 1.00 90.38 526 ARG A C 1
ATOM 3954 O O . ARG A 1 526 ? -25.630 -14.088 14.530 1.00 90.38 526 ARG A O 1
ATOM 3961 N N . LEU A 1 527 ? -25.327 -12.766 16.338 1.00 89.38 527 LEU A N 1
ATOM 3962 C CA . LEU A 1 527 ? -24.366 -13.616 17.049 1.00 89.38 527 LEU A CA 1
ATOM 3963 C C . LEU A 1 527 ? -24.902 -13.820 18.466 1.00 89.38 527 LEU A C 1
ATOM 3965 O O . LEU A 1 527 ? -24.717 -12.949 19.316 1.00 89.38 527 LEU A O 1
ATOM 3969 N N . ILE A 1 528 ? -25.628 -14.916 18.674 1.00 80.88 528 ILE A N 1
ATOM 3970 C CA . ILE A 1 528 ? -26.364 -15.210 19.912 1.00 80.88 528 ILE A CA 1
ATOM 3971 C C . ILE A 1 528 ? -25.886 -16.486 20.590 1.00 80.88 528 ILE A C 1
ATOM 3973 O O . ILE A 1 528 ? -25.354 -17.382 19.888 1.00 80.88 528 ILE A O 1
#

Organism: NCBI:txid2496117

pLDDT: mean 77.16, std 28.11, range [24.75, 98.81]

Foldseek 3Di:
DDDDDDDDDDDDDDDDDDDDDDDDDDDDDDDDDDDDDDDDDDDDDDDDDDDDDDDDDDDDDDDDDDDDDDDDDDDDDDDDDDDDDDDDDDDDDPDDQLVVVVVPDPPDPPLQPPPPPPVPPPDPDDDDDDDDDDDDDFDKDQDDPVQWDQDPVGIFGPQKDKDFLLVFWPDWAFFDDDQEAQDAPAFEQALVGGRYHHPDFPDAAKWWKAQFKDPSGLPIDIDHGGYGYHRRIITTHGDPQADRLLVSLQSVVVSRQVVWDDDVMTGDDSVNNRRDIAIGHPRVQSVVLSVVLVSLVSNLVSLVVSLVVLVVVLLVLLVCQQVVVDARPPFDDFWDKDFLLVFFDKDFFAFFPPVDCQQFDADAAEAELVCLVVQEAAGHDTGTDPCSCVRIRWDWAAFLWWKAFFDDPDQSHLRIHGYRHTHTYHRRMMTRHDGPQEHSLLVRSSSNSCSVVRNVCQPPPDPRRTHDRVNRRGDMGTGGPNVRSVSSSVSSVVSVVVSVVSVVVSVVSVVVSVVSSVCSSRVSITRD

Mean predicted aligned error: 15.94 Å

Radius of gyration: 36.79 Å; Cα contacts (8 Å, |Δi|>4): 794; chains: 1; bounding box: 91×103×113 Å

InterPro domains:
  IPR000055 Type I restriction modification DNA specificity domain [PF01420] (159-298)
  IPR000055 Type I restriction modification DNA specificity domain [PF01420] (334-503)
  IPR044946 Type I restriction modification DNA specificity domain superfamily [G3DSA:3.90.220.20] (205-526)
  IPR044946 Type I restriction modification DNA specificity domain superfamily [G3DSA:3.90.220.20] (336-479)
  IPR052021 Type I restriction system S subunit [PTHR30408] (328-522)

Solvent-accessible surface area (backbone atoms only — not comparable to full-atom values): 31948 Å² total; per-residue (Å²): 143,82,88,88,92,79,88,91,88,82,88,81,89,85,89,83,90,82,87,86,83,90,86,80,87,82,87,89,85,88,90,85,92,83,87,83,86,83,82,91,81,90,86,84,91,85,82,83,83,85,81,92,80,90,82,82,86,85,88,83,88,80,87,85,86,86,86,82,90,83,89,80,84,88,81,90,81,84,88,86,89,88,84,91,77,90,80,83,89,81,80,87,89,82,92,69,80,70,65,48,79,79,62,76,54,102,81,74,92,75,78,61,79,78,69,80,72,71,88,71,72,94,62,84,84,81,91,83,92,83,87,89,81,94,68,91,73,77,48,75,44,70,69,60,81,87,49,48,38,83,51,99,91,44,70,33,38,60,85,41,44,80,44,37,44,47,78,46,34,77,39,64,42,61,27,79,38,67,70,49,39,99,58,53,87,22,48,14,32,39,44,89,40,78,66,26,13,30,81,76,51,84,42,68,51,68,32,41,36,32,10,19,46,37,100,41,21,33,41,76,49,78,49,66,53,56,24,30,32,17,61,44,16,27,39,38,26,59,30,95,86,48,47,57,58,30,53,50,50,54,49,58,74,64,43,42,51,77,70,42,44,57,92,93,58,28,32,42,52,54,68,62,51,31,63,38,75,42,78,40,62,55,70,64,32,29,45,46,52,22,47,57,58,47,52,54,50,52,50,47,56,39,44,55,52,48,49,51,54,52,51,53,51,49,54,51,46,47,60,29,52,71,67,60,79,42,64,64,92,95,61,79,84,83,62,47,75,48,32,44,54,81,60,35,61,71,44,59,24,20,66,44,64,83,90,43,68,78,25,44,76,41,87,44,42,28,38,52,48,84,59,42,80,59,37,67,34,73,76,63,90,39,34,24,20,74,63,14,40,74,70,32,64,31,45,84,40,65,48,43,19,35,29,35,22,24,45,61,75,90,68,37,31,28,35,42,23,29,32,69,38,66,33,24,32,24,63,34,26,34,36,34,49,63,43,94,86,51,45,47,62,30,53,37,53,50,48,46,74,37,29,66,59,47,42,55,74,14,63,54,97,67,99,71,47,48,48,46,70,70,59,56,29,60,41,76,40,80,42,61,56,65,69,53,31,46,52,52,30,49,51,54,48,55,52,50,54,50,46,52,51,51,52,53,50,43,53,51,51,52,53,48,50,55,51,48,52,55,34,49,75,41,45,56,38,40,54,97

Sequence (528 aa):
MRPPAALPAGVGQGLHLRRPAVSRDDQRHAPPGGPGLLPPNPALLRAHRPEARRGAAPRHRTDEPVPGLLRQRRERRRRQPAGRHHPQPAEGRTAGGVRDLWHEQPAVRSEIPAVSAGSGGIAAGVGGDVEGGGAVTQLVEVPQQDAFQQTEIGSIPADWSVQPLGSVATAVASGRSGSGSAQGGFPVHGSTGVIGYTEFPEYSGDAILVARVGANAGKLSFVSGRYGITDNTIQVRIGGGAVAAFVYRQLEAKRLNRFVFGSGQPLITGSQLKSLPLAFPSFEEQREIGTTLNDVDALLAGLDRLIAKKRDLKHAAMQQLLTGRTRLPGFEGKWKIKRIGDLTDCTAGGTPSTGVSEYWGGSIRWMNSGEIHLKRVQEVEGRITEAGLHSSSAKLIPPKCVLVGLAGQGRTRGTVAMNLVELCTNQSIAAIFPSFEFVSDYLYYNLDFRYEELREMSTGGGGRGGLNLTIIKAIPIPLPSLEEQTAIASALSDADDELTTLEMRRDKTRALKQAMMHELLTGRIRLI

=== Feature glossary ===
Legend for the data blocks above and below:

— What the protein is —

Sequence gives the chain of amino acids in standard one-letter code (A=alanine, C=cysteine, …, Y=tyrosine), read N→C. It is the only feature that is directly encoded by the gene; all structural features are derived from the folded form of this sequence.

The annotation block draws on four external resources. InterPro: which protein families and domains the sequence belongs to. GO: standardized terms for what the protein does, what process it participates in, and where in the cell it acts. CATH: which structural fold it has in the CATH hierarchy. Organism: the species of origin.

— Where its atoms are —

Atomic coordinates in PDBx/mmCIF format — the same representation the Protein Data Bank distributes. Each line of the _atom_site loop places one backbone atom in Cartesian space (units: ångströms, origin: arbitrary).

Six rendered views show the 3D structure from the faces of a cube — i.e. along ±x, ±y, ±z. Rendering representation is drawn randomly per protein from cartoon (secondary-structure ribbons), sticks (backbone bonds), or molecular surface; coloring is either N→C rainbow (blue at the N-terminus through red at the C-terminus) or one color per chain.

— Local backbone conformation —

DSSP 8-state secondary structure assigns each residue one of H (α-helix), G (3₁₀-helix), I (π-helix), E (extended β-strand), B (isolated β-bridge), T (hydrogen-bonded turn), S (bend), or '-' (coil). The assignment is computed from backbone hydrogen-bond geometry via the Kabsch–Sander algorithm.

P-SEA three-state annotation labels each residue as helix, strand, or coil based purely on the geometry of the Cα trace. It serves as a fallback when the full backbone (and thus DSSP) is unavailable.

φ (phi) and ψ (psi) are the two rotatable backbone dihedrals per residue: φ is the C(i-1)–N–Cα–C torsion, ψ is the N–Cα–C–N(i+1) torsion, both in degrees on (−180°, 180°]. α-helical residues cluster near (−60°, −45°); β-strand residues near (−120°, +130°). A Ramachandran plot is simply a scatter of (φ, ψ) for every residue.

— Global shape and packing —

Radius of gyration (Rg) is the root-mean-square distance of Cα atoms from their centroid — a single number for overall size and compactness. A globular domain of N residues has Rg ≈ 2.2·N^0.38 Å; an extended or disordered chain has a much larger Rg. The Cα contact count is the number of residue pairs whose Cα atoms are within 8 Å and are more than four positions apart in sequence — a standard proxy for tertiary packing density. The bounding box is the smallest axis-aligned box enclosing all Cα atoms.

Accessible surface area quantifies burial. A residue with SASA near zero is packed into the hydrophobic core; one with SASA >100 Å² sits on the surface. Computed here via the Shrake–Rupley numerical algorithm with a 1.4 Å probe.

The contact map is a binary N×N matrix image: pixel (i, j) is dark where Cα_i and Cα_j are within 8 Å and |i−j|>4. Because the |i−j|>4 filter removes local helical contacts, off-diagonal stripes parallel to the main diagonal indicate parallel β-sheets; stripes perpendicular to it indicate antiparallel β-sheets. The Ramachandran plot scatters every residue's (φ, ψ) pair against the sterically allowed regions. The PAE heatmap renders the predicted-aligned-error matrix.

— Structural neighborhood —

A 3Di character summarizes, for each residue, the relative orientation of the Cα frame of its nearest spatial neighbor. Because it encodes fold topology rather than chemistry, 3Di alignments detect remote structural similarity that sequence alignment misses.

Structural nearest neighbors (via Foldseek easy-search vs the PDB). Reported per hit: target PDB id, E-value, and alignment TM-score. A TM-score above ~0.5 is the conventional threshold for 'same fold'.

— Confidence and disorder —

For AlphaFold models, the B-factor field carries pLDDT — the model's own estimate of local accuracy on a 0–100 scale. Regions with pLDDT<50 should be treated as essentially unmodeled; they often correspond to intrinsically disordered segments.

B-factor (Debye–Waller factor) reflects atomic displacement in the crystal lattice. It is an experimental observable (units Å²), not a prediction; low values mean the atom is pinned down, high values mean it moves or is heterogeneous across the crystal.

Predicted Aligned Error (PAE) is an AlphaFold confidence matrix: entry (i, j) is the expected error in the position of residue j, in ångströms, when the prediction is superimposed on the true structure at residue i. Low PAE within a block of residues means that block is internally rigid and well-predicted; high PAE between two blocks means their relative placement is uncertain even if each block individually is confident.